Protein AF-0000000087149918 (afdb_homodimer)

Foldseek 3Di:
DPDDDFQCVVVVHDLQADALLLEEEEAEAQAQLCCDDPNPFPCSVQLQVVVLVVVVVSVVSNHQYEYEWEDDDVPDQLPCVDRRVDRDPSCDDDPPHHYWYDHALARVPPTCVLVVRVVVVGQEYEYAYDALQTSVLNNLQVSVVVRGAYEYALRNHWGAWDAPVPPDIDGRVNSSVVSLVVCVRPRYNYDYDPSHD/DPDDDFQCVVVVHDLQADALLLEEEEAEAQAQLCCDDPNPFPCSVQLQVVVLVVVVVSVVSNHQYEYEWEDDDVPDQLPCVDRRVDRDDSCDDDPPHHYWYDHALARPPPTCVLVVRVVVVGQEYEYAYDALQTSVLNNLQVSVVVRGAYEYALRNHWGAWDAPVPPDIDGRVNSSVVSLVVCVRPRYNYDYDPSHD

Sequence (394 aa):
MSSAKTLFQLAGADLTPPRLGDACLVLIDIQNEYLAGPLALPDANAAIARAAALLARARESGAAIFHIAHRGKPGSLFDRTADRGAIVAPLAPRAGEAVIEKELPNAFAGTDLKAQLVATGRKELVLAGFMTHMCVSSTARAALDLGFRTTVDAESCATRDLPDGLGGTLAARTIHEVALAELSDRFAIIARGNVLAMSSAKTLFQLAGADLTPPRLGDACLVLIDIQNEYLAGPLALPDANAAIARAAALLARARESGAAIFHIAHRGKPGSLFDRTADRGAIVAPLAPRAGEAVIEKELPNAFAGTDLKAQLVATGRKELVLAGFMTHMCVSSTARAALDLGFRTTVDAESCATRDLPDGLGGTLAARTIHEVALAELSDRFAIIARGNVLA

Organism: NCBI:txid2511166

Solvent-accessible surface area (backbone atoms only — not comparable to full-atom values): 20351 Å² total; per-residue (Å²): 127,90,76,56,63,32,59,35,62,75,67,66,54,86,73,72,76,63,49,34,44,61,20,34,39,38,39,30,38,55,28,38,38,33,74,44,75,96,56,36,26,90,48,37,69,62,10,49,54,43,38,35,54,50,49,54,51,25,62,74,49,58,24,47,53,36,38,36,35,55,47,38,54,87,91,42,70,28,10,63,89,42,72,41,20,31,61,33,76,85,64,53,80,52,94,90,44,47,76,46,63,28,77,53,56,30,60,57,47,91,42,62,49,59,63,55,44,56,72,69,71,44,54,36,36,36,40,33,22,34,31,32,58,45,25,44,41,39,29,40,51,49,34,44,74,71,68,40,49,38,31,33,38,55,60,18,30,33,29,47,52,33,36,49,83,76,88,47,73,40,51,24,67,59,47,38,50,49,39,51,30,48,34,41,26,78,36,27,39,76,41,59,90,79,65,72,85,129,91,76,56,65,33,58,35,62,76,68,65,55,87,73,73,75,62,50,35,44,61,20,33,39,38,38,30,39,56,29,38,37,33,74,44,75,97,57,35,26,88,46,36,69,63,12,49,54,42,36,34,53,50,49,53,53,26,62,73,49,58,24,47,54,37,38,35,35,53,48,38,55,85,91,42,70,27,10,62,91,41,70,41,20,30,60,33,74,83,63,53,80,51,95,91,45,47,75,46,64,28,78,53,56,30,59,55,47,91,43,62,49,60,63,56,46,56,72,69,72,44,54,36,36,36,39,34,24,34,31,32,58,45,25,44,42,40,29,40,51,50,34,45,74,71,69,40,49,39,30,34,39,55,60,19,30,32,30,48,51,34,36,52,83,76,88,48,72,40,52,25,67,58,47,38,50,49,38,52,30,49,36,42,25,77,38,28,39,75,42,60,90,79,66,71,84

Nearest PDB structures (foldseek):
  8cib-assembly1_F  TM=9.710E-01  e=1.206E-25  Pseudomonas aeruginosa
  4h17-assembly1_B  TM=9.711E-01  e=2.899E-24  Pseudomonas putida KT2440
  3mcw-assembly1_B  TM=9.020E-01  e=4.080E-16  Chromobacterium violaceum ATCC 12472
  5ha8-assembly1_A-2  TM=8.914E-01  e=1.046E-14  Microbacterium hydrocarbonoxydans
  3irv-assembly1_A-2  TM=8.172E-01  e=1.739E-14  Pseudomonas savastanoi pv. phaseolicola 1448A

Secondary structure (DSSP, 8-state):
------HHHHHT---PPPPGGGEEEEEE--BGGGTSGGG--TTHHHHHHHHHHHHHHHHHHT-EEEEEEE-B-TTSTTBTTSGGGSBPGGGPPPTT-EEEEESSSSTTTTSSHHHHHHHHT--EEEEEEE-IIIIIHHHHHHHHHTT-EEEEEEEEEE---EE-SSS-EE-HHHHHHHHHHHHHHHTEEEE-TT---/------HHHHHT---PPPPGGGEEEEEE--BGGGTSGGG--TTHHHHHHHHHHHHHHHHHHT-EEEEEEE-B-TTSTTBTTSGGGSBPGGGPPPTT-EEEEESSSSTTTTSSHHHHHHHHT--EEEEEEE-IIIIIHHHHHHHHHTT-EEEEEEEEEE---EE-SSS-EE-HHHHHHHHHHHHHHHT-EEE-TT---

Radius of gyration: 20.37 Å; Cα contacts (8 Å, |Δi|>4): 883; chains: 2; bounding box: 46×58×48 Å

pLDDT: mean 97.12, std 5.79, range [38.62, 99.0]

InterPro domains:
  IPR000868 Isochorismatase-like domain [PF00857] (24-190)
  IPR036380 Isochorismatase-like superfamily [G3DSA:3.40.50.850] (1-194)
  IPR036380 Isochorismatase-like superfamily [SSF52499] (9-191)
  IPR050272 Isochorismatase-like hydrolase [PTHR43540] (22-192)

Structure (mmCIF, N/CA/C/O backbone):
data_AF-0000000087149918-model_v1
#
loop_
_entity.id
_entity.type
_entity.pdbx_description
1 polymer 'Streptothricin hydrolase'
#
loop_
_atom_site.group_PDB
_atom_site.id
_atom_site.type_symbol
_atom_site.label_atom_id
_atom_site.label_alt_id
_atom_site.label_comp_id
_atom_site.label_asym_id
_atom_site.label_entity_id
_atom_site.label_seq_id
_atom_site.pdbx_PDB_ins_code
_atom_site.Cartn_x
_atom_site.Cartn_y
_atom_site.Cartn_z
_atom_site.occupancy
_atom_site.B_iso_or_equiv
_atom_site.auth_seq_id
_atom_site.auth_comp_id
_atom_site.auth_asym_id
_atom_site.auth_atom_id
_atom_site.pdbx_PDB_model_num
ATOM 1 N N . MET A 1 1 ? -15.398 -2.988 25.75 1 38.62 1 MET A N 1
ATOM 2 C CA . MET A 1 1 ? -14.234 -2.496 25.016 1 38.62 1 MET A CA 1
ATOM 3 C C . MET A 1 1 ? -14.594 -2.207 23.562 1 38.62 1 MET A C 1
ATOM 5 O O . MET A 1 1 ? -15.141 -3.066 22.875 1 38.62 1 MET A O 1
ATOM 9 N N . SER A 1 2 ? -15 -1.036 23.188 1 53.84 2 SER A N 1
ATOM 10 C CA . SER A 1 2 ? -15.57 -0.635 21.906 1 53.84 2 SER A CA 1
ATOM 11 C C . SER A 1 2 ? -14.758 -1.176 20.734 1 53.84 2 SER A C 1
ATOM 13 O O . SER A 1 2 ? -13.531 -1.05 20.719 1 53.84 2 SER A O 1
ATOM 15 N N . SER A 1 3 ? -15.18 -2.223 19.969 1 77.38 3 SER A N 1
ATOM 16 C CA . SER A 1 3 ? -14.492 -3.074 19.016 1 77.38 3 SER A CA 1
ATOM 17 C C . SER A 1 3 ? -14.117 -2.297 17.75 1 77.38 3 SER A C 1
ATOM 19 O O . SER A 1 3 ? -14.93 -1.534 17.219 1 77.38 3 SER A O 1
ATOM 21 N N . ALA A 1 4 ? -12.789 -2.07 17.391 1 91 4 ALA A N 1
ATOM 22 C CA . ALA A 1 4 ? -12.281 -1.473 16.156 1 91 4 ALA A CA 1
ATOM 23 C C . ALA A 1 4 ? -13.094 -1.921 14.945 1 91 4 ALA A C 1
ATOM 25 O O . ALA A 1 4 ? -13.516 -3.078 14.867 1 91 4 ALA A O 1
ATOM 26 N N . LYS A 1 5 ? -13.531 -0.982 14.094 1 95.56 5 LYS A N 1
ATOM 27 C CA . LYS A 1 5 ? -14.219 -1.278 12.844 1 95.56 5 LYS A CA 1
ATOM 28 C C . LYS A 1 5 ? -13.391 -0.821 11.641 1 95.56 5 LYS A C 1
ATOM 30 O O . LYS A 1 5 ? -12.711 0.206 11.703 1 95.56 5 LYS A O 1
ATOM 35 N N . THR A 1 6 ? -13.453 -1.576 10.57 1 97.5 6 THR A N 1
ATOM 36 C CA . THR A 1 6 ? -12.844 -1.141 9.32 1 97.5 6 THR A CA 1
ATOM 37 C C . THR A 1 6 ? -13.68 -0.042 8.664 1 97.5 6 THR A C 1
ATOM 39 O O . THR A 1 6 ? -14.852 0.141 9.008 1 97.5 6 THR A O 1
ATOM 42 N N . LEU A 1 7 ? -13.047 0.664 7.734 1 97.31 7 LEU A N 1
ATOM 43 C CA . LEU A 1 7 ? -13.797 1.632 6.941 1 97.31 7 LEU A CA 1
ATOM 44 C C . LEU A 1 7 ? -14.883 0.939 6.121 1 97.31 7 LEU A C 1
ATOM 46 O O . LEU A 1 7 ? -15.961 1.498 5.918 1 97.31 7 LEU A O 1
ATOM 50 N N . PHE A 1 8 ? -14.664 -0.304 5.605 1 97.69 8 PHE A N 1
ATOM 51 C CA . PHE A 1 8 ? -15.695 -1.097 4.949 1 97.69 8 PHE A CA 1
ATOM 52 C C . PHE A 1 8 ? -16.891 -1.285 5.867 1 97.69 8 PHE A C 1
ATOM 54 O O . PHE A 1 8 ? -18.031 -1.075 5.453 1 97.69 8 PHE A O 1
ATOM 61 N N . GLN A 1 9 ? -16.594 -1.684 7.094 1 95.44 9 GLN A N 1
ATOM 62 C CA . GLN A 1 9 ? -17.656 -1.929 8.055 1 95.44 9 GLN A CA 1
ATOM 63 C C . GLN A 1 9 ? -18.422 -0.643 8.375 1 95.44 9 GLN A C 1
ATOM 65 O O . GLN A 1 9 ? -19.641 -0.645 8.469 1 95.44 9 GLN A O 1
ATOM 70 N N . LEU A 1 10 ? -17.688 0.48 8.578 1 94.06 10 LEU A N 1
ATOM 71 C CA . LEU A 1 10 ? -18.312 1.766 8.875 1 94.06 10 LEU A CA 1
ATOM 72 C C . LEU A 1 10 ? -19.203 2.213 7.719 1 94.06 10 LEU A C 1
ATOM 74 O O . LEU A 1 10 ? -20.234 2.859 7.941 1 94.06 10 LEU A O 1
ATOM 78 N N . ALA A 1 11 ? -18.828 1.796 6.469 1 94.69 11 ALA A N 1
ATOM 79 C CA . ALA A 1 11 ? -19.578 2.191 5.281 1 94.69 11 ALA A CA 1
ATOM 80 C C . ALA A 1 11 ? -20.719 1.223 5.008 1 94.69 11 ALA A C 1
ATOM 82 O O . ALA A 1 11 ? -21.531 1.453 4.113 1 94.69 11 ALA A O 1
ATOM 83 N N . GLY A 1 12 ? -20.812 0.103 5.742 1 95.81 12 GLY A N 1
ATOM 84 C CA . GLY A 1 12 ? -21.812 -0.911 5.496 1 95.81 12 GLY A CA 1
ATOM 85 C C . GLY A 1 12 ? -21.609 -1.66 4.195 1 95.81 12 GLY A C 1
ATOM 86 O O . GLY A 1 12 ? -22.578 -2.029 3.52 1 95.81 12 GLY A O 1
ATOM 87 N N . ALA A 1 13 ? -20.328 -1.842 3.885 1 96.31 13 ALA A N 1
ATOM 88 C CA . ALA A 1 13 ? -20 -2.48 2.615 1 96.31 13 ALA A CA 1
ATOM 89 C C . ALA A 1 13 ? -20.344 -3.965 2.639 1 96.31 13 ALA A C 1
ATOM 91 O O . ALA A 1 13 ? -20.297 -4.605 3.691 1 96.31 13 ALA A O 1
ATOM 92 N N . ASP A 1 14 ? -20.734 -4.551 1.47 1 96.75 14 ASP A N 1
ATOM 93 C CA . ASP A 1 14 ? -20.875 -5.988 1.278 1 96.75 14 ASP A CA 1
ATOM 94 C C . ASP A 1 14 ? -19.516 -6.672 1.231 1 96.75 14 ASP A C 1
ATOM 96 O O . ASP A 1 14 ? -18.719 -6.41 0.333 1 96.75 14 ASP A O 1
ATOM 100 N N . LEU A 1 15 ? -19.234 -7.535 2.152 1 96.94 15 LEU A N 1
ATOM 101 C CA . LEU A 1 15 ? -17.922 -8.156 2.256 1 96.94 15 LEU A CA 1
ATOM 102 C C . LEU A 1 15 ? -17.984 -9.625 1.866 1 96.94 15 LEU A C 1
ATOM 104 O O . LEU A 1 15 ? -17.141 -10.422 2.285 1 96.94 15 LEU A O 1
ATOM 108 N N . THR A 1 16 ? -19 -9.992 1.107 1 96.81 16 THR A N 1
ATOM 109 C CA . THR A 1 16 ? -19.109 -11.352 0.591 1 96.81 16 THR A CA 1
ATOM 110 C C . THR A 1 16 ? -18.141 -11.57 -0.57 1 96.81 16 THR A C 1
ATOM 112 O O . THR A 1 16 ? -18.172 -10.844 -1.562 1 96.81 16 THR A O 1
ATOM 115 N N . PRO A 1 17 ? -17.266 -12.555 -0.448 1 97.62 17 PRO A N 1
ATOM 116 C CA . PRO A 1 17 ? -16.375 -12.828 -1.578 1 97.62 17 PRO A CA 1
ATOM 117 C C . PRO A 1 17 ? -17.125 -13.234 -2.84 1 97.62 17 PRO A C 1
ATOM 119 O O . PRO A 1 17 ? -18.25 -13.742 -2.754 1 97.62 17 PRO A O 1
ATOM 122 N N . PRO A 1 18 ? -16.516 -13.047 -3.936 1 97.75 18 PRO A N 1
ATOM 123 C CA . PRO A 1 18 ? -17.172 -13.438 -5.188 1 97.75 18 PRO A CA 1
ATOM 124 C C . PRO A 1 18 ? -17.141 -14.945 -5.426 1 97.75 18 PRO A C 1
ATOM 126 O O . PRO A 1 18 ? -16.344 -15.656 -4.805 1 97.75 18 PRO A O 1
ATOM 129 N N . ARG A 1 19 ? -18.094 -15.352 -6.348 1 96.88 19 ARG A N 1
ATOM 130 C CA . ARG A 1 19 ? -17.875 -16.656 -6.949 1 96.88 19 ARG A CA 1
ATOM 131 C C . ARG A 1 19 ? -16.641 -16.641 -7.859 1 96.88 19 ARG A C 1
ATOM 133 O O . ARG A 1 19 ? -16.469 -15.711 -8.648 1 96.88 19 ARG A O 1
ATOM 140 N N . LEU A 1 20 ? -15.836 -17.688 -7.754 1 97.31 20 LEU A N 1
ATOM 141 C CA . LEU A 1 20 ? -14.609 -17.734 -8.539 1 97.31 20 LEU A CA 1
ATOM 142 C C . LEU A 1 20 ? -14.914 -17.609 -10.031 1 97.31 20 LEU A C 1
ATOM 144 O O . LEU A 1 20 ? -14.195 -16.922 -10.758 1 97.31 20 LEU A O 1
ATOM 148 N N . GLY A 1 21 ? -15.945 -18.188 -10.414 1 96.88 21 GLY A N 1
ATOM 149 C CA . GLY A 1 21 ? -16.297 -18.188 -11.828 1 96.88 21 GLY A CA 1
ATOM 150 C C . GLY A 1 21 ? -16.641 -16.797 -12.352 1 96.88 21 GLY A C 1
ATOM 151 O O . GLY A 1 21 ? -16.625 -16.562 -13.562 1 96.88 21 GLY A O 1
ATOM 152 N N . ASP A 1 22 ? -16.938 -15.875 -11.516 1 97.5 22 ASP A N 1
ATOM 153 C CA . ASP A 1 22 ? -17.312 -14.516 -11.891 1 97.5 22 ASP A CA 1
ATOM 154 C C . ASP A 1 22 ? -16.141 -13.555 -11.75 1 97.5 22 ASP A C 1
ATOM 156 O O . ASP A 1 22 ? -16.25 -12.367 -12.039 1 97.5 22 ASP A O 1
ATOM 160 N N . ALA A 1 23 ? -14.969 -14.156 -11.352 1 98.38 23 ALA A N 1
ATOM 161 C CA . ALA A 1 23 ? -13.836 -13.305 -11.008 1 98.38 23 ALA A CA 1
ATOM 162 C C . ALA A 1 23 ? -12.664 -13.539 -11.961 1 98.38 23 ALA A C 1
ATOM 164 O O . ALA A 1 23 ? -12.703 -14.453 -12.789 1 98.38 23 ALA A O 1
ATOM 165 N N . CYS A 1 24 ? -11.734 -12.609 -11.953 1 98.81 24 CYS A N 1
ATOM 166 C CA . CYS A 1 24 ? -10.383 -12.82 -12.469 1 98.81 24 CYS A CA 1
ATOM 167 C C . CYS A 1 24 ? -9.43 -13.211 -11.352 1 98.81 24 CYS A C 1
ATOM 169 O O . CYS A 1 24 ? -9.312 -12.5 -10.352 1 98.81 24 CYS A O 1
ATOM 171 N N . LEU A 1 25 ? -8.828 -14.367 -11.477 1 98.88 25 LEU A N 1
ATOM 172 C CA . LEU A 1 25 ? -7.773 -14.758 -10.547 1 98.88 25 LEU A CA 1
ATOM 173 C C . LEU A 1 25 ? -6.418 -14.234 -11.008 1 98.88 25 LEU A C 1
ATOM 175 O O . LEU A 1 25 ? -5.992 -14.5 -12.133 1 98.88 25 LEU A O 1
ATOM 179 N N . VAL A 1 26 ? -5.781 -13.438 -10.188 1 99 26 VAL A N 1
ATOM 180 C CA . VAL A 1 26 ? -4.461 -12.898 -10.469 1 99 26 VAL A CA 1
ATOM 181 C C . VAL A 1 26 ? -3.434 -13.508 -9.523 1 99 26 VAL A C 1
ATOM 183 O O . VAL A 1 26 ? -3.5 -13.297 -8.305 1 99 26 VAL A O 1
ATOM 186 N N . LEU A 1 27 ? -2.533 -14.297 -10.055 1 99 27 LEU A N 1
ATOM 187 C CA . LEU A 1 27 ? -1.447 -14.93 -9.32 1 99 27 LEU A CA 1
ATOM 188 C C . LEU A 1 27 ? -0.165 -14.117 -9.43 1 99 27 LEU A C 1
ATOM 190 O O . LEU A 1 27 ? 0.453 -14.062 -10.492 1 99 27 LEU A O 1
ATOM 194 N N . ILE A 1 28 ? 0.275 -13.586 -8.312 1 98.94 28 ILE A N 1
ATOM 195 C CA . ILE A 1 28 ? 1.295 -12.539 -8.336 1 98.94 28 ILE A CA 1
ATOM 196 C C . ILE A 1 28 ? 2.643 -13.125 -7.922 1 98.94 28 ILE A C 1
ATOM 198 O O . ILE A 1 28 ? 2.828 -13.5 -6.762 1 98.94 28 ILE A O 1
ATOM 202 N N . ASP A 1 29 ? 3.553 -13.172 -8.75 1 98.88 29 ASP A N 1
ATOM 203 C CA . ASP A 1 29 ? 4.984 -13.352 -8.531 1 98.88 29 ASP A CA 1
ATOM 204 C C . ASP A 1 29 ? 5.273 -14.648 -7.789 1 98.88 29 ASP A C 1
ATOM 206 O O . ASP A 1 29 ? 6.125 -14.688 -6.898 1 98.88 29 ASP A O 1
ATOM 210 N N . ILE A 1 30 ? 4.484 -15.695 -8.055 1 98.94 30 ILE A N 1
ATOM 211 C CA . ILE A 1 30 ? 4.793 -16.969 -7.418 1 98.94 30 ILE A CA 1
ATOM 212 C C . ILE A 1 30 ? 5.934 -17.656 -8.164 1 98.94 30 ILE A C 1
ATOM 214 O O . ILE A 1 30 ? 5.707 -18.578 -8.945 1 98.94 30 ILE A O 1
ATOM 218 N N . GLN A 1 31 ? 7.109 -17.188 -7.879 1 98.88 31 GLN A N 1
ATOM 219 C CA . GLN A 1 31 ? 8.312 -17.531 -8.625 1 98.88 31 GLN A CA 1
ATOM 220 C C . GLN A 1 31 ? 9.336 -18.219 -7.738 1 98.88 31 GLN A C 1
ATOM 222 O O . GLN A 1 31 ? 9.344 -18.031 -6.52 1 98.88 31 GLN A O 1
ATOM 227 N N . ASN A 1 32 ? 10.297 -18.906 -8.359 1 98.81 32 ASN A N 1
ATOM 228 C CA . ASN A 1 32 ? 11.297 -19.703 -7.66 1 98.81 32 ASN A CA 1
ATOM 229 C C . ASN A 1 32 ? 12.211 -18.828 -6.801 1 98.81 32 ASN A C 1
ATOM 231 O O . ASN A 1 32 ? 12.781 -19.312 -5.816 1 98.81 32 ASN A O 1
ATOM 235 N N . GLU A 1 33 ? 12.312 -17.547 -7.145 1 98.5 33 GLU A N 1
ATOM 236 C CA . GLU A 1 33 ? 13.156 -16.609 -6.41 1 98.5 33 GLU A CA 1
ATOM 237 C C . GLU A 1 33 ? 12.812 -16.594 -4.926 1 98.5 33 GLU A C 1
ATOM 239 O O . GLU A 1 33 ? 13.68 -16.359 -4.082 1 98.5 33 GLU A O 1
ATOM 244 N N . TYR A 1 34 ? 11.57 -16.953 -4.59 1 98.62 34 TYR A N 1
ATOM 245 C CA . TYR A 1 34 ? 11.086 -16.828 -3.223 1 98.62 34 TYR A CA 1
ATOM 246 C C . TYR A 1 34 ? 11.281 -18.125 -2.449 1 98.62 34 TYR A C 1
ATOM 248 O O . TYR A 1 34 ? 10.922 -18.203 -1.271 1 98.62 34 TYR A O 1
ATOM 256 N N . LEU A 1 35 ? 11.859 -19.156 -3.078 1 98.38 35 LEU A N 1
ATOM 257 C CA . LEU A 1 35 ? 11.984 -20.469 -2.443 1 98.38 35 LEU A CA 1
ATOM 258 C C . LEU A 1 35 ? 13.344 -20.625 -1.771 1 98.38 35 LEU A C 1
ATOM 260 O O . LEU A 1 35 ? 13.523 -21.484 -0.911 1 98.38 35 LEU A O 1
ATOM 264 N N . ALA A 1 36 ? 14.281 -19.797 -2.219 1 95.44 36 ALA A N 1
ATOM 265 C CA . ALA A 1 36 ? 15.625 -19.875 -1.657 1 95.44 36 ALA A CA 1
ATOM 266 C C . ALA A 1 36 ? 16.359 -18.547 -1.783 1 95.44 36 ALA A C 1
ATOM 268 O O . ALA A 1 36 ? 15.906 -17.641 -2.502 1 95.44 36 ALA A O 1
ATOM 269 N N . GLY A 1 37 ? 17.5 -18.469 -1.062 1 92.44 37 GLY A N 1
ATOM 270 C CA . GLY A 1 37 ? 18.297 -17.25 -1.155 1 92.44 37 GLY A CA 1
ATOM 271 C C . GLY A 1 37 ? 17.781 -16.125 -0.264 1 92.44 37 GLY A C 1
ATOM 272 O O . GLY A 1 37 ? 17.094 -16.391 0.726 1 92.44 37 GLY A O 1
ATOM 273 N N . PRO A 1 38 ? 18.125 -14.898 -0.588 1 91.38 38 PRO A N 1
ATOM 274 C CA . PRO A 1 38 ? 17.875 -13.773 0.317 1 91.38 38 PRO A CA 1
ATOM 275 C C . PRO A 1 38 ? 16.406 -13.391 0.391 1 91.38 38 PRO A C 1
ATOM 277 O O . PRO A 1 38 ? 15.984 -12.719 1.339 1 91.38 38 PRO A O 1
ATOM 280 N N . LEU A 1 39 ? 15.578 -13.891 -0.539 1 96.62 39 LEU A N 1
ATOM 281 C CA . LEU A 1 39 ? 14.172 -13.508 -0.545 1 96.62 39 LEU A CA 1
ATOM 282 C C . LEU A 1 39 ? 13.289 -14.688 -0.169 1 96.62 39 LEU A C 1
ATOM 284 O O . LEU A 1 39 ? 12.062 -14.625 -0.323 1 96.62 39 LEU A O 1
ATOM 288 N N . ALA A 1 40 ? 13.93 -15.727 0.312 1 97.69 40 ALA A N 1
ATOM 289 C CA . ALA A 1 40 ? 13.148 -16.906 0.698 1 97.69 40 ALA A CA 1
ATOM 290 C C . ALA A 1 40 ? 12.062 -16.531 1.705 1 97.69 40 ALA A C 1
ATOM 292 O O . ALA A 1 40 ? 12.32 -15.797 2.66 1 97.69 40 ALA A O 1
ATOM 293 N N . LEU A 1 41 ? 10.859 -17.016 1.432 1 98.5 41 LEU A N 1
ATOM 294 C CA . LEU A 1 41 ? 9.734 -16.812 2.344 1 98.5 41 LEU A CA 1
ATOM 295 C C . LEU A 1 41 ? 9.547 -18.031 3.24 1 98.5 41 LEU A C 1
ATOM 297 O O . LEU A 1 41 ? 9.43 -19.156 2.75 1 98.5 41 LEU A O 1
ATOM 301 N N . PRO A 1 42 ? 9.445 -17.828 4.523 1 98.31 42 PRO A N 1
ATOM 302 C CA . PRO A 1 42 ? 9.336 -18.969 5.43 1 98.31 42 PRO A CA 1
ATOM 303 C C . PRO A 1 42 ? 8.117 -19.844 5.145 1 98.31 42 PRO A C 1
ATOM 305 O O . PRO A 1 42 ? 8.164 -21.062 5.332 1 98.31 42 PRO A O 1
ATOM 308 N N . ASP A 1 43 ? 7.035 -19.266 4.645 1 98.38 43 ASP A N 1
ATOM 309 C CA . ASP A 1 43 ? 5.809 -20.031 4.441 1 98.38 43 ASP A CA 1
ATOM 310 C C . ASP A 1 43 ? 5.5 -20.203 2.957 1 98.38 43 ASP A C 1
ATOM 312 O O . ASP A 1 43 ? 4.34 -20.359 2.572 1 98.38 43 ASP A O 1
ATOM 316 N N . ALA A 1 44 ? 6.527 -20.125 2.137 1 98.69 44 ALA A N 1
ATOM 317 C CA . ALA A 1 44 ? 6.324 -20.156 0.691 1 98.69 44 ALA A CA 1
ATOM 318 C C . ALA A 1 44 ? 5.664 -21.469 0.259 1 98.69 44 ALA A C 1
ATOM 320 O O . ALA A 1 44 ? 4.691 -21.453 -0.5 1 98.69 44 ALA A O 1
ATOM 321 N N . ASN A 1 45 ? 6.156 -22.594 0.73 1 98.75 45 ASN A N 1
ATOM 322 C CA . ASN A 1 45 ? 5.66 -23.891 0.274 1 98.75 45 ASN A CA 1
ATOM 323 C C . ASN A 1 45 ? 4.188 -24.078 0.635 1 98.75 45 ASN A C 1
ATOM 325 O O . ASN A 1 45 ? 3.398 -24.547 -0.189 1 98.75 45 ASN A O 1
ATOM 329 N N . ALA A 1 46 ? 3.811 -23.734 1.833 1 98.75 46 ALA A N 1
ATOM 330 C CA . ALA A 1 46 ? 2.412 -23.828 2.244 1 98.75 46 ALA A CA 1
ATOM 331 C C . ALA A 1 46 ? 1.522 -22.922 1.4 1 98.75 46 ALA A C 1
ATOM 333 O O . ALA A 1 46 ? 0.439 -23.328 0.972 1 98.75 46 ALA A O 1
ATOM 334 N N . ALA A 1 47 ? 1.967 -21.719 1.148 1 98.88 47 ALA A N 1
ATOM 335 C CA . ALA A 1 47 ? 1.205 -20.766 0.342 1 98.88 47 ALA A CA 1
ATOM 336 C C . ALA A 1 47 ? 1.067 -21.25 -1.098 1 98.88 47 ALA A C 1
ATOM 338 O O . ALA A 1 47 ? 0.008 -21.109 -1.71 1 98.88 47 ALA A O 1
ATOM 339 N N . ILE A 1 48 ? 2.129 -21.844 -1.629 1 98.94 48 ILE A N 1
ATOM 340 C CA . ILE A 1 48 ? 2.127 -22.359 -2.99 1 98.94 48 ILE A CA 1
ATOM 341 C C . ILE A 1 48 ? 1.118 -23.5 -3.105 1 98.94 48 ILE A C 1
ATOM 343 O O . ILE A 1 48 ? 0.365 -23.578 -4.078 1 98.94 48 ILE A O 1
ATOM 347 N N . ALA A 1 49 ? 1.082 -24.344 -2.121 1 98.88 49 ALA A N 1
ATOM 348 C CA . ALA A 1 49 ? 0.113 -25.438 -2.127 1 98.88 49 ALA A CA 1
ATOM 349 C C . ALA A 1 49 ? -1.316 -24.906 -2.127 1 98.88 49 ALA A C 1
ATOM 351 O O . ALA A 1 49 ? -2.17 -25.391 -2.869 1 98.88 49 ALA A O 1
ATOM 352 N N . ARG A 1 50 ? -1.568 -23.922 -1.348 1 98.75 50 ARG A N 1
ATOM 353 C CA . ARG A 1 50 ? -2.887 -23.297 -1.277 1 98.75 50 ARG A CA 1
ATOM 354 C C . ARG A 1 50 ? -3.232 -22.594 -2.59 1 98.75 50 ARG A C 1
ATOM 356 O O . ARG A 1 50 ? -4.363 -22.703 -3.074 1 98.75 50 ARG A O 1
ATOM 363 N N . ALA A 1 51 ? -2.273 -21.922 -3.162 1 98.81 51 ALA A N 1
ATOM 364 C CA . ALA A 1 51 ? -2.49 -21.234 -4.43 1 98.81 51 ALA A CA 1
ATOM 365 C C . ALA A 1 51 ? -2.77 -22.219 -5.555 1 98.81 51 ALA A C 1
ATOM 367 O O . ALA A 1 51 ? -3.604 -21.953 -6.426 1 98.81 51 ALA A O 1
ATOM 368 N N . ALA A 1 52 ? -2.051 -23.312 -5.531 1 98.81 52 ALA A N 1
ATOM 369 C CA . ALA A 1 52 ? -2.268 -24.344 -6.547 1 98.81 52 ALA A CA 1
ATOM 370 C C . ALA A 1 52 ? -3.688 -24.906 -6.469 1 98.81 52 ALA A C 1
ATOM 372 O O . ALA A 1 52 ? -4.336 -25.109 -7.496 1 98.81 52 ALA A O 1
ATOM 373 N N . ALA A 1 53 ? -4.152 -25.141 -5.266 1 98.56 53 ALA A N 1
ATOM 374 C CA . ALA A 1 53 ? -5.523 -25.594 -5.078 1 98.56 53 ALA A CA 1
ATOM 375 C C . ALA A 1 53 ? -6.527 -24.562 -5.555 1 98.56 53 ALA A C 1
ATOM 377 O O . ALA A 1 53 ? -7.523 -24.891 -6.199 1 98.56 53 ALA A O 1
ATOM 378 N N . LEU A 1 54 ? -6.297 -23.312 -5.246 1 98.56 54 LEU A N 1
ATOM 379 C CA . LEU A 1 54 ? -7.145 -22.203 -5.688 1 98.56 54 LEU A CA 1
ATOM 380 C C . LEU A 1 54 ? -7.184 -22.125 -7.211 1 98.56 54 LEU A C 1
ATOM 382 O O . LEU A 1 54 ? -8.25 -21.969 -7.801 1 98.56 54 LEU A O 1
ATOM 386 N N . LEU A 1 55 ? -6.008 -22.25 -7.828 1 98.69 55 LEU A N 1
ATOM 387 C CA . LEU A 1 55 ? -5.902 -22.203 -9.281 1 98.69 55 LEU A CA 1
ATOM 388 C C . LEU A 1 55 ? -6.703 -23.344 -9.914 1 98.69 55 LEU A C 1
ATOM 390 O O . LEU A 1 55 ? -7.41 -23.125 -10.906 1 98.69 55 LEU A O 1
ATOM 394 N N . ALA A 1 56 ? -6.574 -24.5 -9.336 1 98.25 56 ALA A N 1
ATOM 395 C CA . ALA A 1 56 ? -7.328 -25.641 -9.852 1 98.25 56 ALA A CA 1
ATOM 396 C C . ALA A 1 56 ? -8.828 -25.359 -9.812 1 98.25 56 ALA A C 1
ATOM 398 O O . ALA A 1 56 ? -9.539 -25.609 -10.789 1 98.25 56 ALA A O 1
ATOM 399 N N . ARG A 1 57 ? -9.352 -24.859 -8.742 1 98 57 ARG A N 1
ATOM 400 C CA . ARG A 1 57 ? -10.766 -24.531 -8.617 1 98 57 ARG A CA 1
ATOM 401 C C . ARG A 1 57 ? -11.156 -23.438 -9.594 1 98 57 ARG A C 1
ATOM 403 O O . ARG A 1 57 ? -12.266 -23.438 -10.133 1 98 57 ARG A O 1
ATOM 410 N N . ALA A 1 58 ? -10.297 -22.469 -9.773 1 98.06 58 ALA A N 1
ATOM 411 C CA . ALA A 1 58 ? -10.555 -21.375 -10.703 1 98.06 58 ALA A CA 1
ATOM 412 C C . ALA A 1 58 ? -10.695 -21.891 -12.133 1 98.06 58 ALA A C 1
ATOM 414 O O . ALA A 1 58 ? -11.609 -21.5 -12.859 1 98.06 58 ALA A O 1
ATOM 415 N N . ARG A 1 59 ? -9.805 -22.766 -12.516 1 98.06 59 ARG A N 1
ATOM 416 C CA . ARG A 1 59 ? -9.867 -23.375 -13.844 1 98.06 59 ARG A CA 1
ATOM 417 C C . ARG A 1 59 ? -11.172 -24.141 -14.039 1 98.06 59 ARG A C 1
ATOM 419 O O . ARG A 1 59 ? -11.812 -24.016 -15.086 1 98.06 59 ARG A O 1
ATOM 426 N N . GLU A 1 60 ? -11.57 -24.797 -13.023 1 97.5 60 GLU A N 1
ATOM 427 C CA . GLU A 1 60 ? -12.805 -25.578 -13.094 1 97.5 60 GLU A CA 1
ATOM 428 C C . GLU A 1 60 ? -14.031 -24.672 -13.156 1 97.5 60 GLU A C 1
ATOM 430 O O . GLU A 1 60 ? -15.023 -25.016 -13.797 1 97.5 60 GLU A O 1
ATOM 435 N N . SER A 1 61 ? -13.984 -23.547 -12.578 1 96.88 61 SER A N 1
ATOM 436 C CA . SER A 1 61 ? -15.141 -22.656 -12.438 1 96.88 61 SER A CA 1
ATOM 437 C C . SER A 1 61 ? -15.273 -21.719 -13.633 1 96.88 61 SER A C 1
ATOM 439 O O . SER A 1 61 ? -16.281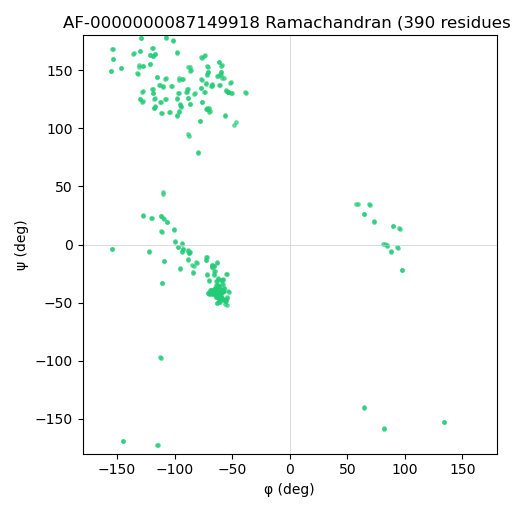 -21.031 -13.781 1 96.88 61 SER A O 1
ATOM 441 N N . GLY A 1 62 ? -14.195 -21.641 -14.469 1 96.31 62 GLY A N 1
ATOM 442 C CA . GLY A 1 62 ? -14.234 -20.781 -15.633 1 96.31 62 GLY A CA 1
ATOM 443 C C . GLY A 1 62 ? -13.75 -19.375 -15.344 1 96.31 62 GLY A C 1
ATOM 444 O O . GLY A 1 62 ? -14.031 -18.438 -16.094 1 96.31 62 GLY A O 1
ATOM 445 N N . ALA A 1 63 ? -13.078 -19.188 -14.258 1 97.75 63 ALA A N 1
ATOM 446 C CA . ALA A 1 63 ? -12.469 -17.891 -13.953 1 97.75 63 ALA A CA 1
ATOM 447 C C . ALA A 1 63 ? -11.461 -17.484 -15.023 1 97.75 63 ALA A C 1
ATOM 449 O O . ALA A 1 63 ? -10.906 -18.344 -15.719 1 97.75 63 ALA A O 1
ATOM 450 N N . ALA A 1 64 ? -11.344 -16.219 -15.227 1 98.44 64 ALA A N 1
ATOM 451 C CA . ALA A 1 64 ? -10.211 -15.734 -16.016 1 98.44 64 ALA A CA 1
ATOM 452 C C . ALA A 1 64 ? -8.93 -15.742 -15.18 1 98.44 64 ALA A C 1
ATOM 454 O O . ALA A 1 64 ? -8.93 -15.328 -14.016 1 98.44 64 ALA A O 1
ATOM 455 N N . ILE A 1 65 ? -7.852 -16.234 -15.758 1 98.81 65 ILE A N 1
ATOM 456 C CA . ILE A 1 65 ? -6.637 -16.469 -14.984 1 98.81 65 ILE A CA 1
ATOM 457 C C . ILE A 1 65 ? -5.504 -15.609 -15.539 1 98.81 65 ILE A C 1
ATOM 459 O O . ILE A 1 65 ? -5.246 -15.617 -16.75 1 98.81 65 ILE A O 1
ATOM 463 N N . PHE A 1 66 ? -4.809 -14.891 -14.703 1 98.94 66 PHE A N 1
ATOM 464 C CA . PHE A 1 66 ? -3.656 -14.062 -15.031 1 98.94 66 PHE A CA 1
ATOM 465 C C . PHE A 1 66 ? -2.471 -14.398 -14.133 1 98.94 66 PHE A C 1
ATOM 467 O O . PHE A 1 66 ? -2.58 -14.352 -12.906 1 98.94 66 PHE A O 1
ATOM 474 N N . HIS A 1 67 ? -1.373 -14.75 -14.75 1 98.94 67 HIS A N 1
ATOM 475 C CA . HIS A 1 67 ? -0.11 -14.906 -14.039 1 98.94 67 HIS A CA 1
ATOM 476 C C . HIS A 1 67 ? 0.762 -13.664 -14.172 1 98.94 67 HIS A C 1
ATOM 478 O O . HIS A 1 67 ? 1.038 -13.219 -15.289 1 98.94 67 HIS A O 1
ATOM 484 N N . ILE A 1 68 ? 1.156 -13.141 -13.055 1 98.94 68 ILE A N 1
ATOM 485 C CA . ILE A 1 68 ? 2.102 -12.031 -13.023 1 98.94 68 ILE A CA 1
ATOM 486 C C . ILE A 1 68 ? 3.492 -12.555 -12.656 1 98.94 68 ILE A C 1
ATOM 488 O O . ILE A 1 68 ? 3.635 -13.391 -11.758 1 98.94 68 ILE A O 1
ATOM 492 N N . ALA A 1 69 ? 4.496 -12.094 -13.328 1 98.88 69 ALA A N 1
ATOM 493 C CA . ALA A 1 69 ? 5.879 -12.422 -12.992 1 98.88 69 ALA A CA 1
ATOM 494 C C . ALA A 1 69 ? 6.734 -11.156 -12.914 1 98.88 69 ALA A C 1
ATOM 496 O O . ALA A 1 69 ? 6.734 -10.344 -13.836 1 98.88 69 ALA A O 1
ATOM 497 N N . HIS A 1 70 ? 7.387 -11.023 -11.742 1 98.81 70 HIS A N 1
ATOM 498 C CA . HIS A 1 70 ? 8.375 -9.953 -11.648 1 98.81 70 HIS A CA 1
ATOM 499 C C . HIS A 1 70 ? 9.57 -10.227 -12.547 1 98.81 70 HIS A C 1
ATOM 501 O O . HIS A 1 70 ? 10.062 -11.359 -12.609 1 98.81 70 HIS A O 1
ATOM 507 N N . ARG A 1 71 ? 10.008 -9.195 -13.203 1 98.56 71 ARG A N 1
ATOM 508 C CA . ARG A 1 71 ? 11.125 -9.344 -14.133 1 98.56 71 ARG A CA 1
ATOM 509 C C . ARG A 1 71 ? 12.32 -8.508 -13.688 1 98.56 71 ARG A C 1
ATOM 511 O O . ARG A 1 71 ? 12.219 -7.289 -13.562 1 98.56 71 ARG A O 1
ATOM 518 N N . GLY A 1 72 ? 13.414 -9.156 -13.391 1 96.5 72 GLY A N 1
ATOM 519 C CA . GLY A 1 72 ? 14.695 -8.5 -13.148 1 96.5 72 GLY A CA 1
ATOM 520 C C . GLY A 1 72 ? 15.641 -8.578 -14.336 1 96.5 72 GLY A C 1
ATOM 521 O O . GLY A 1 72 ? 15.32 -9.203 -15.352 1 96.5 72 GLY A O 1
ATOM 522 N N . LYS A 1 73 ? 16.797 -7.953 -14.273 1 94.69 73 LYS A N 1
ATOM 523 C CA . LYS A 1 73 ? 17.844 -8.031 -15.297 1 94.69 73 LYS A CA 1
ATOM 524 C C . LYS A 1 73 ? 18.516 -9.398 -15.289 1 94.69 73 LYS A C 1
ATOM 526 O O . LYS A 1 73 ? 18.5 -10.102 -14.281 1 94.69 73 LYS A O 1
ATOM 531 N N . PRO A 1 74 ? 19.047 -9.766 -16.469 1 94.25 74 PRO A N 1
ATOM 532 C CA . PRO A 1 74 ? 19.797 -11.016 -16.469 1 94.25 74 PRO A CA 1
ATOM 533 C C . PRO A 1 74 ? 20.859 -11.07 -15.359 1 94.25 74 PRO A C 1
ATOM 535 O O . PRO A 1 74 ? 21.594 -10.102 -15.164 1 94.25 74 PRO A O 1
ATOM 538 N N . GLY A 1 75 ? 20.844 -12.141 -14.648 1 93.75 75 GLY A N 1
ATOM 539 C CA . GLY A 1 75 ? 21.844 -12.328 -13.609 1 93.75 75 GLY A CA 1
ATOM 540 C C . GLY A 1 75 ? 21.422 -11.742 -12.273 1 93.75 75 GLY A C 1
ATOM 541 O O . GLY A 1 75 ? 22.109 -11.938 -11.266 1 93.75 75 GLY A O 1
ATOM 542 N N . SER A 1 76 ? 20.359 -11.086 -12.242 1 94.06 76 SER A N 1
ATOM 543 C CA . SER A 1 76 ? 19.859 -10.453 -11.023 1 94.06 76 SER A CA 1
ATOM 544 C C . SER A 1 76 ? 18.656 -11.195 -10.469 1 94.06 76 SER A C 1
ATOM 546 O O . SER A 1 76 ? 18.297 -12.266 -10.961 1 94.06 76 SER A O 1
ATOM 548 N N . LEU A 1 77 ? 18.172 -10.734 -9.375 1 94.81 77 LEU A N 1
ATOM 549 C CA . LEU A 1 77 ? 16.938 -11.281 -8.836 1 94.81 77 LEU A CA 1
ATOM 550 C C . LEU A 1 77 ? 15.836 -11.305 -9.891 1 94.81 77 LEU A C 1
ATOM 552 O O . LEU A 1 77 ? 15.719 -10.375 -10.695 1 94.81 77 LEU A O 1
ATOM 556 N N . PHE A 1 78 ? 15.031 -12.422 -9.914 1 97.44 78 PHE A N 1
ATOM 557 C CA . PHE A 1 78 ? 13.867 -12.578 -10.773 1 97.44 78 PHE A CA 1
ATOM 558 C C . PHE A 1 78 ? 14.281 -12.586 -12.242 1 97.44 78 PHE A C 1
ATOM 560 O O . PHE A 1 78 ? 13.555 -12.086 -13.102 1 97.44 78 PHE A O 1
ATOM 567 N N . ASP A 1 79 ? 15.555 -13 -12.531 1 97.69 79 ASP A N 1
ATOM 568 C CA . ASP A 1 79 ? 15.992 -13.195 -13.906 1 97.69 79 ASP A CA 1
ATOM 569 C C . ASP A 1 79 ? 15.078 -14.18 -14.641 1 97.69 79 ASP A C 1
ATOM 571 O O . ASP A 1 79 ? 15.125 -15.383 -14.383 1 97.69 79 ASP A O 1
ATOM 575 N N . ARG A 1 80 ? 14.328 -13.68 -15.602 1 97.75 80 ARG A N 1
ATOM 576 C CA . ARG A 1 80 ? 13.297 -14.477 -16.266 1 97.75 80 ARG A CA 1
ATOM 577 C C . ARG A 1 80 ? 13.922 -15.508 -17.203 1 97.75 80 ARG A C 1
ATOM 579 O O . ARG A 1 80 ? 13.234 -16.406 -17.688 1 97.75 80 ARG A O 1
ATOM 586 N N . THR A 1 81 ? 15.156 -15.398 -17.438 1 97.19 81 THR A N 1
ATOM 587 C CA . THR A 1 81 ? 15.852 -16.344 -18.312 1 97.19 81 THR A CA 1
ATOM 588 C C . THR A 1 81 ? 16.469 -17.484 -17.484 1 97.19 81 THR A C 1
ATOM 590 O O . THR A 1 81 ? 17.047 -18.406 -18.047 1 97.19 81 THR A O 1
ATOM 593 N N . ALA A 1 82 ? 16.375 -17.375 -16.188 1 97.44 82 ALA A N 1
ATOM 594 C CA . ALA A 1 82 ? 16.922 -18.375 -15.266 1 97.44 82 ALA A CA 1
ATOM 595 C C . ALA A 1 82 ? 15.828 -18.984 -14.398 1 97.44 82 ALA A C 1
ATOM 597 O O . ALA A 1 82 ? 14.719 -18.453 -14.336 1 97.44 82 ALA A O 1
ATOM 598 N N . ASP A 1 83 ? 16.172 -20.062 -13.672 1 97.56 83 ASP A N 1
ATOM 599 C CA . ASP A 1 83 ? 15.234 -20.766 -12.82 1 97.56 83 ASP A CA 1
ATOM 600 C C . ASP A 1 83 ? 14.656 -19.844 -11.758 1 97.56 83 ASP A C 1
ATOM 602 O O . ASP A 1 83 ? 13.477 -19.953 -11.406 1 97.56 83 ASP A O 1
ATOM 606 N N . ARG A 1 84 ? 15.43 -18.906 -11.281 1 97.62 84 ARG A N 1
ATOM 607 C CA . ARG A 1 84 ? 15.016 -18.031 -10.195 1 97.62 84 ARG A CA 1
ATOM 608 C C . ARG A 1 84 ? 13.828 -17.172 -10.609 1 97.62 84 ARG A C 1
ATOM 610 O O . ARG A 1 84 ? 12.977 -16.828 -9.781 1 97.62 84 ARG A O 1
ATOM 617 N N . GLY A 1 85 ? 13.75 -16.844 -11.859 1 98.25 85 GLY A N 1
ATOM 618 C CA . GLY A 1 85 ? 12.672 -16 -12.344 1 98.25 85 GLY A CA 1
ATOM 619 C C . GLY A 1 85 ? 11.477 -16.797 -12.844 1 98.25 85 GLY A C 1
ATOM 620 O O . GLY A 1 85 ? 10.438 -16.219 -13.18 1 98.25 85 GLY A O 1
ATOM 621 N N . ALA A 1 86 ? 11.508 -18.094 -12.875 1 98.56 86 ALA A N 1
ATOM 622 C CA . ALA A 1 86 ? 10.43 -18.922 -13.391 1 98.56 86 ALA A CA 1
ATOM 623 C C . ALA A 1 86 ? 9.281 -19.031 -12.391 1 98.56 86 ALA A C 1
ATOM 625 O O . ALA A 1 86 ? 9.508 -19.062 -11.18 1 98.56 86 ALA A O 1
ATOM 626 N N . ILE A 1 87 ? 8.055 -19.031 -12.945 1 98.81 87 ILE A N 1
ATOM 627 C CA . ILE A 1 87 ? 6.906 -19.375 -12.117 1 98.81 87 ILE A CA 1
ATOM 628 C C . ILE A 1 87 ? 7.059 -20.797 -11.594 1 98.81 87 ILE A C 1
ATOM 630 O O . ILE A 1 87 ? 7.465 -21.703 -12.328 1 98.81 87 ILE A O 1
ATOM 634 N N . VAL A 1 88 ? 6.742 -21.016 -10.328 1 98.94 88 VAL A N 1
ATOM 635 C CA . VAL A 1 88 ? 6.957 -22.312 -9.711 1 98.94 88 VAL A CA 1
ATOM 636 C C . VAL A 1 88 ? 6.168 -23.375 -10.469 1 98.94 88 VAL A C 1
ATOM 638 O O . VAL A 1 88 ? 5.062 -23.125 -10.945 1 98.94 88 VAL A O 1
ATOM 641 N N . ALA A 1 89 ? 6.578 -24.531 -10.43 1 98.69 89 ALA A N 1
ATOM 642 C CA . ALA A 1 89 ? 6.062 -25.625 -11.258 1 98.69 89 ALA A CA 1
ATOM 643 C C . ALA A 1 89 ? 4.594 -25.891 -10.938 1 98.69 89 ALA A C 1
ATOM 645 O O . ALA A 1 89 ? 3.775 -26.047 -11.852 1 98.69 89 ALA A O 1
ATOM 646 N N . PRO A 1 90 ? 4.156 -25.938 -9.68 1 98.69 90 PRO A N 1
ATOM 647 C CA . PRO A 1 90 ? 2.762 -26.266 -9.367 1 98.69 90 PRO A CA 1
ATOM 648 C C . PRO A 1 90 ? 1.78 -25.234 -9.914 1 98.69 90 PRO A C 1
ATOM 650 O O . PRO A 1 90 ? 0.578 -25.5 -9.992 1 98.69 90 PRO A O 1
ATOM 653 N N . LEU A 1 91 ? 2.27 -24.047 -10.312 1 98.88 91 LEU A N 1
ATOM 654 C CA . LEU A 1 91 ? 1.387 -22.984 -10.789 1 98.88 91 LEU A CA 1
ATOM 655 C C . LEU A 1 91 ? 1.729 -22.594 -12.219 1 98.88 91 LEU A C 1
ATOM 657 O O . LEU A 1 91 ? 1.432 -21.484 -12.648 1 98.88 91 LEU A O 1
ATOM 661 N N . ALA A 1 92 ? 2.346 -23.5 -12.891 1 98.75 92 ALA A N 1
ATOM 662 C CA . ALA A 1 92 ? 2.721 -23.234 -14.281 1 98.75 92 ALA A CA 1
ATOM 663 C C . ALA A 1 92 ? 1.511 -22.797 -15.102 1 98.75 92 ALA A C 1
ATOM 665 O O . ALA A 1 92 ? 0.452 -23.438 -15.039 1 98.75 92 ALA A O 1
ATOM 666 N N . PRO A 1 93 ? 1.68 -21.719 -15.836 1 98.75 93 PRO A N 1
ATOM 667 C CA . PRO A 1 93 ? 0.567 -21.297 -16.688 1 98.75 93 PRO A CA 1
ATOM 668 C C . PRO A 1 93 ? 0.206 -22.328 -17.75 1 98.75 93 PRO A C 1
ATOM 670 O O . PRO A 1 93 ? 1.088 -23.016 -18.281 1 98.75 93 PRO A O 1
ATOM 673 N N . ARG A 1 94 ? -1.03 -22.422 -18.031 1 98.25 94 ARG A N 1
ATOM 674 C CA . ARG A 1 94 ? -1.525 -23.234 -19.125 1 98.25 94 ARG A CA 1
ATOM 675 C C . ARG A 1 94 ? -1.789 -22.391 -20.359 1 98.25 94 ARG A C 1
ATOM 677 O O . ARG A 1 94 ? -1.822 -21.156 -20.281 1 98.25 94 ARG A O 1
ATOM 684 N N . ALA A 1 95 ? -1.954 -23.141 -21.562 1 96 95 ALA A N 1
ATOM 685 C CA . ALA A 1 95 ? -2.334 -22.438 -22.781 1 96 95 ALA A CA 1
ATOM 686 C C . ALA A 1 95 ? -3.596 -21.609 -22.562 1 96 95 ALA A C 1
ATOM 688 O O . ALA A 1 95 ? -4.559 -22.078 -21.953 1 96 95 ALA A O 1
ATOM 689 N N . GLY A 1 96 ? -3.553 -20.375 -22.969 1 95.5 96 GLY A N 1
ATOM 690 C CA . GLY A 1 96 ? -4.715 -19.516 -22.828 1 95.5 96 GLY A CA 1
ATOM 691 C C . GLY A 1 96 ? -4.656 -18.625 -21.594 1 95.5 96 GLY A C 1
ATOM 692 O O . GLY A 1 96 ? -5.398 -17.641 -21.5 1 95.5 96 GLY A O 1
ATOM 693 N N . GLU A 1 97 ? -3.875 -19.016 -20.641 1 98.31 97 GLU A N 1
ATOM 694 C CA . GLU A 1 97 ? -3.699 -18.172 -19.453 1 98.31 97 GLU A CA 1
ATOM 695 C C . GLU A 1 97 ? -2.652 -17.078 -19.703 1 98.31 97 GLU A C 1
ATOM 697 O O . GLU A 1 97 ? -1.556 -17.375 -20.188 1 98.31 97 GLU A O 1
ATOM 702 N N . ALA A 1 98 ? -2.998 -15.898 -19.406 1 98.56 98 ALA A N 1
ATOM 703 C CA . ALA A 1 98 ? -2.107 -14.766 -19.656 1 98.56 98 ALA A CA 1
ATOM 704 C C . ALA A 1 98 ? -0.94 -14.758 -18.672 1 98.56 98 ALA A C 1
ATOM 706 O O . ALA A 1 98 ? -1.118 -15.039 -17.484 1 98.56 98 ALA A O 1
ATOM 707 N N . VAL A 1 99 ? 0.22 -14.469 -19.172 1 98.81 99 VAL A N 1
ATOM 708 C CA . VAL A 1 99 ? 1.403 -14.195 -18.359 1 98.81 99 VAL A CA 1
ATOM 709 C C . VAL A 1 99 ? 1.868 -12.758 -18.609 1 98.81 99 VAL A C 1
ATOM 711 O O . VAL A 1 99 ? 2.18 -12.383 -19.734 1 98.81 99 VAL A O 1
ATOM 714 N N . ILE A 1 100 ? 1.882 -11.984 -17.609 1 98.88 100 ILE A N 1
ATOM 715 C CA . ILE A 1 100 ? 2.25 -10.57 -17.688 1 98.88 100 ILE A CA 1
ATOM 716 C C . ILE A 1 100 ? 3.494 -10.312 -16.844 1 98.88 100 ILE A C 1
ATOM 718 O O . ILE A 1 100 ? 3.527 -10.648 -15.664 1 98.88 100 ILE A O 1
ATOM 722 N N . GLU A 1 101 ? 4.531 -9.75 -17.406 1 98.75 101 GLU A N 1
ATOM 723 C CA . GLU A 1 101 ? 5.754 -9.414 -16.688 1 98.75 101 GLU A CA 1
ATOM 724 C C . GLU A 1 101 ? 5.746 -7.957 -16.234 1 98.75 101 GLU A C 1
ATOM 726 O O . GLU A 1 101 ? 5.25 -7.082 -16.938 1 98.75 101 GLU A O 1
ATOM 731 N N . LYS A 1 102 ? 6.254 -7.762 -15.086 1 98.75 102 LYS A N 1
ATOM 732 C CA . LYS A 1 102 ? 6.316 -6.418 -14.523 1 98.75 102 LYS A CA 1
ATOM 733 C C . LYS A 1 102 ? 7.684 -6.141 -13.906 1 98.75 102 LYS A C 1
ATOM 735 O O . LYS A 1 102 ? 8.422 -7.07 -13.578 1 98.75 102 LYS A O 1
ATOM 740 N N . GLU A 1 103 ? 7.988 -4.824 -13.625 1 98.25 103 GLU A N 1
ATOM 741 C CA . GLU A 1 103 ? 9.273 -4.441 -13.047 1 98.25 103 GLU A CA 1
ATOM 742 C C . GLU A 1 103 ? 9.086 -3.691 -11.734 1 98.25 103 GLU A C 1
ATOM 744 O O . GLU A 1 103 ? 10.062 -3.381 -11.047 1 98.25 103 GLU A O 1
ATOM 749 N N . LEU A 1 104 ? 7.871 -3.369 -11.344 1 98.62 104 LEU A N 1
ATOM 750 C CA . LEU A 1 104 ? 7.523 -2.666 -10.117 1 98.62 104 LEU A CA 1
ATOM 751 C C . LEU A 1 104 ? 6.578 -3.502 -9.258 1 98.62 104 LEU A C 1
ATOM 753 O O . LEU A 1 104 ? 5.973 -4.461 -9.75 1 98.62 104 LEU A O 1
ATOM 757 N N . PRO A 1 105 ? 6.426 -3.193 -7.969 1 98.81 105 PRO A N 1
ATOM 758 C CA . PRO A 1 105 ? 5.582 -3.992 -7.078 1 98.81 105 PRO A CA 1
ATOM 759 C C . PRO A 1 105 ? 4.129 -4.055 -7.535 1 98.81 105 PRO A C 1
ATOM 761 O O . PRO A 1 105 ? 3.51 -5.121 -7.496 1 98.81 105 PRO A O 1
ATOM 764 N N . ASN A 1 106 ? 3.533 -2.971 -7.996 1 98.88 106 ASN A N 1
ATOM 765 C CA . ASN A 1 106 ? 2.18 -2.828 -8.516 1 98.88 106 ASN A CA 1
ATOM 766 C C . ASN A 1 106 ? 2.027 -3.512 -9.875 1 98.88 106 ASN A C 1
ATOM 768 O O . ASN A 1 106 ? 2.623 -3.078 -10.859 1 98.88 106 ASN A O 1
ATOM 772 N N . ALA A 1 107 ? 1.175 -4.508 -9.914 1 98.94 107 ALA A N 1
ATOM 773 C CA . ALA A 1 107 ? 1.066 -5.312 -11.133 1 98.94 107 ALA A CA 1
ATOM 774 C C . ALA A 1 107 ? 0.486 -4.496 -12.281 1 98.94 107 ALA A C 1
ATOM 776 O O . ALA A 1 107 ? 0.614 -4.875 -13.445 1 98.94 107 ALA A O 1
ATOM 777 N N . PHE A 1 108 ? -0.177 -3.385 -11.984 1 98.94 108 PHE A N 1
ATOM 778 C CA . PHE A 1 108 ? -0.777 -2.541 -13.016 1 98.94 108 PHE A CA 1
ATOM 779 C C . PHE A 1 108 ? 0.25 -1.574 -13.586 1 98.94 108 PHE A C 1
ATOM 781 O O . PHE A 1 108 ? 0.043 -1.008 -14.664 1 98.94 108 PHE A O 1
ATOM 788 N N . ALA A 1 109 ? 1.296 -1.268 -12.836 1 98.81 109 ALA A N 1
ATOM 789 C CA . ALA A 1 109 ? 2.236 -0.219 -13.219 1 98.81 109 ALA A CA 1
ATOM 790 C C . ALA A 1 109 ? 3.109 -0.67 -14.391 1 98.81 109 ALA A C 1
ATOM 792 O O . ALA A 1 109 ? 3.865 -1.637 -14.273 1 98.81 109 ALA A O 1
ATOM 793 N N . GLY A 1 110 ? 2.977 0.023 -15.508 1 98.5 110 GLY A N 1
ATOM 794 C CA . GLY A 1 110 ? 3.811 -0.26 -16.656 1 98.5 110 GLY A CA 1
ATOM 795 C C . GLY A 1 110 ? 3.434 -1.549 -17.375 1 98.5 110 GLY A C 1
ATOM 796 O O . GLY A 1 110 ? 4.27 -2.168 -18.031 1 98.5 110 GLY A O 1
ATOM 797 N N . THR A 1 111 ? 2.293 -2.07 -17.219 1 98.81 111 THR A N 1
ATOM 798 C CA . THR A 1 111 ? 1.849 -3.318 -17.828 1 98.81 111 THR A CA 1
ATOM 799 C C . THR A 1 111 ? 0.504 -3.131 -18.531 1 98.81 111 THR A C 1
ATOM 801 O O . THR A 1 111 ? -0.086 -2.051 -18.469 1 98.81 111 THR A O 1
ATOM 804 N N . ASP A 1 112 ? 0.016 -4.156 -19.156 1 98.69 112 ASP A N 1
ATOM 805 C CA . ASP A 1 112 ? -1.284 -4.102 -19.812 1 98.69 112 ASP A CA 1
ATOM 806 C C . ASP A 1 112 ? -2.334 -4.883 -19.031 1 98.69 112 ASP A C 1
ATOM 808 O O . ASP A 1 112 ? -3.367 -5.27 -19.578 1 98.69 112 ASP A O 1
ATOM 812 N N . LEU A 1 113 ? -2.066 -5.145 -17.75 1 98.88 113 LEU A N 1
ATOM 813 C CA . LEU A 1 113 ? -2.979 -5.918 -16.922 1 98.88 113 LEU A CA 1
ATOM 814 C C . LEU A 1 113 ? -4.371 -5.301 -16.922 1 98.88 113 LEU A C 1
ATOM 816 O O . LEU A 1 113 ? -5.367 -6.008 -17.094 1 98.88 113 LEU A O 1
ATOM 820 N N . LYS A 1 114 ? -4.438 -3.988 -16.719 1 98.81 114 LYS A N 1
ATOM 821 C CA . LYS A 1 114 ? -5.742 -3.338 -16.656 1 98.81 114 LYS A CA 1
ATOM 822 C C . LYS A 1 114 ? -6.547 -3.617 -17.922 1 98.81 114 LYS A C 1
ATOM 824 O O . LYS A 1 114 ? -7.711 -4.02 -17.859 1 98.81 114 LYS A O 1
ATOM 829 N N . ALA A 1 115 ? -5.934 -3.383 -19.078 1 98.81 115 ALA A N 1
ATOM 830 C CA . ALA A 1 115 ? -6.621 -3.576 -20.344 1 98.81 115 ALA A CA 1
ATOM 831 C C . ALA A 1 115 ? -7.121 -5.012 -20.484 1 98.81 115 ALA A C 1
ATOM 833 O O . ALA A 1 115 ? -8.242 -5.238 -20.953 1 98.81 115 ALA A O 1
ATOM 834 N N . GLN A 1 116 ? -6.344 -5.949 -20.062 1 98.75 116 GLN A N 1
ATOM 835 C CA . GLN A 1 116 ? -6.715 -7.355 -20.188 1 98.75 116 GLN A CA 1
ATOM 836 C C . GLN A 1 116 ? -7.859 -7.703 -19.234 1 98.75 116 GLN A C 1
ATOM 838 O O . GLN A 1 116 ? -8.766 -8.453 -19.609 1 98.75 116 GLN A O 1
ATOM 843 N N . LEU A 1 117 ? -7.801 -7.191 -18.047 1 98.75 117 LEU A N 1
ATOM 844 C CA . LEU A 1 117 ? -8.883 -7.418 -17.094 1 98.75 117 LEU A CA 1
ATOM 845 C C . LEU A 1 117 ? -10.188 -6.824 -17.609 1 98.75 117 LEU A C 1
ATOM 847 O O . LEU A 1 117 ? -11.234 -7.473 -17.547 1 98.75 117 LEU A O 1
ATOM 851 N N . VAL A 1 118 ? -10.148 -5.598 -18.141 1 98.38 118 VAL A N 1
ATOM 852 C CA . VAL A 1 118 ? -11.328 -4.91 -18.656 1 98.38 118 VAL A CA 1
ATOM 853 C C . VAL A 1 118 ? -11.922 -5.707 -19.812 1 98.38 118 VAL A C 1
ATOM 855 O O . VAL A 1 118 ? -13.148 -5.812 -19.938 1 98.38 118 VAL A O 1
ATOM 858 N N . ALA A 1 119 ? -11.102 -6.305 -20.578 1 98.25 119 ALA A N 1
ATOM 859 C CA . ALA A 1 119 ? -11.547 -7.066 -21.734 1 98.25 119 ALA A CA 1
ATOM 860 C C . ALA A 1 119 ? -12.367 -8.289 -21.312 1 98.25 119 ALA A C 1
ATOM 862 O O . ALA A 1 119 ? -13.188 -8.789 -22.094 1 98.25 119 ALA A O 1
ATOM 863 N N . THR A 1 120 ? -12.117 -8.781 -20.109 1 97.88 120 THR A N 1
ATOM 864 C CA . THR A 1 120 ? -12.875 -9.93 -19.625 1 97.88 120 THR A CA 1
ATOM 865 C C . THR A 1 120 ? -14.305 -9.539 -19.281 1 97.88 120 THR A C 1
ATOM 867 O O . THR A 1 120 ? -15.188 -10.398 -19.203 1 97.88 120 THR A O 1
ATOM 870 N N . GLY A 1 121 ? -14.516 -8.219 -18.953 1 97.75 121 GLY A N 1
ATOM 871 C CA . GLY A 1 121 ? -15.812 -7.738 -18.5 1 97.75 121 GLY A CA 1
ATOM 872 C C . GLY A 1 121 ? -16.078 -8 -17.031 1 97.75 121 GLY A C 1
ATOM 873 O O . GLY A 1 121 ? -17.156 -7.703 -16.531 1 97.75 121 GLY A O 1
ATOM 874 N N . ARG A 1 122 ? -15.18 -8.586 -16.375 1 97.31 122 ARG A N 1
ATOM 875 C CA . ARG A 1 122 ? -15.32 -8.914 -14.961 1 97.31 122 ARG A CA 1
ATOM 876 C C . ARG A 1 122 ? -14.734 -7.809 -14.086 1 97.31 122 ARG A C 1
ATOM 878 O O . ARG A 1 122 ? -13.688 -7.25 -14.398 1 97.31 122 ARG A O 1
ATOM 885 N N . LYS A 1 123 ? -15.367 -7.508 -12.961 1 96.25 123 LYS A N 1
ATOM 886 C CA . LYS A 1 123 ? -14.93 -6.422 -12.094 1 96.25 123 LYS A CA 1
ATOM 887 C C . LYS A 1 123 ? -14.336 -6.961 -10.797 1 96.25 123 LYS A C 1
ATOM 889 O O . LYS A 1 123 ? -13.695 -6.223 -10.047 1 96.25 123 LYS A O 1
ATOM 894 N N . GLU A 1 124 ? -14.578 -8.312 -10.516 1 98.25 124 GLU A N 1
ATOM 895 C CA . GLU A 1 124 ? -14.078 -8.961 -9.312 1 98.25 124 GLU A CA 1
ATOM 896 C C . GLU A 1 124 ? -12.68 -9.523 -9.523 1 98.25 124 GLU A C 1
ATOM 898 O O . GLU A 1 124 ? -12.445 -10.305 -10.453 1 98.25 124 GLU A O 1
ATOM 903 N N . LEU A 1 125 ? -11.773 -9.148 -8.672 1 98.88 125 LEU A N 1
ATOM 904 C CA . LEU A 1 125 ? -10.43 -9.711 -8.672 1 98.88 125 LEU A CA 1
ATOM 905 C C . LEU A 1 125 ? -10.211 -10.602 -7.445 1 98.88 125 LEU A C 1
ATOM 907 O O . LEU A 1 125 ? -10.633 -10.25 -6.34 1 98.88 125 LEU A O 1
ATOM 911 N N . VAL A 1 126 ? -9.633 -11.688 -7.629 1 98.94 126 VAL A N 1
ATOM 912 C CA . VAL A 1 126 ? -9.07 -12.5 -6.559 1 98.94 126 VAL A CA 1
ATOM 913 C C . VAL A 1 126 ? -7.551 -12.531 -6.676 1 98.94 126 VAL A C 1
ATOM 915 O O . VAL A 1 126 ? -7.012 -12.914 -7.719 1 98.94 126 VAL A O 1
ATOM 918 N N . LEU A 1 127 ? -6.883 -12.117 -5.629 1 98.94 127 LEU A N 1
ATOM 919 C CA . LEU A 1 127 ? -5.426 -12.047 -5.637 1 98.94 127 LEU A CA 1
ATOM 920 C C . LEU A 1 127 ? -4.828 -13.133 -4.758 1 98.94 127 LEU A C 1
ATOM 922 O O . LEU A 1 127 ? -5.348 -13.422 -3.676 1 98.94 127 LEU A O 1
ATOM 926 N N . ALA A 1 128 ? -3.738 -13.68 -5.18 1 98.88 128 ALA A N 1
ATOM 927 C CA . ALA A 1 128 ? -2.85 -14.586 -4.461 1 98.88 128 ALA A CA 1
ATOM 928 C C . ALA A 1 128 ? -1.396 -14.375 -4.875 1 98.88 128 ALA A C 1
ATOM 930 O O . ALA A 1 128 ? -1.122 -13.953 -6 1 98.88 128 ALA A O 1
ATOM 931 N N . GLY A 1 129 ? -0.521 -14.672 -3.947 1 98.88 129 GLY A N 1
ATOM 932 C CA . GLY A 1 129 ? 0.875 -14.641 -4.355 1 98.88 129 GLY A CA 1
ATOM 933 C C . GLY A 1 129 ? 1.77 -13.914 -3.365 1 98.88 129 GLY A C 1
ATOM 934 O O . GLY A 1 129 ? 1.554 -13.992 -2.154 1 98.88 129 GLY A O 1
ATOM 935 N N . PHE A 1 130 ? 2.916 -13.352 -3.943 1 98.88 130 PHE A N 1
ATOM 936 C CA . PHE A 1 130 ? 4 -12.852 -3.107 1 98.88 130 PHE A CA 1
ATOM 937 C C . PHE A 1 130 ? 4.418 -11.453 -3.541 1 98.88 130 PHE A C 1
ATOM 939 O O . PHE A 1 130 ? 4.355 -11.125 -4.727 1 98.88 130 PHE A O 1
ATOM 946 N N . MET A 1 131 ? 4.938 -10.734 -2.592 1 98.81 131 MET A N 1
ATOM 947 C CA . MET A 1 131 ? 4.816 -10.883 -1.145 1 98.81 131 MET A CA 1
ATOM 948 C C . MET A 1 131 ? 3.594 -10.133 -0.621 1 98.81 131 MET A C 1
ATOM 950 O O . MET A 1 131 ? 3.158 -9.148 -1.222 1 98.81 131 MET A O 1
ATOM 954 N N . THR A 1 132 ? 3.039 -10.586 0.49 1 98.94 132 THR A N 1
ATOM 955 C CA . THR A 1 132 ? 1.801 -10.016 1.01 1 98.94 132 THR A CA 1
ATOM 956 C C . THR A 1 132 ? 1.932 -8.508 1.187 1 98.94 132 THR A C 1
ATOM 958 O O . THR A 1 132 ? 1.094 -7.742 0.702 1 98.94 132 THR A O 1
ATOM 961 N N . HIS A 1 133 ? 3.041 -8.031 1.765 1 98.88 133 HIS A N 1
ATOM 962 C CA . HIS A 1 133 ? 3.201 -6.629 2.137 1 98.88 133 HIS A CA 1
ATOM 963 C C . HIS A 1 133 ? 3.611 -5.785 0.935 1 98.88 133 HIS A C 1
ATOM 965 O O . HIS A 1 133 ? 3.566 -4.555 0.994 1 98.88 133 HIS A O 1
ATOM 971 N N . MET A 1 134 ? 4.039 -6.344 -0.119 1 98.75 134 MET A N 1
ATOM 972 C CA . MET A 1 134 ? 4.699 -5.695 -1.247 1 98.75 134 MET A CA 1
ATOM 973 C C . MET A 1 134 ? 3.822 -5.742 -2.492 1 98.75 134 MET A C 1
ATOM 975 O O . MET A 1 134 ? 2.934 -4.906 -2.664 1 98.75 134 MET A O 1
ATOM 979 N N . CYS A 1 135 ? 4.023 -6.676 -3.352 1 98.94 135 CYS A N 1
ATOM 980 C CA . CYS A 1 135 ? 3.355 -6.707 -4.648 1 98.94 135 CYS A CA 1
ATOM 981 C C . CYS A 1 135 ? 1.866 -6.984 -4.484 1 98.94 135 CYS A C 1
ATOM 983 O O . CYS A 1 135 ? 1.044 -6.422 -5.215 1 98.94 135 CYS A O 1
ATOM 985 N N . VAL A 1 136 ? 1.457 -7.895 -3.533 1 99 136 VAL A N 1
ATOM 986 C CA . VAL A 1 136 ? 0.042 -8.164 -3.301 1 99 136 VAL A CA 1
ATOM 987 C C . VAL A 1 136 ? -0.649 -6.898 -2.797 1 99 136 VAL A C 1
ATOM 989 O O . VAL A 1 136 ? -1.655 -6.465 -3.363 1 99 136 VAL A O 1
ATOM 992 N N . SER A 1 137 ? -0.092 -6.293 -1.804 1 98.94 137 SER A N 1
ATOM 993 C CA . SER A 1 137 ? -0.665 -5.086 -1.216 1 98.94 137 SER A CA 1
ATOM 994 C C . SER A 1 137 ? -0.689 -3.941 -2.221 1 98.94 137 SER A C 1
ATOM 996 O O . SER A 1 137 ? -1.697 -3.242 -2.352 1 98.94 137 SER A O 1
ATOM 998 N N . SER A 1 138 ? 0.416 -3.738 -2.967 1 98.94 138 SER A N 1
ATOM 999 C CA . SER A 1 138 ? 0.488 -2.65 -3.936 1 98.94 138 SER A CA 1
ATOM 1000 C C . SER A 1 138 ? -0.534 -2.838 -5.051 1 98.94 138 SER A C 1
ATOM 1002 O O . SER A 1 138 ? -1.165 -1.873 -5.492 1 98.94 138 SER A O 1
ATOM 1004 N N . THR A 1 139 ? -0.723 -4.066 -5.488 1 98.94 139 THR A N 1
ATOM 1005 C CA . THR A 1 139 ? -1.68 -4.363 -6.551 1 98.94 139 THR A CA 1
ATOM 1006 C C . THR A 1 139 ? -3.111 -4.168 -6.059 1 98.94 139 THR A C 1
ATOM 1008 O O . THR A 1 139 ? -3.947 -3.605 -6.766 1 98.94 139 THR A O 1
ATOM 1011 N N . ALA A 1 140 ? -3.408 -4.637 -4.812 1 98.94 140 ALA A N 1
ATOM 1012 C CA . ALA A 1 140 ? -4.738 -4.461 -4.238 1 98.94 140 ALA A CA 1
ATOM 1013 C C . ALA A 1 140 ? -5.094 -2.984 -4.113 1 98.94 140 ALA A C 1
ATOM 1015 O O . ALA A 1 140 ? -6.215 -2.58 -4.43 1 98.94 140 ALA A O 1
ATOM 1016 N N . ARG A 1 141 ? -4.164 -2.203 -3.684 1 98.88 141 ARG A N 1
ATOM 1017 C CA . ARG A 1 141 ? -4.398 -0.773 -3.504 1 98.88 141 ARG A CA 1
ATOM 1018 C C . ARG A 1 141 ? -4.625 -0.081 -4.844 1 98.88 141 ARG A C 1
ATOM 1020 O O . ARG A 1 141 ? -5.535 0.738 -4.98 1 98.88 141 ARG A O 1
ATOM 1027 N N . ALA A 1 142 ? -3.836 -0.425 -5.828 1 98.88 142 ALA A N 1
ATOM 1028 C CA . ALA A 1 142 ? -4.008 0.135 -7.168 1 98.88 142 ALA A CA 1
ATOM 1029 C C . ALA A 1 142 ? -5.34 -0.298 -7.773 1 98.88 142 ALA A C 1
ATOM 1031 O O . ALA A 1 142 ? -5.969 0.466 -8.508 1 98.88 142 ALA A O 1
ATOM 1032 N N . ALA A 1 143 ? -5.73 -1.518 -7.52 1 98.94 143 ALA A N 1
ATOM 1033 C CA . ALA A 1 143 ? -6.996 -2.021 -8.039 1 98.94 143 ALA A CA 1
ATOM 1034 C C . ALA A 1 143 ? -8.164 -1.153 -7.582 1 98.94 143 ALA A C 1
ATOM 1036 O O . ALA A 1 143 ? -9.102 -0.907 -8.344 1 98.94 143 ALA A O 1
ATOM 1037 N N . LEU A 1 144 ? -8.133 -0.705 -6.34 1 98.75 144 LEU A N 1
ATOM 1038 C CA . LEU A 1 144 ? -9.172 0.201 -5.848 1 98.75 144 LEU A CA 1
ATOM 1039 C C . LEU A 1 144 ? -9.203 1.482 -6.676 1 98.75 144 LEU A C 1
ATOM 1041 O O . LEU A 1 144 ? -10.281 1.938 -7.074 1 98.75 144 LEU A O 1
ATOM 1045 N N . ASP A 1 145 ? -8 2.039 -6.949 1 98.5 145 ASP A N 1
ATOM 1046 C CA . ASP A 1 145 ? -7.914 3.258 -7.746 1 98.5 145 ASP A CA 1
ATOM 1047 C C . ASP A 1 145 ? -8.562 3.068 -9.117 1 98.5 145 ASP A C 1
ATOM 1049 O O . ASP A 1 145 ? -9.078 4.023 -9.703 1 98.5 145 ASP A O 1
ATOM 1053 N N . LEU A 1 146 ? -8.508 1.84 -9.586 1 98.44 146 LEU A N 1
ATOM 1054 C CA . LEU A 1 146 ? -8.922 1.545 -10.953 1 98.44 146 LEU A CA 1
ATOM 1055 C C . LEU A 1 146 ? -10.359 1.03 -10.984 1 98.44 146 LEU A C 1
ATOM 1057 O O . LEU A 1 146 ? -10.875 0.691 -12.047 1 98.44 146 LEU A O 1
ATOM 1061 N N . GLY A 1 147 ? -11.008 0.878 -9.82 1 98.06 147 GLY A N 1
ATOM 1062 C CA . GLY A 1 147 ? -12.438 0.604 -9.758 1 98.06 147 GLY A CA 1
ATOM 1063 C C . GLY A 1 147 ? -12.75 -0.874 -9.648 1 98.06 147 GLY A C 1
ATOM 1064 O O . GLY A 1 147 ? -13.898 -1.284 -9.859 1 98.06 147 GLY A O 1
ATOM 1065 N N . PHE A 1 148 ? -11.812 -1.726 -9.344 1 98.62 148 PHE A N 1
ATOM 1066 C CA . PHE A 1 148 ? -12.047 -3.152 -9.164 1 98.62 148 PHE A CA 1
ATOM 1067 C C . PHE A 1 148 ? -12.469 -3.453 -7.73 1 98.62 148 PHE A C 1
ATOM 1069 O O . PHE A 1 148 ? -12.141 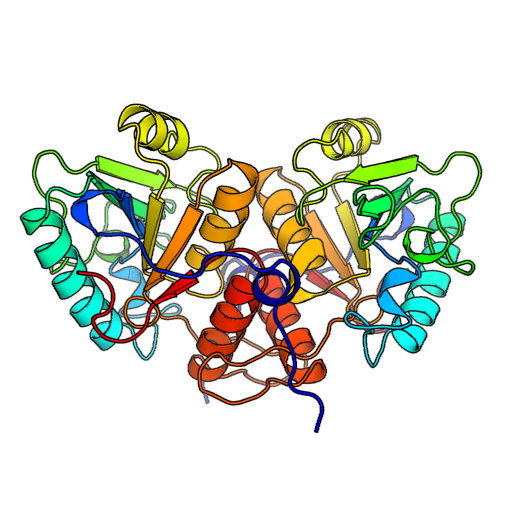-2.703 -6.812 1 98.62 148 PHE A O 1
ATOM 1076 N N . ARG A 1 149 ? -13.273 -4.484 -7.555 1 98.56 149 ARG A N 1
ATOM 1077 C CA . ARG A 1 149 ? -13.539 -5.074 -6.246 1 98.56 149 ARG A CA 1
ATOM 1078 C C . ARG A 1 149 ? -12.609 -6.254 -5.984 1 98.56 149 ARG A C 1
ATOM 1080 O O . ARG A 1 149 ? -12.641 -7.25 -6.711 1 98.56 149 ARG A O 1
ATOM 1087 N N . THR A 1 150 ? -11.812 -6.164 -4.945 1 98.88 150 THR A N 1
ATOM 1088 C CA . THR A 1 150 ? -10.703 -7.094 -4.773 1 98.88 150 THR A CA 1
ATOM 1089 C C . THR A 1 150 ? -10.93 -7.988 -3.559 1 98.88 150 THR A C 1
ATOM 1091 O O . THR A 1 150 ? -11.398 -7.523 -2.516 1 98.88 150 THR A O 1
ATOM 1094 N N . THR A 1 151 ? -10.648 -9.211 -3.701 1 98.94 151 THR A N 1
ATOM 1095 C CA . THR A 1 151 ? -10.523 -10.195 -2.635 1 98.94 151 THR A CA 1
ATOM 1096 C C . THR A 1 151 ? -9.117 -10.789 -2.609 1 98.94 151 THR A C 1
ATOM 1098 O O . THR A 1 151 ? -8.555 -11.109 -3.658 1 98.94 151 THR A O 1
ATOM 1101 N N . VAL A 1 152 ? -8.531 -10.875 -1.423 1 98.94 152 VAL A N 1
ATOM 1102 C CA . VAL A 1 152 ? -7.234 -11.523 -1.258 1 98.94 152 VAL A CA 1
ATOM 1103 C C . VAL A 1 152 ? -7.41 -12.859 -0.543 1 98.94 152 VAL A C 1
ATOM 1105 O O . VAL A 1 152 ? -8.055 -12.93 0.509 1 98.94 152 VAL A O 1
ATOM 1108 N N . ASP A 1 153 ? -6.93 -13.945 -1.127 1 98.88 153 ASP A N 1
ATOM 1109 C CA . ASP A 1 153 ? -6.883 -15.234 -0.434 1 98.88 153 ASP A CA 1
ATOM 1110 C C . ASP A 1 153 ? -5.719 -15.281 0.551 1 98.88 153 ASP A C 1
ATOM 1112 O O . ASP A 1 153 ? -4.562 -15.414 0.146 1 98.88 153 ASP A O 1
ATOM 1116 N N . ALA A 1 154 ? -6.008 -15.203 1.771 1 98.75 154 ALA A N 1
ATOM 1117 C CA . ALA A 1 154 ? -5.016 -14.984 2.822 1 98.75 154 ALA A CA 1
ATOM 1118 C C . ALA A 1 154 ? -3.988 -16.109 2.848 1 98.75 154 ALA A C 1
ATOM 1120 O O . ALA A 1 154 ? -2.793 -15.867 3.035 1 98.75 154 ALA A O 1
ATOM 1121 N N . GLU A 1 155 ? -4.402 -17.312 2.629 1 98.5 155 GLU A N 1
ATOM 1122 C CA . GLU A 1 155 ? -3.545 -18.469 2.83 1 98.5 155 GLU A CA 1
ATOM 1123 C C . GLU A 1 155 ? -2.73 -18.781 1.577 1 98.5 155 GLU A C 1
ATOM 1125 O O . GLU A 1 155 ? -1.834 -19.625 1.606 1 98.5 155 GLU A O 1
ATOM 1130 N N . SER A 1 156 ? -3.014 -18.062 0.484 1 98.81 156 SER A N 1
ATOM 1131 C CA . SER A 1 156 ? -2.254 -18.234 -0.751 1 98.81 156 SER A CA 1
ATOM 1132 C C . SER A 1 156 ? -1.21 -17.125 -0.911 1 98.81 156 SER A C 1
ATOM 1134 O O . SER A 1 156 ? -0.692 -16.906 -2.008 1 98.81 156 SER A O 1
ATOM 1136 N N . CYS A 1 157 ? -0.974 -16.391 0.173 1 98.94 157 CYS A N 1
ATOM 1137 C CA . CYS A 1 157 ? 0.028 -15.32 0.205 1 98.94 157 CYS A CA 1
ATOM 1138 C C . CYS A 1 157 ? 1.067 -15.586 1.288 1 98.94 157 CYS A C 1
ATOM 1140 O O . CYS A 1 157 ? 0.801 -16.312 2.246 1 98.94 157 CYS A O 1
ATOM 1142 N N . ALA A 1 158 ? 2.176 -15.039 1.076 1 98.88 158 ALA A N 1
ATOM 1143 C CA . ALA A 1 158 ? 3.264 -15.125 2.047 1 98.88 158 ALA A CA 1
ATOM 1144 C C . ALA A 1 158 ? 4.207 -13.93 1.92 1 98.88 158 ALA A C 1
ATOM 1146 O O . ALA A 1 158 ? 4.176 -13.211 0.917 1 98.88 158 ALA A O 1
ATOM 1147 N N . THR A 1 159 ? 4.906 -13.727 2.941 1 98.81 159 THR A N 1
ATOM 1148 C CA . THR A 1 159 ? 5.902 -12.656 2.955 1 98.81 159 THR A CA 1
ATOM 1149 C C . THR A 1 159 ? 7.121 -13.07 3.773 1 98.81 159 THR A C 1
ATOM 1151 O O . THR A 1 159 ? 7.316 -14.25 4.055 1 98.81 159 THR A O 1
ATOM 1154 N N . ARG A 1 160 ? 8 -12.094 4.047 1 98.5 160 ARG A N 1
ATOM 1155 C CA . ARG A 1 160 ? 9.266 -12.406 4.699 1 98.5 160 ARG A CA 1
ATOM 1156 C C . ARG A 1 160 ? 9.516 -11.492 5.891 1 98.5 160 ARG A C 1
ATOM 1158 O O . ARG A 1 160 ? 8.766 -10.531 6.109 1 98.5 160 ARG A O 1
ATOM 1165 N N . ASP A 1 161 ? 10.508 -11.93 6.68 1 98.31 161 ASP A N 1
ATOM 1166 C CA . ASP A 1 161 ? 10.953 -11.055 7.762 1 98.31 161 ASP A CA 1
ATOM 1167 C C . ASP A 1 161 ? 11.469 -9.727 7.219 1 98.31 161 ASP A C 1
ATOM 1169 O O . ASP A 1 161 ? 12.086 -9.68 6.152 1 98.31 161 ASP A O 1
ATOM 1173 N N . LEU A 1 162 ? 11.25 -8.641 7.988 1 98.38 162 LEU A N 1
ATOM 1174 C CA . LEU A 1 162 ? 11.789 -7.328 7.633 1 98.38 162 LEU A CA 1
ATOM 1175 C C . LEU A 1 162 ? 12.469 -6.68 8.836 1 98.38 162 LEU A C 1
ATOM 1177 O O . LEU A 1 162 ? 12.039 -6.875 9.977 1 98.38 162 LEU A O 1
ATOM 1181 N N . PRO A 1 163 ? 13.539 -5.906 8.531 1 97.81 163 PRO A N 1
ATOM 1182 C CA . PRO A 1 163 ? 14.008 -5.043 9.617 1 97.81 163 PRO A CA 1
ATOM 1183 C C . PRO A 1 163 ? 12.922 -4.102 10.133 1 97.81 163 PRO A C 1
ATOM 1185 O O . PRO A 1 163 ? 12.109 -3.596 9.352 1 97.81 163 PRO A O 1
ATOM 1188 N N . ASP A 1 164 ? 12.922 -3.861 11.422 1 96.69 164 ASP A N 1
ATOM 1189 C CA . ASP A 1 164 ? 11.891 -2.994 11.992 1 96.69 164 ASP A CA 1
ATOM 1190 C C . ASP A 1 164 ? 12.328 -1.531 11.961 1 96.69 164 ASP A C 1
ATOM 1192 O O . ASP A 1 164 ? 11.57 -0.644 12.359 1 96.69 164 ASP A O 1
ATOM 1196 N N . GLY A 1 165 ? 13.562 -1.255 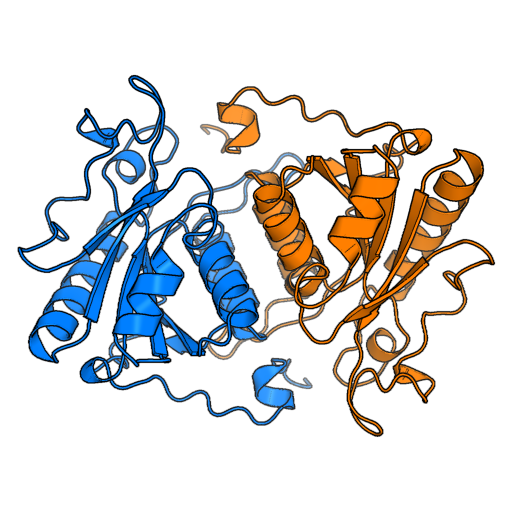11.547 1 94.31 165 GLY A N 1
ATOM 1197 C CA . GLY A 1 165 ? 14.086 0.097 11.453 1 94.31 165 GLY A CA 1
ATOM 1198 C C . GLY A 1 165 ? 14.648 0.614 12.766 1 94.31 165 GLY A C 1
ATOM 1199 O O . GLY A 1 165 ? 15.133 1.746 12.836 1 94.31 165 GLY A O 1
ATOM 1200 N N . LEU A 1 166 ? 14.586 -0.161 13.766 1 93.94 166 LEU A N 1
ATOM 1201 C CA . LEU A 1 166 ? 15.031 0.249 15.094 1 93.94 166 LEU A CA 1
ATOM 1202 C C . LEU A 1 166 ? 16.016 -0.765 15.68 1 93.94 166 LEU A C 1
ATOM 1204 O O . LEU A 1 166 ? 16.078 -0.944 16.891 1 93.94 166 LEU A O 1
ATOM 1208 N N . GLY A 1 167 ? 16.656 -1.465 14.797 1 93.81 167 GLY A N 1
ATOM 1209 C CA . GLY A 1 167 ? 17.672 -2.406 15.227 1 93.81 167 GLY A CA 1
ATOM 1210 C C . GLY A 1 167 ? 17.156 -3.816 15.406 1 93.81 167 GLY A C 1
ATOM 1211 O O . GLY A 1 167 ? 17.906 -4.73 15.742 1 93.81 167 GLY A O 1
ATOM 1212 N N . GLY A 1 168 ? 15.891 -4.043 15.219 1 96.38 168 GLY A N 1
ATOM 1213 C CA . GLY A 1 168 ? 15.289 -5.355 15.367 1 96.38 168 GLY A CA 1
ATOM 1214 C C . GLY A 1 168 ? 14.727 -5.906 14.07 1 96.38 168 GLY A C 1
ATOM 1215 O O . GLY A 1 168 ? 15.023 -5.387 12.992 1 96.38 168 GLY A O 1
ATOM 1216 N N . THR A 1 169 ? 14 -7.098 14.258 1 97.5 169 THR A N 1
ATOM 1217 C CA . THR A 1 169 ? 13.391 -7.781 13.125 1 97.5 169 THR A CA 1
ATOM 1218 C C . THR A 1 169 ? 11.914 -8.055 13.383 1 97.5 169 THR A C 1
ATOM 1220 O O . THR A 1 169 ? 11.539 -8.461 14.484 1 97.5 169 THR A O 1
ATOM 1223 N N . LEU A 1 170 ? 11.102 -7.723 12.406 1 98.19 170 LEU A N 1
ATOM 1224 C CA . LEU A 1 170 ? 9.703 -8.141 12.422 1 98.19 170 LEU A CA 1
ATOM 1225 C C . LEU A 1 170 ? 9.523 -9.484 11.727 1 98.19 170 LEU A C 1
ATOM 1227 O O . LEU A 1 170 ? 10.016 -9.68 10.617 1 98.19 170 LEU A O 1
ATOM 1231 N N . ALA A 1 171 ? 8.828 -10.383 12.375 1 98.19 171 ALA A N 1
ATOM 1232 C CA . ALA A 1 171 ? 8.625 -11.727 11.836 1 98.19 171 ALA A CA 1
ATOM 1233 C C . ALA A 1 171 ? 7.652 -11.695 10.656 1 98.19 171 ALA A C 1
ATOM 1235 O O . ALA A 1 171 ? 6.672 -10.953 10.664 1 98.19 171 ALA A O 1
ATOM 1236 N N . ALA A 1 172 ? 7.898 -12.578 9.711 1 98.56 172 ALA A N 1
ATOM 1237 C CA . ALA A 1 172 ? 7.07 -12.711 8.516 1 98.56 172 ALA A CA 1
ATOM 1238 C C . ALA A 1 172 ? 5.602 -12.883 8.875 1 98.56 172 ALA A C 1
ATOM 1240 O O . ALA A 1 172 ? 4.723 -12.297 8.242 1 98.56 172 ALA A O 1
ATOM 1241 N N . ARG A 1 173 ? 5.316 -13.648 9.875 1 98.25 173 ARG A N 1
ATOM 1242 C CA . ARG A 1 173 ? 3.938 -13.914 10.273 1 98.25 173 ARG A CA 1
ATOM 1243 C C . ARG A 1 173 ? 3.24 -12.625 10.703 1 98.25 173 ARG A C 1
ATOM 1245 O O . ARG A 1 173 ? 2.094 -12.375 10.328 1 98.25 173 ARG A O 1
ATOM 1252 N N . THR A 1 174 ? 3.928 -11.82 11.477 1 98.44 174 THR A N 1
ATOM 1253 C CA . THR A 1 174 ? 3.377 -10.539 11.922 1 98.44 174 THR A CA 1
ATOM 1254 C C . THR A 1 174 ? 3.143 -9.617 10.734 1 98.44 174 THR A C 1
ATOM 1256 O O . THR A 1 174 ? 2.076 -9.008 10.609 1 98.44 174 THR A O 1
ATOM 1259 N N . ILE A 1 175 ? 4.109 -9.523 9.82 1 98.81 175 ILE A N 1
ATOM 1260 C CA . ILE A 1 175 ? 4.004 -8.68 8.633 1 98.81 175 ILE A CA 1
ATOM 1261 C C . ILE A 1 175 ? 2.828 -9.133 7.777 1 98.81 175 ILE A C 1
ATOM 1263 O O . ILE A 1 175 ? 2.035 -8.312 7.309 1 98.81 175 ILE A O 1
ATOM 1267 N N . HIS A 1 176 ? 2.676 -10.438 7.641 1 98.88 176 HIS A N 1
ATOM 1268 C CA . HIS A 1 176 ? 1.582 -11.016 6.867 1 98.88 176 HIS A CA 1
ATOM 1269 C C . HIS A 1 176 ? 0.228 -10.625 7.449 1 98.88 176 HIS A C 1
ATOM 1271 O O . HIS A 1 176 ? -0.625 -10.086 6.742 1 98.88 176 HIS A O 1
ATOM 1277 N N . GLU A 1 177 ? 0.047 -10.789 8.703 1 98.69 177 GLU A N 1
ATOM 1278 C CA . GLU A 1 177 ? -1.236 -10.547 9.352 1 98.69 177 GLU A CA 1
ATOM 1279 C C . GLU A 1 177 ? -1.575 -9.055 9.359 1 98.69 177 GLU A C 1
ATOM 1281 O O . GLU A 1 177 ? -2.727 -8.68 9.141 1 98.69 177 GLU A O 1
ATOM 1286 N N . VAL A 1 178 ? -0.622 -8.234 9.578 1 98.88 178 VAL A N 1
ATOM 1287 C CA . VAL A 1 178 ? -0.872 -6.797 9.625 1 98.88 178 VAL A CA 1
ATOM 1288 C C . VAL A 1 178 ? -1.175 -6.277 8.227 1 98.88 178 VAL A C 1
ATOM 1290 O O . VAL A 1 178 ? -2.088 -5.473 8.039 1 98.88 178 VAL A O 1
ATOM 1293 N N . ALA A 1 179 ? -0.404 -6.773 7.227 1 98.94 179 ALA A N 1
ATOM 1294 C CA . ALA A 1 179 ? -0.678 -6.367 5.852 1 98.94 179 ALA A CA 1
ATOM 1295 C C . ALA A 1 179 ? -2.107 -6.719 5.449 1 98.94 179 ALA A C 1
ATOM 1297 O O . ALA A 1 179 ? -2.793 -5.922 4.805 1 98.94 179 ALA A O 1
ATOM 1298 N N . LEU A 1 180 ? -2.564 -7.883 5.84 1 98.94 180 LEU A N 1
ATOM 1299 C CA . LEU A 1 180 ? -3.926 -8.297 5.523 1 98.94 180 LEU A CA 1
ATOM 1300 C C . LEU A 1 180 ? -4.941 -7.426 6.254 1 98.94 180 LEU A C 1
ATOM 1302 O O . LEU A 1 180 ? -5.973 -7.059 5.684 1 98.94 180 LEU A O 1
ATOM 1306 N N . ALA A 1 181 ? -4.664 -7.105 7.469 1 98.81 181 ALA A N 1
ATOM 1307 C CA . ALA A 1 181 ? -5.555 -6.23 8.227 1 98.81 181 ALA A CA 1
ATOM 1308 C C . ALA A 1 181 ? -5.625 -4.844 7.594 1 98.81 181 ALA A C 1
ATOM 1310 O O . ALA A 1 181 ? -6.703 -4.25 7.504 1 98.81 181 ALA A O 1
ATOM 1311 N N . GLU A 1 182 ? -4.488 -4.34 7.176 1 98.88 182 GLU A N 1
ATOM 1312 C CA . GLU A 1 182 ? -4.457 -3.051 6.496 1 98.88 182 GLU A CA 1
ATOM 1313 C C . GLU A 1 182 ? -5.328 -3.064 5.246 1 98.88 182 GLU A C 1
ATOM 1315 O O . GLU A 1 182 ? -6.113 -2.141 5.02 1 98.88 182 GLU A O 1
ATOM 1320 N N . LEU A 1 183 ? -5.176 -4.102 4.449 1 98.94 183 LEU A N 1
ATOM 1321 C CA . LEU A 1 183 ? -5.945 -4.211 3.213 1 98.94 183 LEU A CA 1
ATOM 1322 C C . LEU A 1 183 ? -7.438 -4.328 3.51 1 98.94 183 LEU A C 1
ATOM 1324 O O . LEU A 1 183 ? -8.266 -3.797 2.766 1 98.94 183 LEU A O 1
ATOM 1328 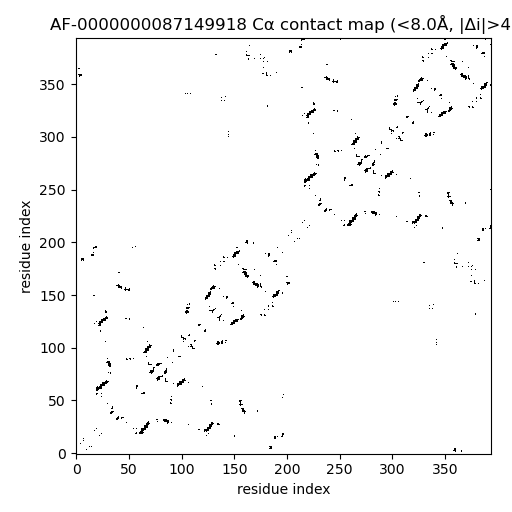N N . SER A 1 184 ? -7.797 -4.996 4.605 1 98.81 184 SER A N 1
ATOM 1329 C CA . SER A 1 184 ? -9.195 -5.238 4.945 1 98.81 184 SER A CA 1
ATOM 1330 C C . SER A 1 184 ? -9.906 -3.943 5.309 1 98.81 184 SER A C 1
ATOM 1332 O O . SER A 1 184 ? -11.141 -3.898 5.363 1 98.81 184 SER A O 1
ATOM 1334 N N . ASP A 1 185 ? -9.117 -2.932 5.617 1 98.62 185 ASP A N 1
ATOM 1335 C CA . ASP A 1 185 ? -9.734 -1.687 6.062 1 98.62 185 ASP A CA 1
ATOM 1336 C C . ASP A 1 185 ? -10.562 -1.056 4.949 1 98.62 185 ASP A C 1
ATOM 1338 O O . ASP A 1 185 ? -11.703 -0.642 5.172 1 98.62 185 ASP A O 1
ATOM 1342 N N . ARG A 1 186 ? -9.969 -1.075 3.703 1 98.44 186 ARG A N 1
ATOM 1343 C CA . ARG A 1 186 ? -10.664 -0.327 2.66 1 98.44 186 ARG A CA 1
ATOM 1344 C C . ARG A 1 186 ? -10.344 -0.891 1.279 1 98.44 186 ARG A C 1
ATOM 1346 O O . ARG A 1 186 ? -11.008 -0.547 0.297 1 98.44 186 ARG A O 1
ATOM 1353 N N . PHE A 1 187 ? -9.461 -1.879 1.174 1 98.81 187 PHE A N 1
ATOM 1354 C CA . PHE A 1 187 ? -8.906 -2.184 -0.14 1 98.81 187 PHE A CA 1
ATOM 1355 C C . PHE A 1 187 ? -9.414 -3.529 -0.644 1 98.81 187 PHE A C 1
ATOM 1357 O O . PHE A 1 187 ? -9.609 -3.715 -1.848 1 98.81 187 PHE A O 1
ATOM 1364 N N . ALA A 1 188 ? -9.633 -4.434 0.339 1 98.88 188 ALA A N 1
ATOM 1365 C CA . ALA A 1 188 ? -9.922 -5.785 -0.131 1 98.88 188 ALA A CA 1
ATOM 1366 C C . ALA A 1 188 ? -10.719 -6.57 0.911 1 98.88 188 ALA A C 1
ATOM 1368 O O . ALA A 1 188 ? -10.602 -6.312 2.111 1 98.88 188 ALA A O 1
ATOM 1369 N N . ILE A 1 189 ? -11.547 -7.473 0.418 1 98.62 189 ILE A N 1
ATOM 1370 C CA . ILE A 1 189 ? -12.07 -8.555 1.243 1 98.62 189 ILE A CA 1
ATOM 1371 C C . ILE A 1 189 ? -10.977 -9.594 1.491 1 98.62 189 ILE A C 1
ATOM 1373 O O . ILE A 1 189 ? -10.258 -9.984 0.566 1 98.62 189 ILE A O 1
ATOM 1377 N N . ILE A 1 190 ? -10.781 -10 2.748 1 98.81 190 ILE A N 1
ATOM 1378 C CA . ILE A 1 190 ? -9.797 -11.039 3.055 1 98.81 190 ILE A CA 1
ATOM 1379 C C . ILE A 1 190 ? -10.508 -12.383 3.193 1 98.81 190 ILE A C 1
ATOM 1381 O O . ILE A 1 190 ? -11.289 -12.594 4.121 1 98.81 190 ILE A O 1
ATOM 1385 N N . ALA A 1 191 ? -10.242 -13.25 2.236 1 98.38 191 ALA A N 1
ATOM 1386 C CA . ALA A 1 191 ? -10.82 -14.586 2.246 1 98.38 191 ALA A CA 1
ATOM 1387 C C . ALA A 1 191 ? -9.93 -15.562 3.006 1 98.38 191 ALA A C 1
ATOM 1389 O O . ALA A 1 191 ? -8.711 -15.602 2.797 1 98.38 191 ALA A O 1
ATOM 1390 N N . ARG A 1 192 ? -10.523 -16.328 3.848 1 96.31 192 ARG A N 1
ATOM 1391 C CA . ARG A 1 192 ? -9.844 -17.359 4.613 1 96.31 192 ARG A CA 1
ATOM 1392 C C . ARG A 1 192 ? -10.539 -18.703 4.453 1 96.31 192 ARG A C 1
ATOM 1394 O O . ARG A 1 192 ? -11.742 -18.766 4.176 1 96.31 192 ARG A O 1
ATOM 1401 N N . GLY A 1 193 ? -9.711 -19.719 4.625 1 92.25 193 GLY A N 1
ATOM 1402 C CA . GLY A 1 193 ? -10.281 -21.047 4.457 1 92.25 193 GLY A CA 1
ATOM 1403 C C . GLY A 1 193 ? -10.766 -21.312 3.047 1 92.25 193 GLY A C 1
ATOM 1404 O O . GLY A 1 193 ? -10.094 -20.969 2.074 1 92.25 193 GLY A O 1
ATOM 1405 N N . ASN A 1 194 ? -11.883 -21.984 2.785 1 88.5 194 ASN A N 1
ATOM 1406 C CA . ASN A 1 194 ? -12.375 -22.391 1.473 1 88.5 194 ASN A CA 1
ATOM 1407 C C . ASN A 1 194 ? -13.617 -21.594 1.068 1 88.5 194 ASN A C 1
ATOM 1409 O O . ASN A 1 194 ? -14.57 -22.141 0.521 1 88.5 194 ASN A O 1
ATOM 1413 N N . VAL A 1 195 ? -13.484 -20.266 1.309 1 90.94 195 VAL A N 1
ATOM 1414 C CA . VAL A 1 195 ? -14.688 -19.469 1.085 1 90.94 195 VAL A CA 1
ATOM 1415 C C . VAL A 1 195 ? -14.781 -19.078 -0.388 1 90.94 195 VAL A C 1
ATOM 1417 O O . VAL A 1 195 ? -15.836 -18.641 -0.854 1 90.94 195 VAL A O 1
ATOM 1420 N N . LEU A 1 196 ? -13.656 -19.203 -1.038 1 92.44 196 LEU A N 1
ATOM 1421 C CA . LEU A 1 196 ? -13.68 -18.922 -2.471 1 92.44 196 LEU A CA 1
ATOM 1422 C C . LEU A 1 196 ? -14.031 -20.188 -3.26 1 92.44 196 LEU A C 1
ATOM 1424 O O . LEU A 1 196 ? -13.266 -21.156 -3.252 1 92.44 196 LEU A O 1
ATOM 1428 N N . ALA A 1 197 ? -15.32 -20.344 -3.574 1 83.38 197 ALA A N 1
ATOM 1429 C CA . ALA A 1 197 ? -15.805 -21.516 -4.301 1 83.38 197 ALA A CA 1
ATOM 1430 C C . ALA A 1 197 ? -16.391 -21.125 -5.656 1 83.38 197 ALA A C 1
ATOM 1432 O O . ALA A 1 197 ? -16.812 -19.984 -5.84 1 83.38 197 ALA A O 1
ATOM 1433 N N . MET B 1 1 ? 22.547 -14.805 14.156 1 38.69 1 MET B N 1
ATOM 1434 C CA . MET B 1 1 ? 21.172 -14.75 13.672 1 38.69 1 MET B CA 1
ATOM 1435 C C . MET B 1 1 ? 21.062 -13.883 12.422 1 38.69 1 MET B C 1
ATOM 1437 O O . MET B 1 1 ? 21.531 -12.742 12.406 1 38.69 1 MET B O 1
ATOM 1441 N N . SER B 1 2 ? 21.141 -14.398 11.219 1 53.47 2 SER B N 1
ATOM 1442 C CA . SER B 1 2 ? 21.266 -13.773 9.906 1 53.47 2 SER B CA 1
ATOM 1443 C C . SER B 1 2 ? 20.25 -12.648 9.734 1 53.47 2 SER B C 1
ATOM 1445 O O . SER B 1 2 ? 19.062 -12.836 9.992 1 53.47 2 SER B O 1
ATOM 1447 N N . SER B 1 3 ? 20.594 -11.312 9.828 1 76.56 3 SER B N 1
ATOM 1448 C CA . SER B 1 3 ? 19.797 -10.094 9.992 1 76.56 3 SER B CA 1
ATOM 1449 C C . SER B 1 3 ? 19 -9.789 8.727 1 76.56 3 SER B C 1
ATOM 1451 O O . SER B 1 3 ? 19.531 -9.82 7.621 1 76.56 3 SER B O 1
ATOM 1453 N N . ALA B 1 4 ? 17.594 -9.844 8.688 1 90.88 4 ALA B N 1
ATOM 1454 C CA . ALA B 1 4 ? 16.688 -9.438 7.613 1 90.88 4 ALA B CA 1
ATOM 1455 C C . ALA B 1 4 ? 17.172 -8.164 6.934 1 90.88 4 ALA B C 1
ATOM 1457 O O . ALA B 1 4 ? 17.688 -7.262 7.594 1 90.88 4 ALA B O 1
ATOM 1458 N N . LYS B 1 5 ? 17.234 -8.148 5.598 1 95.62 5 LYS B N 1
ATOM 1459 C CA . LYS B 1 5 ? 17.562 -6.957 4.816 1 95.62 5 LYS B CA 1
ATOM 1460 C C . LYS B 1 5 ? 16.375 -6.516 3.961 1 95.62 5 LYS B C 1
ATOM 1462 O O . LYS B 1 5 ? 15.625 -7.352 3.457 1 95.62 5 LYS B O 1
ATOM 1467 N N . THR B 1 6 ? 16.219 -5.215 3.807 1 97.5 6 THR B N 1
ATOM 1468 C CA . THR B 1 6 ? 15.234 -4.691 2.871 1 97.5 6 THR B CA 1
ATOM 1469 C C . THR B 1 6 ? 15.703 -4.871 1.43 1 97.5 6 THR B C 1
ATOM 1471 O O . THR B 1 6 ? 16.891 -5.094 1.182 1 97.5 6 THR B O 1
ATOM 1474 N N . LEU B 1 7 ? 14.758 -4.762 0.507 1 97.31 7 LEU B N 1
ATOM 1475 C CA . LEU B 1 7 ? 15.117 -4.762 -0.906 1 97.31 7 LEU B CA 1
ATOM 1476 C C . LEU B 1 7 ? 16 -3.564 -1.238 1 97.31 7 LEU B C 1
ATOM 1478 O O . LEU B 1 7 ? 16.906 -3.668 -2.076 1 97.31 7 LEU B O 1
ATOM 1482 N N . PHE B 1 8 ? 15.797 -2.367 -0.609 1 97.75 8 PHE B N 1
ATOM 1483 C CA . PHE B 1 8 ? 16.688 -1.224 -0.752 1 97.75 8 PHE B CA 1
ATOM 1484 C C . PHE B 1 8 ? 18.125 -1.603 -0.377 1 97.75 8 PHE B C 1
ATOM 1486 O O . PHE B 1 8 ? 19.062 -1.306 -1.116 1 97.75 8 PHE B O 1
ATOM 1493 N N . GLN B 1 9 ? 18.234 -2.244 0.773 1 95.56 9 GLN B N 1
ATOM 1494 C CA . GLN B 1 9 ? 19.547 -2.633 1.259 1 95.56 9 GLN B CA 1
ATOM 1495 C C . GLN B 1 9 ? 20.203 -3.652 0.328 1 95.56 9 GLN B C 1
ATOM 1497 O O . GLN B 1 9 ? 21.391 -3.561 0.035 1 95.56 9 GLN B O 1
ATOM 1502 N N . LEU B 1 10 ? 19.406 -4.664 -0.142 1 94.25 10 LEU B N 1
ATOM 1503 C CA . LEU B 1 10 ? 19.938 -5.676 -1.054 1 94.25 10 LEU B CA 1
ATOM 1504 C C . LEU B 1 10 ? 20.391 -5.047 -2.361 1 94.25 10 LEU B C 1
ATOM 1506 O O . LEU B 1 10 ? 21.359 -5.52 -2.977 1 94.25 10 LEU B O 1
ATOM 1510 N N . ALA B 1 11 ? 19.734 -3.916 -2.744 1 94.75 11 ALA B N 1
ATOM 1511 C CA . ALA B 1 11 ? 20.062 -3.24 -3.998 1 94.75 11 ALA B CA 1
ATOM 1512 C C . ALA B 1 11 ? 21.188 -2.236 -3.805 1 94.75 11 ALA B C 1
ATOM 1514 O O . ALA B 1 11 ? 21.688 -1.649 -4.773 1 94.75 11 ALA B O 1
ATOM 1515 N N . GLY B 1 12 ? 21.609 -1.985 -2.562 1 95.81 12 GLY B N 1
ATOM 1516 C CA . GLY B 1 12 ? 22.641 -0.986 -2.281 1 95.81 12 GLY B CA 1
ATOM 1517 C C . GLY B 1 12 ? 22.156 0.435 -2.512 1 95.81 12 GLY B C 1
ATOM 1518 O O . GLY B 1 12 ? 22.922 1.29 -2.953 1 95.81 12 GLY B O 1
ATOM 1519 N N . ALA B 1 13 ? 20.875 0.623 -2.213 1 96.31 13 ALA B N 1
ATOM 1520 C CA . ALA B 1 13 ? 20.281 1.932 -2.465 1 96.31 13 ALA B CA 1
ATOM 1521 C C . ALA B 1 13 ? 20.812 2.975 -1.485 1 96.31 13 ALA B C 1
ATOM 1523 O O . ALA B 1 13 ? 21.141 2.65 -0.342 1 96.31 13 ALA B O 1
ATOM 1524 N N . ASP B 1 14 ? 20.922 4.262 -1.921 1 96.75 14 ASP B N 1
ATOM 1525 C CA . ASP B 1 14 ? 21.188 5.402 -1.048 1 96.75 14 ASP B CA 1
ATOM 1526 C C . ASP B 1 14 ? 19.969 5.734 -0.196 1 96.75 14 ASP B C 1
ATOM 1528 O O . ASP B 1 14 ? 18.906 6.098 -0.726 1 96.75 14 ASP B O 1
ATOM 1532 N N . LEU B 1 15 ? 20.078 5.629 1.091 1 96.94 15 LEU B N 1
ATOM 1533 C CA . LEU B 1 15 ? 18.922 5.816 1.977 1 96.94 15 LEU B CA 1
ATOM 1534 C C . LEU B 1 15 ? 19.062 7.113 2.766 1 96.94 15 LEU B C 1
ATOM 1536 O O . LEU B 1 15 ? 18.469 7.254 3.84 1 96.94 15 LEU B O 1
ATOM 1540 N N . THR B 1 16 ? 19.844 8.031 2.258 1 96.81 16 THR B N 1
ATOM 1541 C CA . THR B 1 16 ? 19.969 9.352 2.875 1 96.81 16 THR B CA 1
ATOM 1542 C C . THR B 1 16 ? 18.75 10.211 2.566 1 96.81 16 THR B C 1
ATOM 1544 O O . THR B 1 16 ? 18.422 10.43 1.399 1 96.81 16 THR B O 1
ATOM 1547 N N . PRO B 1 17 ? 18.078 10.68 3.598 1 97.62 17 PRO B N 1
ATOM 1548 C CA . PRO B 1 17 ? 16.953 11.57 3.328 1 97.62 17 PRO B CA 1
ATOM 1549 C C . PRO B 1 17 ? 17.359 12.852 2.604 1 97.62 17 PRO B C 1
ATOM 1551 O O . PRO B 1 17 ? 18.516 13.273 2.699 1 97.62 17 PRO B O 1
ATOM 1554 N N . PRO B 1 18 ? 16.438 13.445 1.953 1 97.75 18 PRO B N 1
ATOM 1555 C CA . PRO B 1 18 ? 16.766 14.688 1.248 1 97.75 18 PRO B CA 1
ATOM 1556 C C . PRO B 1 18 ? 16.859 15.891 2.186 1 97.75 18 PRO B C 1
ATOM 1558 O O . PRO B 1 18 ? 16.359 15.836 3.314 1 97.75 18 PRO B O 1
ATOM 1561 N N . ARG B 1 19 ? 17.562 16.953 1.613 1 96.69 19 ARG B N 1
ATOM 1562 C CA . ARG B 1 19 ? 17.344 18.25 2.232 1 96.69 19 ARG B CA 1
ATOM 1563 C C . ARG B 1 19 ? 15.914 18.734 1.987 1 96.69 19 ARG B C 1
ATOM 1565 O O . ARG B 1 19 ? 15.406 18.641 0.868 1 96.69 19 ARG B O 1
ATOM 1572 N N . LEU B 1 20 ? 15.297 19.266 3.035 1 97.31 20 LEU B N 1
ATOM 1573 C CA . LEU B 1 20 ? 13.914 19.703 2.924 1 97.31 20 LEU B CA 1
ATOM 1574 C C . LEU B 1 20 ? 13.758 20.734 1.802 1 97.31 20 LEU B C 1
ATOM 1576 O O . LEU B 1 20 ? 12.781 20.688 1.05 1 97.31 20 LEU B O 1
ATOM 1580 N N . GLY B 1 21 ? 14.695 21.531 1.677 1 96.75 21 GLY B N 1
ATOM 1581 C CA . GLY B 1 21 ? 14.625 22.578 0.675 1 96.75 21 GLY B CA 1
ATOM 1582 C C . GLY B 1 21 ? 14.625 22.062 -0.747 1 96.75 21 GLY B C 1
ATOM 1583 O O . GLY B 1 21 ? 14.227 22.766 -1.677 1 96.75 21 GLY B O 1
ATOM 1584 N N . ASP B 1 22 ? 15.039 20.859 -0.969 1 97.38 22 ASP B N 1
ATOM 1585 C CA . ASP B 1 22 ? 15.117 20.25 -2.291 1 97.38 22 ASP B CA 1
ATOM 1586 C C . ASP B 1 22 ? 13.914 19.344 -2.549 1 97.38 22 ASP B C 1
ATOM 1588 O O . ASP B 1 22 ? 13.797 18.75 -3.623 1 97.38 22 ASP B O 1
ATOM 1592 N N . ALA B 1 23 ? 12.992 19.328 -1.542 1 98.31 23 ALA B N 1
ATOM 1593 C CA . ALA B 1 23 ? 11.906 18.344 -1.605 1 98.31 23 ALA B CA 1
ATOM 1594 C C . ALA B 1 23 ? 10.555 19.047 -1.713 1 98.31 23 ALA B C 1
ATOM 1596 O O . ALA B 1 23 ? 10.461 20.266 -1.587 1 98.31 23 ALA B O 1
ATOM 1597 N N . CYS B 1 24 ? 9.547 18.281 -2.102 1 98.81 24 CYS B N 1
ATOM 1598 C CA . CYS B 1 24 ? 8.148 18.625 -1.896 1 98.81 24 CYS B CA 1
ATOM 1599 C C . CYS B 1 24 ? 7.605 17.984 -0.63 1 98.81 24 CYS B C 1
ATOM 1601 O O . CYS B 1 24 ? 7.691 16.766 -0.47 1 98.81 24 CYS B O 1
ATOM 1603 N N . LEU B 1 25 ? 7.145 18.781 0.289 1 98.88 25 LEU B N 1
ATOM 1604 C CA . LEU B 1 25 ? 6.457 18.25 1.464 1 98.88 25 LEU B CA 1
ATOM 1605 C C . LEU B 1 25 ? 4.969 18.062 1.182 1 98.88 25 LEU B C 1
ATOM 1607 O O . LEU B 1 25 ? 4.281 19 0.782 1 98.88 25 LEU B O 1
ATOM 1611 N N . VAL B 1 26 ? 4.5 16.844 1.316 1 99 26 VAL B N 1
ATOM 1612 C CA . VAL B 1 26 ? 3.09 16.516 1.122 1 99 26 VAL B CA 1
ATOM 1613 C C . VAL B 1 26 ? 2.463 16.125 2.459 1 99 26 VAL B C 1
ATOM 1615 O O . VAL B 1 26 ? 2.844 15.117 3.059 1 99 26 VAL B O 1
ATOM 1618 N N . LEU B 1 27 ? 1.561 16.938 2.939 1 99 27 LEU B N 1
ATOM 1619 C CA . LEU B 1 27 ? 0.818 16.703 4.172 1 99 27 LEU B CA 1
ATOM 1620 C C . LEU B 1 27 ? -0.534 16.062 3.883 1 99 27 LEU B C 1
ATOM 1622 O O . LEU B 1 27 ? -1.432 16.719 3.344 1 99 27 LEU B O 1
ATOM 1626 N N . ILE B 1 28 ? -0.707 14.844 4.336 1 98.94 28 ILE B N 1
ATOM 1627 C CA . ILE B 1 28 ? -1.813 14.023 3.859 1 98.94 28 ILE B CA 1
ATOM 1628 C C . ILE B 1 28 ? -2.9 13.953 4.93 1 98.94 28 ILE B C 1
ATOM 1630 O O . ILE B 1 28 ? -2.699 13.352 5.988 1 98.94 28 ILE B O 1
ATOM 1634 N N . ASP B 1 29 ? -3.988 14.469 4.699 1 98.88 29 ASP B N 1
ATOM 1635 C CA . ASP B 1 29 ? -5.266 14.25 5.371 1 98.88 29 ASP B CA 1
ATOM 1636 C C . ASP B 1 29 ? -5.168 14.578 6.859 1 98.88 29 ASP B C 1
ATOM 1638 O O . ASP B 1 29 ? -5.719 13.859 7.695 1 98.88 29 ASP B O 1
ATOM 1642 N N . ILE B 1 30 ? -4.367 15.578 7.215 1 98.94 30 ILE B N 1
ATOM 1643 C CA . ILE B 1 30 ? -4.32 15.953 8.625 1 98.94 30 ILE B CA 1
ATOM 1644 C C . ILE B 1 30 ? -5.531 16.812 8.969 1 98.94 30 ILE B C 1
ATOM 1646 O O . ILE B 1 30 ? -5.422 18.031 9.07 1 98.94 30 ILE B O 1
ATOM 1650 N N . GLN B 1 31 ? -6.621 16.141 9.156 1 98.88 31 GLN B N 1
ATOM 1651 C CA . GLN B 1 31 ? -7.938 16.75 9.266 1 98.88 31 GLN B CA 1
ATOM 1652 C C . GLN B 1 31 ? -8.57 16.469 10.617 1 98.88 31 GLN B C 1
ATOM 1654 O O . GLN B 1 31 ? -8.258 15.453 11.258 1 98.88 31 GLN B O 1
ATOM 1659 N N . ASN B 1 32 ? -9.578 17.25 10.992 1 98.81 32 ASN B N 1
ATOM 1660 C CA . ASN B 1 32 ? -10.234 17.172 12.297 1 98.81 32 ASN B CA 1
ATOM 1661 C C . ASN B 1 32 ? -10.969 15.844 12.469 1 98.81 32 ASN B C 1
ATOM 1663 O O . ASN B 1 32 ? -11.172 15.391 13.594 1 98.81 32 ASN B O 1
ATOM 1667 N N . GLU B 1 33 ? -11.32 15.195 11.359 1 98.5 33 GLU B N 1
ATOM 1668 C CA . GLU B 1 33 ? -12.031 13.922 11.391 1 98.5 33 GLU B CA 1
ATOM 1669 C C . GLU B 1 33 ? -11.273 12.891 12.227 1 98.5 33 GLU B C 1
ATOM 1671 O O . GLU B 1 33 ? -11.883 12.008 12.836 1 98.5 33 GLU B O 1
ATOM 1676 N N . TYR B 1 34 ? -9.961 13.062 12.344 1 98.62 34 TYR B N 1
ATOM 1677 C CA . TYR B 1 34 ? -9.117 12.055 12.977 1 98.62 34 TYR B CA 1
ATOM 1678 C C . TYR B 1 34 ? -8.914 12.359 14.453 1 98.62 34 TYR B C 1
ATOM 1680 O O . TYR B 1 34 ? -8.219 11.625 15.156 1 98.62 34 TYR B O 1
ATOM 1688 N N . LEU B 1 35 ? -9.516 13.445 14.969 1 98.38 35 LEU B N 1
ATOM 1689 C CA . LEU B 1 35 ? -9.281 13.867 16.344 1 98.38 35 LEU B CA 1
ATOM 1690 C C . LEU B 1 35 ? -10.359 13.312 17.266 1 98.38 35 LEU B C 1
ATOM 1692 O O . LEU B 1 35 ? -10.164 13.266 18.484 1 98.38 35 LEU B O 1
ATOM 1696 N N . ALA B 1 36 ? -11.484 12.953 16.672 1 95.5 36 ALA B N 1
ATOM 1697 C CA . ALA B 1 36 ? -12.594 12.438 17.469 1 95.5 36 ALA B CA 1
ATOM 1698 C C . ALA B 1 36 ? -13.492 11.523 16.656 1 95.5 36 ALA B C 1
ATOM 1700 O O . ALA B 1 36 ? -13.391 11.484 15.422 1 95.5 36 ALA B O 1
ATOM 1701 N N . GLY B 1 37 ? -14.391 10.805 17.375 1 92.69 37 GLY B N 1
ATOM 1702 C CA . GLY B 1 37 ? -15.32 9.938 16.672 1 92.69 37 GLY B CA 1
ATOM 1703 C C . GLY B 1 37 ? -14.711 8.602 16.297 1 92.69 37 GLY B C 1
ATOM 1704 O O . GLY B 1 37 ? -13.742 8.156 16.906 1 92.69 37 GLY B O 1
ATOM 1705 N N . PRO B 1 38 ? -15.297 7.934 15.305 1 91.38 38 PRO B N 1
ATOM 1706 C CA . PRO B 1 38 ? -14.938 6.547 15.008 1 91.38 38 PRO B CA 1
ATOM 1707 C C . PRO B 1 38 ? -13.57 6.418 14.352 1 91.38 38 PRO B C 1
ATOM 1709 O O . PRO B 1 38 ? -12.977 5.336 14.352 1 91.38 38 PRO B O 1
ATOM 1712 N N . LEU B 1 39 ? -13 7.539 13.883 1 96.62 39 LEU B N 1
ATOM 1713 C CA . LEU B 1 39 ? -11.711 7.461 13.195 1 96.62 39 LEU B CA 1
ATOM 1714 C C . LEU B 1 39 ? -10.609 8.109 14.031 1 96.62 39 LEU B C 1
ATOM 1716 O O . LEU B 1 39 ? -9.5 8.328 13.539 1 96.62 39 LEU B O 1
ATOM 1720 N N . ALA B 1 40 ? -10.945 8.398 15.266 1 97.62 40 ALA B N 1
ATOM 1721 C CA . ALA B 1 40 ? -9.945 9.023 16.125 1 97.62 40 ALA B CA 1
ATOM 1722 C C . ALA B 1 40 ? -8.672 8.188 16.188 1 97.62 40 ALA B C 1
ATOM 1724 O O . ALA B 1 40 ? -8.734 6.965 16.344 1 97.62 40 ALA B O 1
ATOM 1725 N N . LEU B 1 41 ? -7.547 8.859 16 1 98.5 41 LEU B N 1
ATOM 1726 C CA . LEU B 1 41 ? -6.246 8.211 16.125 1 98.5 41 LEU B CA 1
ATOM 17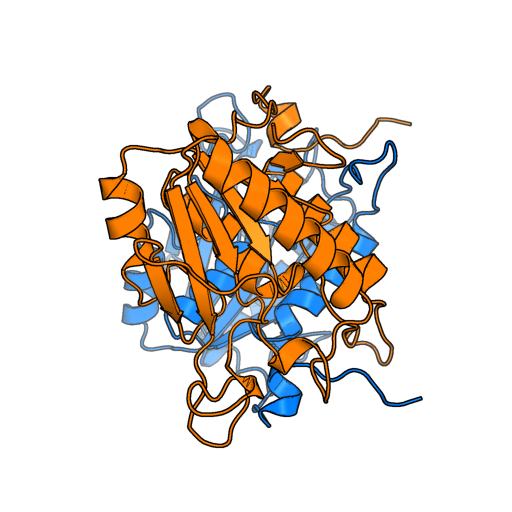27 C C . LEU B 1 41 ? -5.656 8.43 17.516 1 98.5 41 LEU B C 1
ATOM 1729 O O . LEU B 1 41 ? -5.551 9.562 17.984 1 98.5 41 LEU B O 1
ATOM 1733 N N . PRO B 1 42 ? -5.219 7.383 18.141 1 98.31 42 PRO B N 1
ATOM 1734 C CA . PRO B 1 42 ? -4.715 7.527 19.516 1 98.31 42 PRO B CA 1
ATOM 1735 C C . PRO B 1 42 ? -3.527 8.484 19.609 1 98.31 42 PRO B C 1
ATOM 1737 O O . PRO B 1 42 ? -3.367 9.18 20.609 1 98.31 42 PRO B O 1
ATOM 1740 N N . ASP B 1 43 ? -2.711 8.578 18.562 1 98.38 43 ASP B N 1
ATOM 1741 C CA . ASP B 1 43 ? -1.506 9.398 18.625 1 98.38 43 ASP B CA 1
ATOM 1742 C C . ASP B 1 43 ? -1.619 10.617 17.719 1 98.38 43 ASP B C 1
ATOM 1744 O O . ASP B 1 43 ? -0.608 11.148 17.266 1 98.38 43 ASP B O 1
ATOM 1748 N N . ALA B 1 44 ? -2.838 11.031 17.438 1 98.69 44 ALA B N 1
ATOM 1749 C CA . ALA B 1 44 ? -3.055 12.117 16.484 1 98.69 44 ALA B CA 1
ATOM 1750 C C . ALA B 1 44 ? -2.387 13.406 16.969 1 98.69 44 ALA B C 1
ATOM 1752 O O . ALA B 1 44 ? -1.683 14.062 16.203 1 98.69 44 ALA B O 1
ATOM 1753 N N . ASN B 1 45 ? -2.586 13.773 18.219 1 98.75 45 ASN B N 1
ATOM 1754 C CA . ASN B 1 45 ? -2.082 15.047 18.719 1 98.75 45 ASN B CA 1
ATOM 1755 C C . ASN B 1 45 ? -0.558 15.109 18.672 1 98.75 45 ASN B C 1
ATOM 1757 O O . ASN B 1 45 ? 0.016 16.109 18.25 1 98.75 45 ASN B O 1
ATOM 1761 N N . ALA B 1 46 ? 0.1 14.055 19.062 1 98.75 46 ALA B N 1
ATOM 1762 C CA . ALA B 1 46 ? 1.559 14.008 19 1 98.75 46 ALA B CA 1
ATOM 1763 C C . ALA B 1 46 ? 2.051 14.102 17.562 1 98.75 46 ALA B C 1
ATOM 1765 O O . ALA B 1 46 ? 3.008 14.828 17.281 1 98.75 46 ALA B O 1
ATOM 1766 N N . ALA B 1 47 ? 1.403 13.398 16.656 1 98.88 47 ALA B N 1
ATOM 1767 C CA . ALA B 1 47 ? 1.775 13.422 15.25 1 98.88 47 ALA B CA 1
ATOM 1768 C C . ALA B 1 47 ? 1.559 14.812 14.648 1 98.88 47 ALA B C 1
ATOM 1770 O O . ALA B 1 47 ? 2.373 15.289 13.852 1 98.88 47 ALA B O 1
ATOM 1771 N N . ILE B 1 48 ? 0.477 15.461 15.031 1 98.94 48 ILE B N 1
ATOM 1772 C CA . ILE B 1 48 ? 0.155 16.797 14.539 1 98.94 48 ILE B CA 1
ATOM 1773 C C . ILE B 1 48 ? 1.224 17.781 15 1 98.94 48 ILE B C 1
ATOM 1775 O O . ILE B 1 48 ? 1.671 18.625 14.219 1 98.94 48 ILE B O 1
ATOM 1779 N N . ALA B 1 49 ? 1.636 17.656 16.219 1 98.88 49 ALA B N 1
ATOM 1780 C CA . ALA B 1 49 ? 2.691 18.531 16.719 1 98.88 49 ALA B CA 1
ATOM 1781 C C . ALA B 1 49 ? 3.982 18.344 15.93 1 98.88 49 ALA B C 1
ATOM 1783 O O . ALA B 1 49 ? 4.645 19.328 15.57 1 98.88 49 ALA B O 1
ATOM 1784 N N . ARG B 1 50 ? 4.324 17.156 15.641 1 98.75 50 ARG B N 1
ATOM 1785 C CA . ARG B 1 50 ? 5.52 16.844 14.859 1 98.75 50 ARG B CA 1
ATOM 1786 C C . ARG B 1 50 ? 5.387 17.344 13.43 1 98.75 50 ARG B C 1
ATOM 1788 O O . ARG B 1 50 ? 6.336 17.906 12.875 1 98.75 50 ARG B O 1
ATOM 1795 N N . ALA B 1 51 ? 4.23 17.172 12.859 1 98.81 51 ALA B N 1
ATOM 1796 C CA . ALA B 1 51 ? 3.988 17.641 11.492 1 98.81 51 ALA B CA 1
ATOM 1797 C C . ALA B 1 51 ? 4.059 19.156 11.406 1 98.81 51 ALA B C 1
ATOM 1799 O O . ALA B 1 51 ? 4.574 19.703 10.438 1 98.81 51 ALA B O 1
ATOM 1800 N N . ALA B 1 52 ? 3.516 19.797 12.422 1 98.81 52 ALA B N 1
ATOM 1801 C CA . ALA B 1 52 ? 3.562 21.266 12.453 1 98.81 52 ALA B CA 1
ATOM 1802 C C . ALA B 1 52 ? 5.004 21.766 12.492 1 98.81 52 ALA B C 1
ATOM 1804 O O . ALA B 1 52 ? 5.352 22.734 11.812 1 98.81 52 ALA B O 1
ATOM 1805 N N . ALA B 1 53 ? 5.816 21.125 13.297 1 98.5 53 ALA B N 1
ATOM 1806 C CA . ALA B 1 53 ? 7.23 21.469 13.359 1 98.5 53 ALA B CA 1
ATOM 1807 C C . ALA B 1 53 ? 7.918 21.234 12.023 1 98.5 53 ALA B C 1
ATOM 1809 O O . ALA B 1 53 ? 8.719 22.047 11.562 1 98.5 53 ALA B O 1
ATOM 1810 N N . LEU B 1 54 ? 7.641 20.125 11.391 1 98.56 54 LEU B N 1
ATOM 1811 C CA . LEU B 1 54 ? 8.18 19.797 10.078 1 98.56 54 LEU B CA 1
ATOM 1812 C C . LEU B 1 54 ? 7.773 20.828 9.039 1 98.56 54 LEU B C 1
ATOM 1814 O O . LEU B 1 54 ? 8.602 21.281 8.242 1 98.56 54 LEU B O 1
ATOM 1818 N N . LEU B 1 55 ? 6.492 21.203 9.07 1 98.69 55 LEU B N 1
ATOM 1819 C CA . LEU B 1 55 ? 5.973 22.219 8.148 1 98.69 55 LEU B CA 1
ATOM 1820 C C . LEU B 1 55 ? 6.695 23.547 8.328 1 98.69 55 LEU B C 1
ATOM 1822 O O . LEU B 1 55 ? 7.055 24.203 7.352 1 98.69 55 LEU B O 1
ATOM 1826 N N . ALA B 1 56 ? 6.875 23.906 9.57 1 98.25 56 ALA B N 1
ATOM 1827 C CA . ALA B 1 56 ? 7.586 25.156 9.844 1 98.25 56 ALA B CA 1
ATOM 1828 C C . ALA B 1 56 ? 8.984 25.125 9.242 1 98.25 56 ALA B C 1
ATOM 1830 O O . ALA B 1 56 ? 9.414 26.094 8.602 1 98.25 56 ALA B O 1
ATOM 1831 N N . ARG B 1 57 ? 9.727 24.078 9.406 1 98 57 ARG B N 1
ATOM 1832 C CA . ARG B 1 57 ? 11.07 23.938 8.844 1 98 57 ARG B CA 1
ATOM 1833 C C . ARG B 1 57 ? 11.023 23.922 7.32 1 98 57 ARG B C 1
ATOM 1835 O O . ARG B 1 57 ? 11.922 24.469 6.668 1 98 57 ARG B O 1
ATOM 1842 N N . ALA B 1 58 ? 10.039 23.297 6.77 1 98.06 58 ALA B N 1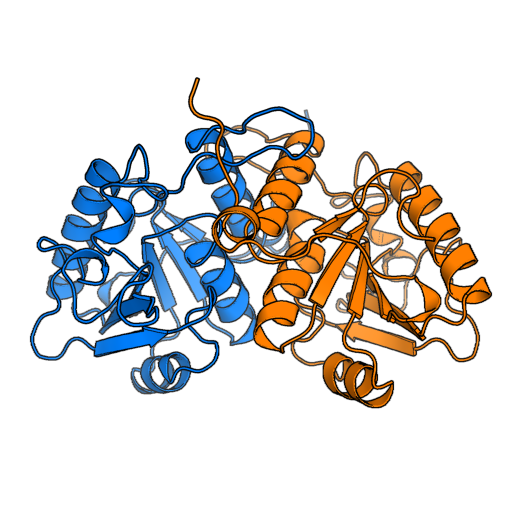
ATOM 1843 C CA . ALA B 1 58 ? 9.883 23.25 5.316 1 98.06 58 ALA B CA 1
ATOM 1844 C C . ALA B 1 58 ? 9.68 24.656 4.746 1 98.06 58 ALA B C 1
ATOM 1846 O O . ALA B 1 58 ? 10.289 25.016 3.738 1 98.06 58 ALA B O 1
ATOM 1847 N N . ARG B 1 59 ? 8.828 25.406 5.375 1 98.06 59 ARG B N 1
ATOM 1848 C CA . ARG B 1 59 ? 8.586 26.781 4.953 1 98.06 59 ARG B CA 1
ATOM 1849 C C . ARG B 1 59 ? 9.867 27.609 5 1 98.06 59 ARG B C 1
ATOM 1851 O O . ARG B 1 59 ? 10.156 28.359 4.07 1 98.06 59 ARG B O 1
ATOM 1858 N N . GLU B 1 60 ? 10.609 27.375 6.008 1 97.5 60 GLU B N 1
ATOM 1859 C CA . GLU B 1 60 ? 11.859 28.125 6.176 1 97.5 60 GLU B CA 1
ATOM 1860 C C . GLU B 1 60 ? 12.891 27.703 5.133 1 97.5 60 GLU B C 1
ATOM 1862 O O . GLU B 1 60 ? 13.695 28.516 4.691 1 97.5 60 GLU B O 1
ATOM 1867 N N . SER B 1 61 ? 12.875 26.5 4.707 1 96.81 61 SER B N 1
ATOM 1868 C CA . SER B 1 61 ? 13.906 25.953 3.834 1 96.81 61 SER B CA 1
ATOM 1869 C C . SER B 1 61 ? 13.57 26.188 2.365 1 96.81 61 SER B C 1
ATOM 1871 O O . SER B 1 61 ? 14.406 25.953 1.486 1 96.81 61 SER B O 1
ATOM 1873 N N . GLY B 1 62 ? 12.305 26.594 2.088 1 96.19 62 GLY B N 1
ATOM 1874 C CA . GLY B 1 62 ? 11.898 26.844 0.713 1 96.19 62 GLY B CA 1
ATOM 1875 C C . GLY B 1 62 ? 11.344 25.609 0.024 1 96.19 62 GLY B C 1
ATOM 1876 O O . GLY B 1 62 ? 11.289 25.547 -1.206 1 96.19 62 GLY B O 1
ATOM 1877 N N . ALA B 1 63 ? 10.992 24.609 0.764 1 97.69 63 ALA B N 1
ATOM 1878 C CA . ALA B 1 63 ? 10.344 23.438 0.201 1 97.69 63 ALA B CA 1
ATOM 1879 C C . ALA B 1 63 ? 9.023 23.797 -0.48 1 97.69 63 ALA B C 1
ATOM 1881 O O . ALA B 1 63 ? 8.414 24.812 -0.145 1 97.69 63 ALA B O 1
ATOM 1882 N N . ALA B 1 64 ? 8.703 23.062 -1.479 1 98.38 64 ALA B N 1
ATOM 1883 C CA . ALA B 1 64 ? 7.34 23.156 -1.998 1 98.38 64 ALA B CA 1
ATOM 1884 C C . ALA B 1 64 ? 6.355 22.406 -1.101 1 98.38 64 ALA B C 1
ATOM 1886 O O . ALA B 1 64 ? 6.633 21.281 -0.661 1 98.38 64 ALA B O 1
ATOM 1887 N N . ILE B 1 65 ? 5.23 23.016 -0.809 1 98.81 65 ILE B N 1
ATOM 1888 C CA . ILE B 1 65 ? 4.328 22.469 0.195 1 98.81 65 ILE B CA 1
ATOM 1889 C C . ILE B 1 65 ? 2.98 22.141 -0.449 1 98.81 65 ILE B C 1
ATOM 1891 O O . ILE B 1 65 ? 2.395 22.984 -1.138 1 98.81 65 ILE B O 1
ATOM 1895 N N . PHE B 1 66 ? 2.471 20.969 -0.23 1 98.94 66 PHE B N 1
ATOM 1896 C CA . PHE B 1 66 ? 1.18 20.484 -0.71 1 98.94 66 PHE B CA 1
ATOM 1897 C C . PHE B 1 66 ? 0.349 19.922 0.438 1 98.94 66 PHE B C 1
ATOM 1899 O O . PHE B 1 66 ? 0.793 19.031 1.149 1 98.94 66 PHE B O 1
ATOM 1906 N N . HIS B 1 67 ? -0.823 20.469 0.611 1 98.94 67 HIS B N 1
ATOM 1907 C CA . HIS B 1 67 ? -1.802 19.906 1.537 1 98.94 67 HIS B CA 1
ATOM 1908 C C . HIS B 1 67 ? -2.822 19.047 0.805 1 98.94 67 HIS B C 1
ATOM 1910 O O . HIS B 1 67 ? -3.453 19.5 -0.154 1 98.94 67 HIS B O 1
ATOM 1916 N N . ILE B 1 68 ? -2.951 17.844 1.258 1 98.94 68 ILE B N 1
ATOM 1917 C CA . ILE B 1 68 ? -3.977 16.938 0.752 1 98.94 68 ILE B CA 1
ATOM 1918 C C . ILE B 1 68 ? -5.129 16.844 1.752 1 98.94 68 ILE B C 1
ATOM 1920 O O . ILE B 1 68 ? -4.902 16.75 2.961 1 98.94 68 ILE B O 1
ATOM 1924 N N . ALA B 1 69 ? -6.328 16.891 1.286 1 98.88 69 ALA B N 1
ATOM 1925 C CA . ALA B 1 69 ? -7.504 16.703 2.127 1 98.88 69 ALA B CA 1
ATOM 1926 C C . ALA B 1 69 ? -8.453 15.664 1.515 1 98.88 69 ALA B C 1
ATOM 1928 O O . ALA B 1 69 ? -8.812 15.766 0.341 1 98.88 69 ALA B O 1
ATOM 1929 N N . HIS B 1 70 ? -8.758 14.648 2.344 1 98.81 70 HIS B N 1
ATOM 1930 C CA . HIS B 1 70 ? -9.805 13.727 1.921 1 98.81 70 HIS B CA 1
ATOM 1931 C C . HIS B 1 70 ? -11.164 14.414 1.888 1 98.81 70 HIS B C 1
ATOM 1933 O O . HIS B 1 70 ? -11.508 15.172 2.799 1 98.81 70 HIS B O 1
ATOM 1939 N N . ARG B 1 71 ? -11.891 14.125 0.851 1 98.56 71 ARG B N 1
ATOM 1940 C CA . ARG B 1 71 ? -13.195 14.758 0.688 1 98.56 71 ARG B CA 1
ATOM 1941 C C . ARG B 1 71 ? -14.312 13.719 0.707 1 98.56 71 ARG B C 1
ATOM 1943 O O . ARG B 1 71 ? -14.336 12.812 -0.126 1 98.56 71 ARG B O 1
ATOM 1950 N N . GLY B 1 72 ? -15.188 13.805 1.675 1 96.5 72 GLY B N 1
ATOM 1951 C CA . GLY B 1 72 ? -16.406 13.023 1.717 1 96.5 72 GLY B CA 1
ATOM 1952 C C . GLY B 1 72 ? -17.641 13.812 1.293 1 96.5 72 GLY B C 1
ATOM 1953 O O . GLY B 1 72 ? -17.547 15.008 1.017 1 96.5 72 GLY B O 1
ATOM 1954 N N . LYS B 1 73 ? -18.797 13.203 1.197 1 94.69 73 LYS B N 1
ATOM 1955 C CA . LYS B 1 73 ? -20.078 13.859 0.901 1 94.69 73 LYS B CA 1
ATOM 1956 C C . LYS B 1 73 ? -20.547 14.703 2.08 1 94.69 73 LYS B C 1
ATOM 1958 O O . LYS B 1 73 ? -20.141 14.469 3.221 1 94.69 73 LYS B O 1
ATOM 1963 N N . PRO B 1 74 ? -21.328 15.734 1.759 1 94.19 74 PRO B N 1
ATOM 1964 C CA . PRO B 1 74 ? -21.891 16.5 2.875 1 94.19 74 PRO B CA 1
ATOM 1965 C C . PRO B 1 74 ? -22.562 15.609 3.914 1 94.19 74 PRO B C 1
ATOM 1967 O O . PRO B 1 74 ? -23.328 14.711 3.557 1 94.19 74 PRO B O 1
ATOM 1970 N N . GLY B 1 75 ? -22.219 15.828 5.137 1 93.75 75 GLY B N 1
ATOM 1971 C CA . GLY B 1 75 ? -22.844 15.078 6.215 1 93.75 75 GLY B CA 1
ATOM 1972 C C . GLY B 1 75 ? -22.141 13.773 6.527 1 93.75 75 GLY B C 1
ATOM 1973 O O . GLY B 1 75 ? -22.469 13.102 7.508 1 93.75 75 GLY B O 1
ATOM 1974 N N . SER B 1 76 ? -21.203 13.438 5.762 1 94 76 SER B N 1
ATOM 1975 C CA . SER B 1 76 ? -20.469 12.195 5.941 1 94 76 SER B CA 1
ATOM 1976 C C . SER B 1 76 ? -19.062 12.445 6.477 1 94 76 SER B C 1
ATOM 1978 O O . SER B 1 76 ? -18.719 13.578 6.824 1 94 76 SER B O 1
ATOM 1980 N N . LEU B 1 77 ? -18.359 11.406 6.691 1 94.69 77 LEU B N 1
ATOM 1981 C CA . LEU B 1 77 ? -16.969 11.547 7.078 1 94.69 77 LEU B CA 1
ATOM 1982 C C . LEU B 1 77 ? -16.219 12.461 6.113 1 94.69 77 LEU B C 1
ATOM 1984 O O . LEU B 1 77 ? -16.453 12.414 4.902 1 94.69 77 LEU B O 1
ATOM 1988 N N . PHE B 1 78 ? -15.328 13.344 6.676 1 97.44 78 PHE B N 1
ATOM 1989 C CA . PHE B 1 78 ? -14.445 14.211 5.906 1 97.44 78 PHE B CA 1
ATOM 1990 C C . PHE B 1 78 ? -15.258 15.219 5.098 1 97.44 78 PHE B C 1
ATOM 1992 O O . PHE B 1 78 ? -14.867 15.586 3.984 1 97.44 78 PHE B O 1
ATOM 1999 N N . ASP B 1 79 ? -16.5 15.555 5.582 1 97.69 79 ASP B N 1
ATOM 2000 C CA . ASP B 1 79 ? -17.281 16.625 4.973 1 97.69 79 ASP B CA 1
ATOM 2001 C C . ASP B 1 79 ? -16.5 17.938 4.957 1 97.69 79 ASP B C 1
ATOM 2003 O O . ASP B 1 79 ? -16.312 18.562 6 1 97.69 79 ASP B O 1
ATOM 2007 N N . ARG B 1 80 ? -16.109 18.375 3.779 1 97.81 80 ARG B N 1
ATOM 2008 C CA . ARG B 1 80 ? -15.227 19.516 3.633 1 97.81 80 ARG B CA 1
ATOM 2009 C C . ARG B 1 80 ? -15.945 20.828 3.959 1 97.81 80 ARG B C 1
ATOM 2011 O O . ARG B 1 80 ? -15.312 21.875 4.105 1 97.81 80 ARG B O 1
ATOM 2018 N N . THR B 1 81 ? -17.203 20.781 4.094 1 97.19 81 THR B N 1
ATOM 2019 C CA . THR B 1 81 ? -17.984 21.969 4.426 1 97.19 81 THR B CA 1
ATOM 2020 C C . THR B 1 81 ? -18.188 22.078 5.934 1 97.19 81 THR B C 1
ATOM 2022 O O . THR B 1 81 ? -18.781 23.047 6.414 1 97.19 81 THR B O 1
ATOM 2025 N N . ALA B 1 82 ? -17.766 21.078 6.656 1 97.44 82 ALA B N 1
ATOM 2026 C CA . ALA B 1 82 ? -17.906 21.031 8.109 1 97.44 82 ALA B CA 1
ATOM 2027 C C . ALA B 1 82 ? -16.531 20.953 8.789 1 97.44 82 ALA B C 1
ATOM 2029 O O . ALA B 1 82 ? -15.523 20.688 8.133 1 97.44 82 ALA B O 1
ATOM 2030 N N . ASP B 1 83 ? -16.531 21.141 10.125 1 97.62 83 ASP B N 1
ATOM 2031 C CA . ASP B 1 83 ? -15.305 21.125 10.914 1 97.62 83 ASP B CA 1
ATOM 2032 C C . ASP B 1 83 ? -14.57 19.797 10.758 1 97.62 83 ASP B C 1
ATOM 2034 O O . ASP B 1 83 ? -13.336 19.766 10.727 1 97.62 83 ASP B O 1
ATOM 2038 N N . ARG B 1 84 ? -15.289 18.719 10.609 1 97.62 84 ARG B N 1
ATOM 2039 C CA . ARG B 1 84 ? -14.703 17.391 10.539 1 97.62 84 ARG B CA 1
ATOM 2040 C C . ARG B 1 84 ? -13.797 17.25 9.32 1 97.62 84 ARG B C 1
ATOM 2042 O O . ARG B 1 84 ? -12.797 16.531 9.359 1 97.62 84 ARG B O 1
ATOM 2049 N N . GLY B 1 85 ? -14.117 17.938 8.273 1 98.31 85 GLY B N 1
ATOM 2050 C CA . GLY B 1 85 ? -13.336 17.828 7.051 1 98.31 85 GLY B CA 1
ATOM 2051 C C . GLY B 1 85 ? -12.242 18.875 6.961 1 98.31 85 GLY B C 1
ATOM 2052 O O . GLY B 1 85 ? -11.422 18.844 6.039 1 98.31 85 GLY B O 1
ATOM 2053 N N . ALA B 1 86 ? -12.125 19.797 7.875 1 98.56 86 ALA B N 1
ATOM 2054 C CA . ALA B 1 86 ? -11.141 20.875 7.844 1 98.56 86 ALA B CA 1
ATOM 2055 C C . ALA B 1 86 ? -9.75 20.359 8.227 1 98.56 86 ALA B C 1
ATOM 2057 O O . ALA B 1 86 ? -9.617 19.484 9.078 1 98.56 86 ALA B O 1
ATOM 2058 N N . ILE B 1 87 ? -8.742 20.906 7.516 1 98.81 87 ILE B N 1
ATOM 2059 C CA . ILE B 1 87 ? -7.375 20.688 7.961 1 98.81 87 ILE B CA 1
ATOM 2060 C C . ILE B 1 87 ? -7.191 21.266 9.359 1 98.81 87 ILE B C 1
ATOM 2062 O O . ILE B 1 87 ? -7.676 22.359 9.656 1 98.81 87 ILE B O 1
ATOM 2066 N N . VAL B 1 88 ? -6.508 20.547 10.234 1 98.94 88 VAL B N 1
ATOM 2067 C CA . VAL B 1 88 ? -6.375 20.984 11.617 1 98.94 88 VAL B CA 1
ATOM 2068 C C . VAL B 1 88 ? -5.707 22.344 11.68 1 98.94 88 VAL B C 1
ATOM 2070 O O . VAL B 1 88 ? -4.824 22.656 10.875 1 98.94 88 VAL B O 1
ATOM 2073 N N . ALA B 1 89 ? -5.945 23.047 12.648 1 98.69 89 ALA B N 1
ATOM 2074 C CA . ALA B 1 89 ? -5.555 24.453 12.758 1 98.69 89 ALA B CA 1
ATOM 2075 C C . ALA B 1 89 ? -4.035 24.594 12.734 1 98.69 89 ALA B C 1
ATOM 2077 O O . ALA B 1 89 ? -3.5 25.453 12.031 1 98.69 89 ALA B O 1
ATOM 2078 N N . PRO B 1 90 ? -3.254 23.781 13.438 1 98.69 90 PRO B N 1
ATOM 2079 C CA . PRO B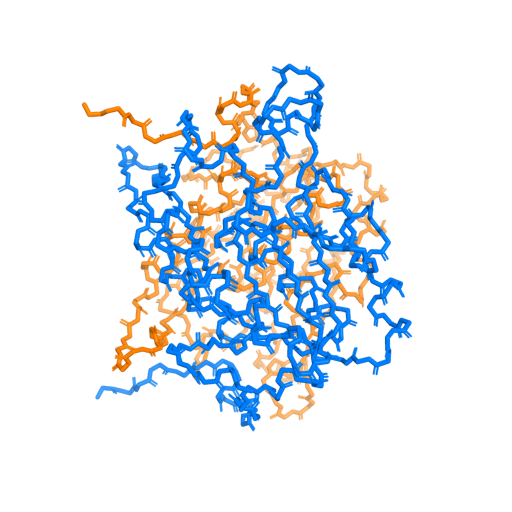 1 90 ? -1.799 23.953 13.477 1 98.69 90 PRO B CA 1
ATOM 2080 C C . PRO B 1 90 ? -1.147 23.766 12.109 1 98.69 90 PRO B C 1
ATOM 2082 O O . PRO B 1 90 ? 0.006 24.156 11.906 1 98.69 90 PRO B O 1
ATOM 2085 N N . LEU B 1 91 ? -1.874 23.172 11.148 1 98.88 91 LEU B N 1
ATOM 2086 C CA . LEU B 1 91 ? -1.304 22.906 9.836 1 98.88 91 LEU B CA 1
ATOM 2087 C C . LEU B 1 91 ? -2.086 23.625 8.742 1 98.88 91 LEU B C 1
ATOM 2089 O O . LEU B 1 91 ? -2.064 23.203 7.582 1 98.88 91 LEU B O 1
ATOM 2093 N N . ALA B 1 92 ? -2.75 24.641 9.133 1 98.75 92 ALA B N 1
ATOM 2094 C CA . ALA B 1 92 ? -3.535 25.422 8.172 1 98.75 92 ALA B CA 1
ATOM 2095 C C . ALA B 1 92 ? -2.676 25.859 6.996 1 98.75 92 ALA B C 1
ATOM 2097 O O . ALA B 1 92 ? -1.573 26.391 7.184 1 98.75 92 ALA B O 1
ATOM 2098 N N . PRO B 1 93 ? -3.182 25.641 5.801 1 98.75 93 PRO B N 1
ATOM 2099 C CA . PRO B 1 93 ? -2.422 26.094 4.637 1 98.75 93 PRO B CA 1
ATOM 2100 C C . PRO B 1 93 ? -2.252 27.609 4.609 1 98.75 93 PRO B C 1
ATOM 2102 O O . PRO B 1 93 ? -3.154 28.344 5.02 1 98.75 93 PRO B O 1
ATOM 2105 N N . ARG B 1 94 ? -1.143 28.031 4.145 1 98.25 94 ARG B N 1
ATOM 2106 C CA . ARG B 1 94 ? -0.886 29.453 3.891 1 98.25 94 ARG B CA 1
ATOM 2107 C C . ARG B 1 94 ? -1.096 29.781 2.418 1 98.25 94 ARG B C 1
ATOM 2109 O O . ARG B 1 94 ? -1.188 28.891 1.576 1 98.25 94 ARG B O 1
ATOM 2116 N N . ALA B 1 95 ? -1.186 31.172 2.16 1 95.94 95 ALA B N 1
ATOM 2117 C CA . ALA B 1 95 ? -1.265 31.625 0.771 1 95.94 95 ALA B CA 1
ATOM 2118 C C . ALA B 1 95 ? -0.107 31.062 -0.051 1 95.94 95 ALA B C 1
ATOM 2120 O O . ALA B 1 95 ? 1.041 31.062 0.4 1 95.94 95 ALA B O 1
ATOM 2121 N N . GLY B 1 96 ? -0.413 30.5 -1.187 1 95.44 96 GLY B N 1
ATOM 2122 C CA . GLY B 1 96 ? 0.625 29.953 -2.047 1 95.44 96 GLY B CA 1
ATOM 2123 C C . GLY B 1 96 ? 0.811 28.453 -1.886 1 95.44 96 GLY B C 1
ATOM 2124 O O . GLY B 1 96 ? 1.425 27.812 -2.734 1 95.44 96 GLY B O 1
ATOM 2125 N N . GLU B 1 97 ? 0.395 27.938 -0.771 1 98.31 97 GLU B N 1
ATOM 2126 C CA . GLU B 1 97 ? 0.46 26.484 -0.579 1 98.31 97 GLU B CA 1
ATOM 2127 C C . GLU B 1 97 ? -0.737 25.797 -1.218 1 98.31 97 GLU B C 1
ATOM 2129 O O . GLU B 1 97 ? -1.882 26.203 -1.013 1 98.31 97 GLU B O 1
ATOM 2134 N N . ALA B 1 98 ? -0.465 24.812 -1.976 1 98.5 98 ALA B N 1
ATOM 2135 C CA . ALA B 1 98 ? -1.523 24.109 -2.695 1 98.5 98 ALA B CA 1
ATOM 2136 C C . ALA B 1 98 ? -2.357 23.25 -1.747 1 98.5 98 ALA B C 1
ATOM 2138 O O . ALA B 1 98 ? -1.816 22.609 -0.838 1 98.5 98 ALA B O 1
ATOM 2139 N N . VAL B 1 99 ? -3.633 23.25 -1.943 1 98.81 99 VAL B N 1
ATOM 2140 C CA . VAL B 1 99 ? -4.566 22.344 -1.292 1 98.81 99 VAL B CA 1
ATOM 2141 C C . VAL B 1 99 ? -5.254 21.469 -2.342 1 98.81 99 VAL B C 1
ATOM 2143 O O . VAL B 1 99 ? -5.922 21.984 -3.242 1 98.81 99 VAL B O 1
ATOM 2146 N N . ILE B 1 100 ? -5.07 20.219 -2.26 1 98.88 100 ILE B N 1
ATOM 2147 C CA . ILE B 1 100 ? -5.625 19.266 -3.221 1 98.88 100 ILE B CA 1
ATOM 2148 C C . ILE B 1 100 ? -6.598 18.328 -2.514 1 98.88 100 ILE B C 1
ATOM 2150 O O . ILE B 1 100 ? -6.25 17.719 -1.501 1 98.88 100 ILE B O 1
ATOM 2154 N N . GLU B 1 101 ? -7.812 18.203 -2.975 1 98.75 101 GLU B N 1
ATOM 2155 C CA . GLU B 1 101 ? -8.805 17.297 -2.404 1 98.75 101 GLU B CA 1
ATOM 2156 C C . GLU B 1 101 ? -8.852 15.977 -3.166 1 98.75 101 GLU B C 1
ATOM 2158 O O . GLU B 1 101 ? -8.695 15.953 -4.391 1 98.75 101 GLU B O 1
ATOM 2163 N N . LYS B 1 102 ? -9.047 14.969 -2.432 1 98.75 102 LYS B N 1
ATOM 2164 C CA . LYS B 1 102 ? -9.109 13.625 -3.016 1 98.75 102 LYS B CA 1
ATOM 2165 C C . LYS B 1 102 ? -10.266 12.828 -2.432 1 98.75 102 LYS B C 1
ATOM 2167 O O . LYS B 1 102 ? -10.758 13.141 -1.345 1 98.75 102 LYS B O 1
ATOM 2172 N N . GLU B 1 103 ? -10.648 11.688 -3.121 1 98.25 103 GLU B N 1
ATOM 2173 C CA . GLU B 1 103 ? -11.75 10.852 -2.66 1 98.25 103 GLU B CA 1
ATOM 2174 C C . GLU B 1 103 ? -11.289 9.414 -2.424 1 98.25 103 GLU B C 1
ATOM 2176 O O . GLU B 1 103 ? -12.062 8.586 -1.936 1 98.25 103 GLU B O 1
ATOM 2181 N N . LEU B 1 104 ? -10.07 9.07 -2.752 1 98.62 104 LEU B N 1
ATOM 2182 C CA . LEU B 1 104 ? -9.469 7.75 -2.578 1 98.62 104 LEU B CA 1
ATOM 2183 C C . LEU B 1 104 ? -8.227 7.828 -1.701 1 98.62 104 LEU B C 1
ATOM 2185 O O . LEU B 1 104 ? -7.676 8.914 -1.489 1 98.62 104 LEU B O 1
ATOM 2189 N N . PRO B 1 105 ? -7.75 6.707 -1.153 1 98.81 105 PRO B N 1
ATOM 2190 C CA . PRO B 1 105 ? -6.598 6.719 -0.252 1 98.81 105 PRO B CA 1
ATOM 2191 C C . PRO B 1 105 ? -5.336 7.273 -0.913 1 98.81 105 PRO B C 1
ATOM 2193 O O . PRO B 1 105 ? -4.605 8.055 -0.298 1 98.81 105 PRO B O 1
ATOM 2196 N N . ASN B 1 106 ? -5.039 6.934 -2.146 1 98.88 106 ASN B N 1
ATOM 2197 C CA . ASN B 1 106 ? -3.92 7.383 -2.967 1 98.88 106 ASN B CA 1
ATOM 2198 C C . ASN B 1 106 ? -4.078 8.844 -3.383 1 98.88 106 ASN B C 1
ATOM 2200 O O . ASN B 1 106 ? -4.977 9.18 -4.152 1 98.88 106 ASN B O 1
ATOM 2204 N N . ALA B 1 107 ? -3.148 9.664 -2.941 1 98.94 107 ALA B N 1
ATOM 2205 C CA . ALA B 1 107 ? -3.291 11.102 -3.168 1 98.94 107 ALA B CA 1
ATOM 2206 C C . ALA B 1 107 ? -3.172 11.438 -4.652 1 98.94 107 ALA B C 1
ATOM 2208 O O . ALA B 1 107 ? -3.586 12.516 -5.086 1 98.94 107 ALA B O 1
ATOM 2209 N N . PHE B 1 108 ? -2.594 10.555 -5.445 1 98.94 108 PHE B N 1
ATOM 2210 C CA . PHE B 1 108 ? -2.422 10.781 -6.875 1 98.94 108 PHE B CA 1
ATOM 2211 C C . PHE B 1 108 ? -3.684 10.398 -7.641 1 98.94 108 PHE B C 1
ATOM 2213 O O . PHE B 1 108 ? -3.869 10.82 -8.781 1 98.94 108 PHE B O 1
ATOM 2220 N N . ALA B 1 109 ? -4.5 9.508 -7.086 1 98.81 109 ALA B N 1
ATOM 2221 C CA . ALA B 1 109 ? -5.633 8.945 -7.816 1 98.81 109 ALA B CA 1
ATOM 2222 C C . ALA B 1 109 ? -6.742 9.984 -7.988 1 98.81 109 ALA B C 1
ATOM 2224 O O . ALA B 1 109 ? -7.312 10.461 -7.004 1 98.81 109 ALA B O 1
ATOM 2225 N N . GLY B 1 110 ? -7.008 10.328 -9.234 1 98.5 110 GLY B N 1
ATOM 2226 C CA . GLY B 1 110 ? -8.094 11.25 -9.531 1 98.5 110 GLY B CA 1
ATOM 2227 C C . GLY B 1 110 ? -7.781 12.688 -9.164 1 98.5 110 GLY B C 1
ATOM 2228 O O . GLY B 1 110 ? -8.688 13.484 -8.906 1 98.5 110 GLY B O 1
ATOM 2229 N N . THR B 1 111 ? -6.59 13.086 -9.016 1 98.81 111 THR B N 1
ATOM 2230 C CA . THR B 1 111 ? -6.188 14.438 -8.633 1 98.81 111 THR B CA 1
ATOM 2231 C C . THR B 1 111 ? -5.137 14.984 -9.594 1 98.81 111 THR B C 1
ATOM 2233 O O . THR B 1 111 ? -4.691 14.273 -10.5 1 98.81 111 THR B O 1
ATOM 2236 N N . ASP B 1 112 ? -4.73 16.188 -9.391 1 98.69 112 ASP B N 1
ATOM 2237 C CA . ASP B 1 112 ? -3.693 16.797 -10.227 1 98.69 112 ASP B CA 1
ATOM 2238 C C . ASP B 1 112 ? -2.373 16.906 -9.461 1 98.69 112 ASP B C 1
ATOM 2240 O O . ASP B 1 112 ? -1.5 17.688 -9.828 1 98.69 112 ASP B O 1
ATOM 2244 N N . LEU B 1 113 ? -2.23 16.125 -8.391 1 98.88 113 LEU B N 1
ATOM 2245 C CA . LEU B 1 113 ? -1.028 16.172 -7.562 1 98.88 113 LEU B CA 1
ATOM 2246 C C . LEU B 1 113 ? 0.219 15.922 -8.406 1 98.88 113 LEU B C 1
ATOM 2248 O O . LEU B 1 113 ? 1.204 16.656 -8.297 1 98.88 113 LEU B O 1
ATOM 2252 N N . LYS B 1 114 ? 0.173 14.883 -9.227 1 98.81 114 LYS B N 1
ATOM 2253 C CA . LYS B 1 114 ? 1.347 14.562 -10.039 1 98.81 114 LYS B CA 1
ATOM 2254 C C . LYS B 1 114 ? 1.788 15.766 -10.867 1 98.81 114 LYS B C 1
ATOM 2256 O O . LYS B 1 114 ? 2.965 16.125 -10.859 1 98.81 114 LYS B O 1
ATOM 2261 N N . ALA B 1 115 ? 0.861 16.344 -11.586 1 98.75 115 ALA B N 1
ATOM 2262 C CA . ALA B 1 115 ? 1.173 17.469 -12.461 1 98.75 115 ALA B CA 1
ATOM 2263 C C . ALA B 1 115 ? 1.788 18.625 -11.664 1 98.75 115 ALA B C 1
ATOM 2265 O O . ALA B 1 115 ? 2.748 19.25 -12.117 1 98.75 115 ALA B O 1
ATOM 2266 N N . GLN B 1 116 ? 1.279 18.875 -10.508 1 98.75 116 GLN B N 1
ATOM 2267 C CA . GLN B 1 116 ? 1.777 19.969 -9.688 1 98.75 116 GLN B CA 1
ATOM 2268 C C . GLN B 1 116 ? 3.178 19.672 -9.164 1 98.75 116 GLN B C 1
ATOM 2270 O O . GLN B 1 116 ? 4.031 20.562 -9.117 1 98.75 116 GLN B O 1
ATOM 2275 N N . LEU B 1 117 ? 3.393 18.453 -8.75 1 98.69 117 LEU B N 1
ATOM 2276 C CA . LEU B 1 117 ? 4.719 18.062 -8.281 1 98.69 117 LEU B CA 1
ATOM 2277 C C . LEU B 1 117 ? 5.742 18.188 -9.406 1 98.69 117 LEU B C 1
ATOM 2279 O O . LEU B 1 117 ? 6.84 18.703 -9.203 1 98.69 117 LEU B O 1
ATOM 2283 N N . VAL B 1 118 ? 5.41 17.719 -10.602 1 98.31 118 VAL B N 1
ATOM 2284 C CA . VAL B 1 118 ? 6.301 17.766 -11.758 1 98.31 118 VAL B CA 1
ATOM 2285 C C . VAL B 1 118 ? 6.637 19.219 -12.094 1 98.31 118 VAL B C 1
ATOM 2287 O O . VAL B 1 118 ? 7.777 19.531 -12.445 1 98.31 118 VAL B O 1
ATOM 2290 N N . ALA B 1 119 ? 5.711 20.078 -11.93 1 98.19 119 ALA B N 1
ATOM 2291 C CA . ALA B 1 119 ? 5.898 21.484 -12.25 1 98.19 119 ALA B CA 1
ATOM 2292 C C . ALA B 1 119 ? 6.941 22.125 -11.336 1 98.19 119 ALA B C 1
ATOM 2294 O O . ALA B 1 119 ? 7.562 23.125 -11.695 1 98.19 119 ALA B O 1
ATOM 2295 N N . THR B 1 120 ? 7.117 21.562 -10.141 1 97.81 120 THR B N 1
ATOM 2296 C CA . THR B 1 120 ? 8.117 22.094 -9.227 1 97.81 120 THR B CA 1
ATOM 2297 C C . THR B 1 120 ? 9.523 21.766 -9.703 1 97.81 120 THR B C 1
ATOM 2299 O O . THR B 1 120 ? 10.492 22.406 -9.289 1 97.81 120 THR B O 1
ATOM 2302 N N . GLY B 1 121 ? 9.648 20.641 -10.492 1 97.62 121 GLY B N 1
ATOM 2303 C CA . GLY B 1 121 ? 10.953 20.156 -10.93 1 97.62 121 GLY B CA 1
ATOM 2304 C C . GLY B 1 121 ? 11.656 19.312 -9.883 1 97.62 121 GLY B C 1
ATOM 2305 O O . GLY B 1 121 ? 12.789 18.875 -10.086 1 97.62 121 GLY B O 1
ATOM 2306 N N . ARG B 1 122 ? 11.062 19.125 -8.789 1 97.25 122 ARG B N 1
ATOM 2307 C CA . ARG B 1 122 ? 11.641 18.359 -7.695 1 97.25 122 ARG B CA 1
ATOM 2308 C C . ARG B 1 122 ? 11.195 16.891 -7.766 1 97.25 122 ARG B C 1
ATOM 2310 O O . ARG B 1 122 ? 10.039 16.609 -8.07 1 97.25 122 ARG B O 1
ATOM 2317 N N . LYS B 1 123 ? 12.086 15.961 -7.441 1 96.19 123 LYS B N 1
ATOM 2318 C CA . LYS B 1 123 ? 11.773 14.531 -7.539 1 96.19 123 LYS B CA 1
ATOM 2319 C C . LYS B 1 123 ? 11.648 13.906 -6.156 1 96.19 123 LYS B C 1
ATOM 2321 O O . LYS B 1 123 ? 11.148 12.781 -6.02 1 96.19 123 LYS B O 1
ATOM 2326 N N . GLU B 1 124 ? 12.133 14.656 -5.09 1 98.25 124 GLU B N 1
ATOM 2327 C CA . GLU B 1 124 ? 12.086 14.172 -3.713 1 98.25 124 GLU B CA 1
ATOM 2328 C C . GLU B 1 124 ? 10.766 14.539 -3.041 1 98.25 124 GLU B C 1
ATOM 2330 O O . GLU B 1 124 ? 10.383 15.703 -3.012 1 98.25 124 GLU B O 1
ATOM 2335 N N . LEU B 1 125 ? 10.094 13.562 -2.512 1 98.88 125 LEU B N 1
ATOM 2336 C CA . LEU B 1 125 ? 8.883 13.781 -1.729 1 98.88 125 LEU B CA 1
ATOM 2337 C C . LEU B 1 125 ? 9.133 13.477 -0.254 1 98.88 125 LEU B C 1
ATOM 2339 O O . LEU B 1 125 ? 9.805 12.5 0.082 1 98.88 125 LEU B O 1
ATOM 2343 N N . VAL B 1 126 ? 8.68 14.289 0.575 1 98.94 126 VAL B N 1
ATOM 2344 C CA . VAL B 1 126 ? 8.547 14.008 2.002 1 98.94 126 VAL B CA 1
ATOM 2345 C C . VAL B 1 126 ? 7.066 13.922 2.379 1 98.94 126 VAL B C 1
ATOM 2347 O O . VAL B 1 126 ? 6.305 14.859 2.141 1 98.94 126 VAL B O 1
ATOM 2350 N N . LEU B 1 127 ? 6.68 12.797 2.93 1 98.94 127 LEU B N 1
ATOM 2351 C CA . LEU B 1 127 ? 5.285 12.578 3.293 1 98.94 127 LEU B CA 1
ATOM 2352 C C . LEU B 1 127 ? 5.105 12.617 4.805 1 98.94 127 LEU B C 1
ATOM 2354 O O . LEU B 1 127 ? 5.945 12.102 5.551 1 98.94 127 LEU B O 1
ATOM 2358 N N . ALA B 1 128 ? 4.02 13.156 5.242 1 98.88 128 ALA B N 1
ATOM 2359 C CA . ALA B 1 128 ? 3.494 13.148 6.602 1 98.88 128 ALA B CA 1
ATOM 2360 C C . ALA B 1 128 ? 1.969 13.125 6.602 1 98.88 128 ALA B C 1
ATOM 2362 O O . ALA B 1 128 ? 1.333 13.602 5.66 1 98.88 128 ALA B O 1
ATOM 2363 N N . GLY B 1 129 ? 1.446 12.547 7.66 1 98.88 129 GLY B N 1
ATOM 2364 C CA . GLY B 1 129 ? -0 12.641 7.777 1 98.88 129 GLY B CA 1
ATOM 2365 C C . GLY B 1 129 ? -0.659 11.32 8.133 1 98.88 129 GLY B C 1
ATOM 2366 O O . GLY B 1 129 ? -0.1 10.531 8.898 1 98.88 129 GLY B O 1
ATOM 2367 N N . PHE B 1 130 ? -1.985 11.203 7.688 1 98.88 130 PHE B N 1
ATOM 2368 C CA . PHE B 1 130 ? -2.84 10.125 8.164 1 98.88 130 PHE B CA 1
ATOM 2369 C C . PHE B 1 130 ? -3.527 9.422 7.004 1 98.88 130 PHE B C 1
ATOM 2371 O O . PHE B 1 130 ? -3.83 10.047 5.984 1 98.88 130 PHE B O 1
ATOM 2378 N N . MET B 1 131 ? -3.859 8.195 7.25 1 98.81 131 MET B N 1
ATOM 2379 C CA . MET B 1 131 ? -3.309 7.277 8.242 1 98.81 131 MET B CA 1
ATOM 2380 C C . MET B 1 131 ? -2.09 6.543 7.688 1 98.81 131 MET B C 1
ATOM 2382 O O . MET B 1 131 ? -1.975 6.352 6.477 1 98.81 131 MET B O 1
ATOM 2386 N N . THR B 1 132 ? -1.187 6.129 8.562 1 98.94 132 THR B N 1
ATOM 2387 C CA . THR B 1 132 ? 0.064 5.516 8.125 1 98.94 132 THR B CA 1
ATOM 2388 C C . THR B 1 132 ? -0.206 4.336 7.195 1 98.94 132 THR B C 1
ATOM 2390 O O . THR B 1 132 ? 0.352 4.266 6.098 1 98.94 132 THR B O 1
ATOM 2393 N N . HIS B 1 133 ? -1.146 3.455 7.547 1 98.88 133 HIS B N 1
ATOM 2394 C CA . HIS B 1 133 ? -1.373 2.209 6.824 1 98.88 133 HIS B CA 1
ATOM 2395 C C . HIS B 1 133 ? -2.211 2.441 5.57 1 98.88 133 HIS B C 1
ATOM 2397 O O . HIS B 1 133 ? -2.312 1.561 4.715 1 98.88 133 HIS B O 1
ATOM 2403 N N . MET B 1 134 ? -2.854 3.523 5.426 1 98.75 134 MET B N 1
ATOM 2404 C CA . MET B 1 134 ? -3.877 3.812 4.426 1 98.75 134 MET B CA 1
ATOM 2405 C C . MET B 1 134 ? -3.381 4.848 3.422 1 98.75 134 MET B C 1
ATOM 2407 O O . MET B 1 134 ? -2.66 4.508 2.482 1 98.75 134 MET B O 1
ATOM 2411 N N . CYS B 1 135 ? -3.719 6.074 3.596 1 98.94 135 CYS B N 1
ATOM 2412 C CA . CYS B 1 135 ? -3.447 7.109 2.604 1 98.94 135 CYS B CA 1
ATOM 2413 C C . CYS B 1 135 ? -1.949 7.363 2.48 1 98.94 135 CYS B C 1
ATOM 2415 O O . CYS B 1 135 ? -1.445 7.605 1.381 1 98.94 135 CYS B O 1
ATOM 2417 N N . VAL B 1 136 ? -1.174 7.359 3.617 1 99 136 VAL B N 1
ATOM 2418 C CA . VAL B 1 136 ? 0.271 7.555 3.555 1 99 136 VAL B CA 1
ATOM 2419 C C . VAL B 1 136 ? 0.911 6.41 2.77 1 99 136 VAL B C 1
ATOM 2421 O O . VAL B 1 136 ? 1.65 6.645 1.811 1 99 136 VAL B O 1
ATOM 2424 N N . SER B 1 137 ? 0.588 5.207 3.129 1 98.94 137 SER B N 1
ATOM 2425 C CA . SER B 1 137 ? 1.147 4.031 2.471 1 98.94 137 SER B CA 1
ATOM 2426 C C . SER B 1 137 ? 0.738 3.973 1.003 1 98.94 137 SER B C 1
ATOM 2428 O O . SER B 1 137 ? 1.57 3.713 0.131 1 98.94 137 SER B O 1
ATOM 2430 N N . SER B 1 138 ? -0.546 4.234 0.7 1 98.94 138 SER B N 1
ATOM 2431 C CA . SER B 1 138 ? -1.027 4.176 -0.676 1 98.94 138 SER B CA 1
ATOM 2432 C C . SER B 1 138 ? -0.351 5.234 -1.543 1 98.94 138 SER B C 1
ATOM 2434 O O . SER B 1 138 ? 0.002 4.969 -2.693 1 98.94 138 SER B O 1
ATOM 2436 N N . THR B 1 139 ? -0.14 6.41 -0.99 1 98.94 139 THR B N 1
ATOM 2437 C CA . THR B 1 139 ? 0.504 7.492 -1.727 1 98.94 139 THR B CA 1
ATOM 2438 C C . THR B 1 139 ? 1.979 7.184 -1.961 1 98.94 139 THR B C 1
ATOM 2440 O O . THR B 1 139 ? 2.5 7.414 -3.055 1 98.94 139 THR B O 1
ATOM 2443 N N . ALA B 1 140 ? 2.678 6.648 -0.915 1 98.94 140 ALA B N 1
ATOM 2444 C CA . ALA B 1 140 ? 4.086 6.285 -1.056 1 98.94 140 ALA B CA 1
ATOM 2445 C C . ALA B 1 140 ? 4.273 5.227 -2.139 1 98.94 140 ALA B C 1
ATOM 2447 O O . ALA B 1 140 ? 5.195 5.316 -2.951 1 98.94 140 ALA B O 1
ATOM 2448 N N . ARG B 1 141 ? 3.414 4.27 -2.17 1 98.88 141 ARG B N 1
ATOM 2449 C CA . ARG B 1 141 ? 3.506 3.188 -3.146 1 98.88 141 ARG B CA 1
ATOM 2450 C C . ARG B 1 141 ? 3.252 3.705 -4.559 1 98.88 141 ARG B C 1
ATOM 2452 O O . ARG B 1 141 ? 3.975 3.354 -5.492 1 98.88 141 ARG B O 1
ATOM 2459 N N . ALA B 1 142 ? 2.266 4.551 -4.715 1 98.88 142 ALA B N 1
ATOM 2460 C CA . ALA B 1 142 ? 1.977 5.148 -6.016 1 98.88 142 ALA B CA 1
ATOM 2461 C C . ALA B 1 142 ? 3.123 6.047 -6.473 1 98.88 142 ALA B C 1
ATOM 2463 O O . ALA B 1 142 ? 3.418 6.129 -7.668 1 98.88 142 ALA B O 1
ATOM 2464 N N . ALA B 1 143 ? 3.719 6.754 -5.539 1 98.94 143 ALA B N 1
ATOM 2465 C CA . ALA B 1 143 ? 4.836 7.637 -5.871 1 98.94 143 ALA B CA 1
ATOM 2466 C C . ALA B 1 143 ? 5.969 6.859 -6.535 1 98.94 143 ALA B C 1
ATOM 2468 O O . ALA B 1 143 ? 6.613 7.355 -7.465 1 98.94 143 ALA B O 1
ATOM 2469 N N . LEU B 1 144 ? 6.242 5.648 -6.062 1 98.75 144 LEU B N 1
ATOM 2470 C CA . LEU B 1 144 ? 7.25 4.809 -6.695 1 98.75 144 LEU B CA 1
ATOM 2471 C C . LEU B 1 144 ? 6.891 4.527 -8.148 1 98.75 144 LEU B C 1
ATOM 2473 O O . LEU B 1 144 ? 7.742 4.637 -9.039 1 98.75 144 LEU B O 1
ATOM 2477 N N . ASP B 1 145 ? 5.602 4.195 -8.383 1 98.5 145 ASP B N 1
ATOM 2478 C CA . ASP B 1 145 ? 5.141 3.924 -9.742 1 98.5 145 ASP B CA 1
ATOM 2479 C C . ASP B 1 145 ? 5.395 5.117 -10.656 1 98.5 145 ASP B C 1
ATOM 2481 O O . ASP B 1 145 ? 5.598 4.949 -11.859 1 98.5 145 ASP B O 1
ATOM 2485 N N . LEU B 1 146 ? 5.352 6.289 -10.062 1 98.44 146 LEU B N 1
ATOM 2486 C CA . LEU B 1 146 ? 5.395 7.523 -10.836 1 98.44 146 LEU B CA 1
ATOM 2487 C C . LEU B 1 146 ? 6.816 8.078 -10.891 1 98.44 146 LEU B C 1
ATOM 2489 O O . LEU B 1 146 ? 7.047 9.141 -11.477 1 98.44 146 LEU B O 1
ATOM 2493 N N . GLY B 1 147 ? 7.785 7.434 -10.219 1 98.06 147 GLY B N 1
ATOM 2494 C CA . GLY B 1 147 ? 9.195 7.754 -10.391 1 98.06 147 GLY B CA 1
ATOM 2495 C C . GLY B 1 147 ? 9.711 8.727 -9.352 1 98.06 147 GLY B C 1
ATOM 2496 O O . GLY B 1 147 ? 10.789 9.305 -9.516 1 98.06 147 GLY B O 1
ATOM 2497 N N . PHE B 1 148 ? 9 8.977 -8.281 1 98.62 148 PHE B N 1
ATOM 2498 C CA . PHE B 1 148 ? 9.461 9.852 -7.207 1 98.62 148 PHE B CA 1
ATOM 2499 C C . PHE B 1 148 ? 10.305 9.078 -6.203 1 98.62 148 PHE B C 1
ATOM 2501 O O . PHE B 1 148 ? 10.156 7.863 -6.066 1 98.62 148 PHE B O 1
ATOM 2508 N N . ARG B 1 149 ? 11.25 9.758 -5.578 1 98.56 149 ARG B N 1
ATOM 2509 C CA . ARG B 1 149 ? 11.945 9.258 -4.402 1 98.56 149 ARG B CA 1
ATOM 2510 C C . ARG B 1 149 ? 11.297 9.758 -3.117 1 98.56 149 ARG B C 1
ATOM 2512 O O . ARG B 1 149 ? 11.25 10.961 -2.865 1 98.56 149 ARG B O 1
ATOM 2519 N N . THR B 1 150 ? 10.812 8.852 -2.301 1 98.88 150 THR B N 1
ATOM 2520 C CA . THR B 1 150 ? 9.922 9.227 -1.209 1 98.88 150 THR B CA 1
ATOM 2521 C C . THR B 1 150 ? 10.594 8.992 0.141 1 98.88 150 THR B C 1
ATOM 2523 O O . THR B 1 150 ? 11.281 7.988 0.336 1 98.88 150 THR B O 1
ATOM 2526 N N . THR B 1 151 ? 10.445 9.906 1.005 1 98.94 151 THR B N 1
ATOM 2527 C CA . THR B 1 151 ? 10.75 9.797 2.426 1 98.94 151 THR B CA 1
ATOM 2528 C C . THR B 1 151 ? 9.5 10.008 3.268 1 98.94 151 THR B C 1
ATOM 2530 O O . THR B 1 151 ? 8.703 10.906 2.994 1 98.94 151 THR B O 1
ATOM 2533 N N . VAL B 1 152 ? 9.289 9.148 4.25 1 98.94 152 VAL B N 1
ATOM 2534 C CA . VAL B 1 152 ? 8.188 9.305 5.195 1 98.94 152 VAL B CA 1
ATOM 2535 C C . VAL B 1 152 ? 8.727 9.734 6.555 1 98.94 152 VAL B C 1
ATOM 2537 O O . VAL B 1 152 ? 9.648 9.109 7.09 1 98.94 152 VAL B O 1
ATOM 2540 N N . ASP B 1 153 ? 8.234 10.836 7.102 1 98.88 153 ASP B N 1
ATOM 2541 C CA . ASP B 1 153 ? 8.555 11.219 8.477 1 98.88 153 ASP B CA 1
ATOM 2542 C C . ASP B 1 153 ? 7.734 10.398 9.469 1 98.88 153 ASP B C 1
ATOM 2544 O O . ASP B 1 153 ? 6.539 10.641 9.641 1 98.88 153 ASP B O 1
ATOM 2548 N N . ALA B 1 154 ? 8.352 9.5 10.102 1 98.75 154 ALA B N 1
ATOM 2549 C CA . ALA B 1 154 ? 7.676 8.477 10.898 1 98.75 154 ALA B CA 1
ATOM 2550 C C . ALA B 1 154 ? 6.848 9.102 12.016 1 98.75 154 ALA B C 1
ATOM 2552 O O . ALA B 1 154 ? 5.734 8.656 12.297 1 98.75 154 ALA B O 1
ATOM 2553 N N . GLU B 1 155 ? 7.336 10.125 12.625 1 98.5 155 GLU B N 1
ATOM 2554 C CA . GLU B 1 155 ? 6.727 10.672 13.836 1 98.5 155 GLU B CA 1
ATOM 2555 C C . GLU B 1 155 ? 5.633 11.68 13.492 1 98.5 155 GLU B C 1
ATOM 2557 O O . GLU B 1 155 ? 4.898 12.133 14.375 1 98.5 155 GLU B O 1
ATOM 2562 N N . SER B 1 156 ? 5.492 12.008 12.203 1 98.81 156 SER B N 1
ATOM 2563 C CA . SER B 1 156 ? 4.441 12.914 11.75 1 98.81 156 SER B CA 1
ATOM 2564 C C . SER B 1 156 ? 3.266 12.141 11.156 1 98.81 156 SER B C 1
ATOM 2566 O O . SER B 1 156 ? 2.432 12.711 10.453 1 98.81 156 SER B O 1
ATOM 2568 N N . CYS B 1 157 ? 3.248 10.82 11.375 1 98.94 157 CYS B N 1
ATOM 2569 C CA . CYS B 1 157 ? 2.174 9.945 10.914 1 98.94 157 CYS B CA 1
ATOM 2570 C C . CYS B 1 157 ? 1.527 9.219 12.086 1 98.94 157 CYS B C 1
ATOM 2572 O O . CYS B 1 157 ? 2.145 9.062 13.141 1 98.94 157 CYS B O 1
ATOM 2574 N N . ALA B 1 158 ? 0.354 8.852 11.883 1 98.88 158 ALA B N 1
ATOM 2575 C CA . ALA B 1 158 ? -0.395 8.078 12.867 1 98.88 158 ALA B CA 1
ATOM 2576 C C . ALA B 1 158 ? -1.471 7.23 12.195 1 98.88 158 ALA B C 1
ATOM 2578 O O . ALA B 1 158 ? -1.816 7.461 11.031 1 98.88 158 ALA B O 1
ATOM 2579 N N . THR B 1 159 ? -1.868 6.262 12.898 1 98.81 159 THR B N 1
ATOM 2580 C CA . THR B 1 159 ? -2.941 5.395 12.422 1 98.81 159 THR B CA 1
ATOM 2581 C C . THR B 1 159 ? -3.82 4.938 13.586 1 98.81 159 THR B C 1
ATOM 2583 O O . THR B 1 159 ? -3.783 5.527 14.672 1 98.81 159 THR B O 1
ATOM 2586 N N . ARG B 1 160 ? -4.703 3.963 13.312 1 98.5 160 ARG B N 1
ATOM 2587 C CA . ARG B 1 160 ? -5.684 3.559 14.312 1 98.5 160 ARG B CA 1
ATOM 2588 C C . ARG B 1 160 ? -5.695 2.043 14.492 1 98.5 160 ARG B C 1
ATOM 2590 O O . ARG B 1 160 ? -5.047 1.321 13.734 1 98.5 160 ARG B O 1
ATOM 2597 N N . ASP B 1 161 ? -6.367 1.658 15.594 1 98.31 161 ASP B N 1
ATOM 2598 C CA . ASP B 1 161 ? -6.59 0.228 15.781 1 98.31 161 ASP B CA 1
ATOM 2599 C C . ASP B 1 161 ? -7.402 -0.357 14.633 1 98.31 161 ASP B C 1
ATOM 2601 O O . ASP B 1 161 ? -8.305 0.302 14.102 1 98.31 161 ASP B O 1
ATOM 2605 N N . LEU B 1 162 ? -7.109 -1.623 14.289 1 98.38 162 LEU B N 1
ATOM 2606 C CA . LEU B 1 162 ? -7.883 -2.334 13.273 1 98.38 162 LEU B CA 1
ATOM 2607 C C . LEU B 1 162 ? -8.266 -3.727 13.766 1 98.38 162 LEU B C 1
ATOM 2609 O O . LEU B 1 162 ? -7.516 -4.355 14.508 1 98.38 162 LEU B O 1
ATOM 2613 N N . PRO B 1 163 ? -9.461 -4.172 13.305 1 97.81 163 PRO B N 1
ATOM 2614 C CA . PRO B 1 163 ? -9.703 -5.602 13.516 1 97.81 163 PRO B CA 1
ATOM 2615 C C . PRO B 1 163 ? -8.641 -6.48 12.852 1 97.81 163 PRO B C 1
ATOM 2617 O O . PRO B 1 163 ? -8.164 -6.164 11.758 1 97.81 163 PRO B O 1
ATOM 2620 N N . ASP B 1 164 ? -8.297 -7.562 13.492 1 96.69 164 ASP B N 1
ATOM 2621 C CA . ASP B 1 164 ? -7.266 -8.43 12.938 1 96.69 164 ASP B CA 1
ATOM 2622 C C . ASP B 1 164 ? -7.871 -9.469 11.992 1 96.69 164 ASP B C 1
ATOM 2624 O O . ASP B 1 164 ? -7.148 -10.266 11.391 1 96.69 164 ASP B O 1
ATOM 2628 N N . GLY B 1 165 ? -9.203 -9.508 11.891 1 94.44 165 GLY B N 1
ATOM 2629 C CA . GLY B 1 165 ? -9.898 -10.438 11.016 1 94.44 165 GLY B CA 1
ATOM 2630 C C . GLY B 1 165 ? -10.117 -11.805 11.633 1 94.44 165 GLY B C 1
ATOM 2631 O O . GLY B 1 165 ? -10.695 -12.695 11.008 1 94.44 165 GLY B O 1
ATOM 2632 N N . LEU B 1 166 ? -9.664 -11.992 12.812 1 94.12 166 LEU B N 1
ATOM 2633 C CA . LEU B 1 166 ? -9.766 -13.273 13.492 1 94.12 166 LEU B CA 1
ATOM 2634 C C . LEU B 1 166 ? -10.406 -13.125 14.867 1 94.12 166 LEU B C 1
ATOM 2636 O O . LEU B 1 166 ? -10.094 -13.875 15.789 1 94.12 166 LEU B O 1
ATOM 2640 N N . GLY B 1 167 ? -11.188 -12.102 14.992 1 93.88 167 GLY B N 1
ATOM 2641 C CA . GLY B 1 167 ? -11.922 -11.891 16.234 1 93.88 167 GLY B CA 1
ATOM 2642 C C . GLY B 1 167 ? -11.1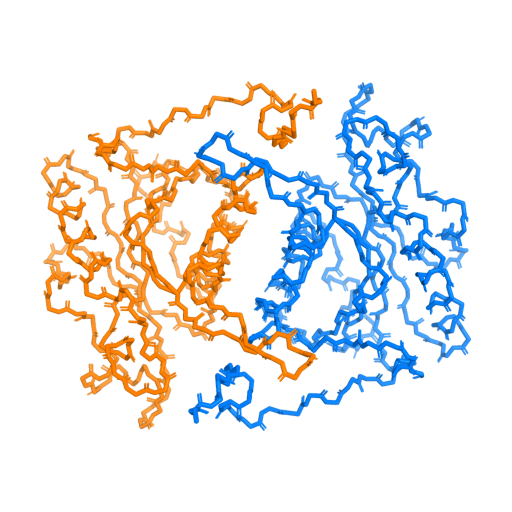95 -10.992 17.203 1 93.88 167 GLY B C 1
ATOM 2643 O O . GLY B 1 167 ? -11.703 -10.703 18.297 1 93.88 167 GLY B O 1
ATOM 2644 N N . GLY B 1 168 ? -10.023 -10.547 16.891 1 96.44 168 GLY B N 1
ATOM 2645 C CA . GLY B 1 168 ? -9.242 -9.672 17.75 1 96.44 168 GLY B CA 1
ATOM 2646 C C . GLY B 1 168 ? -9.016 -8.297 17.172 1 96.44 168 GLY B C 1
ATOM 2647 O O . GLY B 1 168 ? -9.664 -7.914 16.188 1 96.44 168 GLY B O 1
ATOM 2648 N N . THR B 1 169 ? -8.125 -7.52 17.922 1 97.5 169 THR B N 1
ATOM 2649 C CA . THR B 1 169 ? -7.785 -6.156 17.531 1 97.5 169 THR B CA 1
ATOM 2650 C C . THR B 1 169 ? -6.273 -5.973 17.469 1 97.5 169 THR B C 1
ATOM 2652 O O . THR B 1 169 ? -5.551 -6.441 18.344 1 97.5 169 THR B O 1
ATOM 2655 N N . LEU B 1 170 ? -5.812 -5.406 16.375 1 98.12 170 LEU B N 1
ATOM 2656 C CA . LEU B 1 170 ? -4.426 -4.957 16.281 1 98.12 170 LEU B CA 1
ATOM 2657 C C . LEU B 1 170 ? -4.289 -3.518 16.766 1 98.12 170 LEU B C 1
ATOM 2659 O O . LEU B 1 170 ? -5.047 -2.643 16.344 1 98.12 170 LEU B O 1
ATOM 2663 N N . ALA B 1 171 ? -3.334 -3.273 17.625 1 98.19 171 ALA B N 1
ATOM 2664 C CA . ALA B 1 171 ? -3.119 -1.942 18.188 1 98.19 171 ALA B CA 1
ATOM 2665 C C . ALA B 1 171 ? -2.541 -0.995 17.141 1 98.19 171 ALA B C 1
ATOM 2667 O O . ALA B 1 171 ? -1.699 -1.393 16.328 1 98.19 171 ALA B O 1
ATOM 2668 N N . ALA B 1 172 ? -2.934 0.252 17.25 1 98.56 172 ALA B N 1
ATOM 2669 C CA . ALA B 1 172 ? -2.475 1.302 16.344 1 98.56 172 ALA B CA 1
ATOM 2670 C C . ALA B 1 172 ? -0.951 1.349 16.281 1 98.56 172 ALA B C 1
ATOM 2672 O O . ALA B 1 172 ? -0.37 1.506 15.203 1 98.56 172 ALA B O 1
ATOM 2673 N N . ARG B 1 173 ? -0.3 1.19 17.375 1 98.25 173 ARG B N 1
ATOM 2674 C CA . ARG B 1 173 ? 1.156 1.26 17.422 1 98.25 173 ARG B CA 1
ATOM 2675 C C . ARG B 1 173 ? 1.785 0.155 16.578 1 98.25 173 ARG B C 1
ATOM 2677 O O . ARG B 1 173 ? 2.736 0.4 15.836 1 98.25 173 ARG B O 1
ATOM 2684 N N . THR B 1 174 ? 1.248 -1.042 16.688 1 98.44 174 THR B N 1
ATOM 2685 C CA . THR B 1 174 ? 1.741 -2.162 15.891 1 98.44 174 THR B CA 1
ATOM 2686 C C . THR B 1 174 ? 1.512 -1.914 14.406 1 98.44 174 THR B C 1
ATOM 2688 O O . THR B 1 174 ? 2.416 -2.109 13.594 1 98.44 174 THR B O 1
ATOM 2691 N N . ILE B 1 175 ? 0.327 -1.443 14.039 1 98.81 175 ILE B N 1
ATOM 2692 C CA . ILE B 1 175 ? -0.014 -1.16 12.648 1 98.81 175 ILE B CA 1
ATOM 2693 C C . ILE B 1 175 ? 0.917 -0.083 12.094 1 98.81 175 ILE B C 1
ATOM 2695 O O . ILE B 1 175 ? 1.433 -0.21 10.984 1 98.81 175 ILE B O 1
ATOM 2699 N N . HIS B 1 176 ? 1.178 0.924 12.898 1 98.88 176 HIS B N 1
ATOM 2700 C CA . HIS B 1 176 ? 2.068 2.012 12.508 1 98.88 176 HIS B CA 1
ATOM 2701 C C . HIS B 1 176 ? 3.473 1.496 12.219 1 98.88 176 HIS B C 1
ATOM 2703 O O . HIS B 1 176 ? 4.016 1.741 11.133 1 98.88 176 HIS B O 1
ATOM 2709 N N . GLU B 1 177 ? 4.027 0.744 13.07 1 98.69 177 GLU B N 1
ATOM 2710 C CA . GLU B 1 177 ? 5.402 0.272 12.945 1 98.69 177 GLU B CA 1
ATOM 2711 C C . GLU B 1 177 ? 5.543 -0.713 11.789 1 98.69 177 GLU B C 1
ATOM 2713 O O . GLU B 1 177 ? 6.527 -0.671 11.047 1 98.69 177 GLU B O 1
ATOM 2718 N N . VAL B 1 178 ? 4.59 -1.561 11.609 1 98.88 178 VAL B N 1
ATOM 2719 C CA . VAL B 1 178 ? 4.664 -2.549 10.539 1 98.88 178 VAL B CA 1
ATOM 2720 C C . VAL B 1 178 ? 4.484 -1.862 9.188 1 98.88 178 VAL B C 1
ATOM 2722 O O . VAL B 1 178 ? 5.203 -2.164 8.234 1 98.88 178 VAL B O 1
ATOM 2725 N N . ALA B 1 179 ? 3.535 -0.908 9.125 1 98.94 179 ALA B N 1
ATOM 2726 C CA . ALA B 1 179 ? 3.348 -0.165 7.879 1 98.94 179 ALA B CA 1
ATOM 2727 C C . ALA B 1 179 ? 4.633 0.549 7.469 1 98.94 179 ALA B C 1
ATOM 2729 O O . ALA B 1 179 ? 5 0.552 6.293 1 98.94 179 ALA B O 1
ATOM 2730 N N . LEU B 1 180 ? 5.316 1.123 8.422 1 98.94 180 LEU B N 1
ATOM 2731 C CA . LEU B 1 180 ? 6.57 1.808 8.133 1 98.94 180 LEU B CA 1
ATOM 2732 C C . LEU B 1 180 ? 7.637 0.816 7.68 1 98.94 180 LEU B C 1
ATOM 2734 O O . LEU B 1 180 ? 8.406 1.104 6.762 1 98.94 180 LEU B O 1
ATOM 2738 N N . ALA B 1 181 ? 7.688 -0.305 8.305 1 98.81 181 ALA B N 1
ATOM 2739 C CA . ALA B 1 181 ? 8.641 -1.337 7.898 1 98.81 181 ALA B CA 1
ATOM 2740 C C . ALA B 1 181 ? 8.352 -1.825 6.48 1 98.81 181 ALA B C 1
ATOM 2742 O O . ALA B 1 181 ? 9.273 -2.027 5.691 1 98.81 181 ALA B O 1
ATOM 2743 N N . GLU B 1 182 ? 7.09 -2.018 6.18 1 98.88 182 GLU B N 1
ATOM 2744 C CA . GLU B 1 182 ? 6.699 -2.418 4.832 1 98.88 182 GLU B CA 1
ATOM 2745 C C . GLU B 1 182 ? 7.172 -1.401 3.795 1 98.88 182 GLU B C 1
ATOM 2747 O O . GLU B 1 182 ? 7.742 -1.772 2.768 1 98.88 182 GLU B O 1
ATOM 2752 N N . LEU B 1 183 ? 6.922 -0.136 4.074 1 98.94 183 LEU B N 1
ATOM 2753 C CA . LEU B 1 183 ? 7.312 0.924 3.152 1 98.94 183 LEU B CA 1
ATOM 2754 C C . LEU B 1 183 ? 8.828 0.979 2.996 1 98.94 183 LEU B C 1
ATOM 2756 O O . LEU B 1 183 ? 9.336 1.252 1.906 1 98.94 183 LEU B O 1
ATOM 2760 N N . SER B 1 184 ? 9.57 0.7 4.074 1 98.81 184 SER B N 1
ATOM 2761 C CA . SER B 1 184 ? 11.023 0.799 4.066 1 98.81 184 SER B CA 1
ATOM 2762 C C . SER B 1 184 ? 11.648 -0.26 3.162 1 98.81 184 SER B C 1
ATOM 2764 O O . SER B 1 184 ? 12.82 -0.171 2.812 1 98.81 184 SER B O 1
ATOM 2766 N N . ASP B 1 185 ? 10.859 -1.275 2.857 1 98.62 185 ASP B N 1
ATOM 2767 C CA . ASP B 1 185 ? 11.414 -2.369 2.07 1 98.62 185 ASP B CA 1
ATOM 2768 C C . ASP B 1 185 ? 11.805 -1.896 0.67 1 98.62 185 ASP B C 1
ATOM 2770 O O . ASP B 1 185 ? 12.898 -2.201 0.188 1 98.62 185 ASP B O 1
ATOM 2774 N N . ARG B 1 186 ? 10.883 -1.061 0.069 1 98.44 186 ARG B N 1
ATOM 2775 C CA . ARG B 1 186 ? 11.148 -0.739 -1.329 1 98.44 186 ARG B CA 1
ATOM 2776 C C . ARG B 1 186 ? 10.523 0.599 -1.712 1 98.44 186 ARG B C 1
ATOM 2778 O O . ARG B 1 186 ? 10.82 1.147 -2.775 1 98.44 186 ARG B O 1
ATOM 2785 N N . PHE B 1 187 ? 9.781 1.232 -0.813 1 98.81 187 PHE B N 1
ATOM 2786 C CA . PHE B 1 187 ? 8.914 2.314 -1.271 1 98.81 187 PHE B CA 1
ATOM 2787 C C . PHE B 1 187 ? 9.422 3.662 -0.771 1 98.81 187 PHE B C 1
ATOM 2789 O O . PHE B 1 187 ? 9.281 4.676 -1.456 1 98.81 187 PHE B O 1
ATOM 2796 N N . ALA B 1 188 ? 10.023 3.607 0.445 1 98.88 188 ALA B N 1
ATOM 2797 C CA . ALA B 1 188 ? 10.336 4.906 1.032 1 98.88 188 ALA B CA 1
ATOM 2798 C C . ALA B 1 188 ? 11.484 4.797 2.029 1 98.88 188 ALA B C 1
ATOM 2800 O O . ALA B 1 188 ? 11.68 3.746 2.646 1 98.88 188 ALA B O 1
ATOM 2801 N N . ILE B 1 189 ? 12.242 5.871 2.123 1 98.62 189 ILE B N 1
ATOM 2802 C CA . ILE B 1 189 ? 13.117 6.082 3.271 1 98.62 189 ILE B CA 1
ATOM 2803 C C . ILE B 1 189 ? 12.281 6.48 4.488 1 98.62 189 ILE B C 1
ATOM 2805 O O . ILE B 1 189 ? 11.391 7.324 4.387 1 98.62 189 ILE B O 1
ATOM 2809 N N . ILE B 1 190 ? 12.5 5.832 5.629 1 98.81 190 ILE B N 1
ATOM 2810 C CA . ILE B 1 190 ? 11.789 6.203 6.848 1 98.81 190 ILE B CA 1
ATOM 2811 C C . ILE B 1 190 ? 12.664 7.113 7.703 1 98.81 190 ILE B C 1
ATOM 2813 O O . ILE B 1 190 ? 13.703 6.684 8.219 1 98.81 190 ILE B O 1
ATOM 2817 N N . ALA B 1 191 ? 12.258 8.359 7.789 1 98.38 191 ALA B N 1
ATOM 2818 C CA . ALA B 1 191 ? 12.977 9.344 8.594 1 98.38 191 ALA B CA 1
ATOM 2819 C C . ALA B 1 191 ? 12.469 9.352 10.031 1 98.38 191 ALA B C 1
ATOM 2821 O O . ALA B 1 191 ? 11.258 9.367 10.266 1 98.38 191 ALA B O 1
ATOM 2822 N N . ARG B 1 192 ? 13.367 9.352 10.938 1 96.25 192 ARG B N 1
ATOM 2823 C CA . ARG B 1 192 ? 13.07 9.43 12.367 1 96.25 192 ARG B CA 1
ATOM 2824 C C . ARG B 1 192 ? 13.852 10.555 13.031 1 96.25 192 ARG B C 1
ATOM 2826 O O . ARG B 1 192 ? 14.922 10.938 12.547 1 96.25 192 ARG B O 1
ATOM 2833 N N . GLY B 1 193 ? 13.234 11.016 14.109 1 92.12 193 GLY B N 1
ATOM 2834 C CA . GLY B 1 193 ? 13.891 12.117 14.797 1 92.12 193 GLY B CA 1
ATOM 2835 C C . GLY B 1 193 ? 13.977 13.375 13.953 1 92.12 193 GLY B C 1
ATOM 2836 O O . GLY B 1 193 ? 13.016 13.758 13.289 1 92.12 193 GLY B O 1
ATOM 2837 N N . ASN B 1 194 ? 15.047 14.156 13.938 1 88.38 194 ASN B N 1
ATOM 2838 C CA . ASN B 1 194 ? 15.188 15.438 13.25 1 88.38 194 ASN B CA 1
ATOM 2839 C C . ASN B 1 194 ? 16.141 15.336 12.062 1 88.38 194 ASN B C 1
ATOM 2841 O O . ASN B 1 194 ? 16.938 16.25 11.836 1 88.38 194 ASN B O 1
ATOM 2845 N N . VAL B 1 195 ? 15.945 14.242 11.328 1 90.88 195 VAL B N 1
ATOM 2846 C CA . VAL B 1 195 ? 16.922 14.008 10.273 1 90.88 195 VAL B CA 1
ATOM 2847 C C . VAL B 1 195 ? 16.547 14.812 9.031 1 90.88 195 VAL B C 1
ATOM 2849 O O . VAL B 1 195 ? 17.359 14.992 8.125 1 90.88 195 VAL B O 1
ATOM 2852 N N . LEU B 1 196 ? 15.297 15.203 9.008 1 92.31 196 LEU B N 1
ATOM 2853 C CA . LEU B 1 196 ? 14.875 16.047 7.895 1 92.31 196 LEU B CA 1
ATOM 2854 C C . LEU B 1 196 ? 15.125 17.516 8.195 1 92.31 196 LEU B C 1
ATOM 2856 O O . LEU B 1 196 ? 14.523 18.078 9.117 1 92.31 196 LEU B O 1
ATOM 2860 N N . ALA B 1 197 ? 16.297 18.031 7.77 1 83.19 197 ALA B N 1
ATOM 2861 C CA . ALA B 1 197 ? 16.688 19.406 7.996 1 83.19 197 ALA B CA 1
ATOM 2862 C C . ALA B 1 197 ? 16.828 20.172 6.68 1 83.19 197 ALA B C 1
ATOM 2864 O O . ALA B 1 197 ? 17.078 19.562 5.633 1 83.19 197 ALA B O 1
#